Protein AF-0000000077540428 (afdb_homodimer)

Secondary structure (DSSP, 8-state):
-PPPSS-HHHHHHHHT-TTPPTT-HHHHHHHHHHHTT-GGGHHHHHHHHHS--TTTT-----HHHHHHHHHHHHHHHHHHHHHH-HHHHHHHHHHHHHHS-GGGS--STT--S-THHHHHHTS-HHHHHHHHHHHHHHHHGGGHHHHHHHHHTSSSTHHHHHHHHHIIIIIS--SSS-HHHHHHHHHHHHGGGT-HHHHHHHHHHHHHTT--HHHHHHHHHHHHHHHHHTT-EEPPTT-SS-SEESSPPP--/-PPPSS-HHHHHHHHT-TTPPTT-HHHHHHHHHHHTT-GGGHHHHHHHHHS--TTS------HHHHHHHHHHHHHHHHHHHHHH-HHHHHHHHHHHHHHS-GGGS--STT--S-THHHHHHTS-HHHHHHHHHHHHHHHHGGGHHHHHHHHHTSSSTHHHHHHHHHIIIIIS--SSS-HHHHHHHHHHHHGGGT-HHHHHHHHHHHHHTT--HHHHHHHHHHHHHHHHHTT-EEPPTT-SS-SEESSPPP--

Structure (mmCIF, N/CA/C/O backbone):
data_AF-0000000077540428-model_v1
#
loop_
_entity.id
_entity.type
_entity.pdbx_description
1 polymer 'AhpD-like protein'
#
loop_
_atom_site.group_PDB
_atom_site.id
_atom_site.type_symbol
_atom_site.label_atom_id
_atom_site.label_alt_id
_atom_site.label_comp_id
_atom_site.label_asym_id
_atom_site.label_entity_id
_atom_site.label_seq_id
_atom_site.pdbx_PDB_ins_code
_atom_site.Cartn_x
_atom_site.Cartn_y
_atom_site.Cartn_z
_atom_site.occupancy
_atom_site.B_iso_or_equiv
_atom_site.auth_seq_id
_atom_site.auth_comp_id
_atom_site.auth_asym_id
_atom_site.auth_atom_id
_atom_site.pdbx_PDB_model_num
ATOM 1 N N . MET A 1 1 ? 18.406 1.183 18.031 1 76.19 1 MET A N 1
ATOM 2 C CA . MET A 1 1 ? 17.281 1.912 17.438 1 76.19 1 MET A CA 1
ATOM 3 C C . MET A 1 1 ? 17.734 2.711 16.219 1 76.19 1 MET A C 1
ATOM 5 O O . MET A 1 1 ? 18.859 3.203 16.188 1 76.19 1 MET A O 1
ATOM 9 N N . ALA A 1 2 ? 16.875 2.852 15.242 1 86.38 2 ALA A N 1
ATOM 10 C CA . ALA A 1 2 ? 17.234 3.596 14.039 1 86.38 2 ALA A CA 1
ATOM 11 C C . ALA A 1 2 ? 17.5 5.062 14.359 1 86.38 2 ALA A C 1
ATOM 13 O O . ALA A 1 2 ? 16.859 5.645 15.227 1 86.38 2 ALA A O 1
ATOM 14 N N . ALA A 1 3 ? 18.484 5.609 13.703 1 91.88 3 ALA A N 1
ATOM 15 C CA . ALA A 1 3 ? 18.703 7.051 13.805 1 91.88 3 ALA A CA 1
ATOM 16 C C . ALA A 1 3 ? 17.484 7.828 13.312 1 91.88 3 ALA A C 1
ATOM 18 O O . ALA A 1 3 ? 16.766 7.367 12.422 1 91.88 3 ALA A O 1
ATOM 19 N N . PRO A 1 4 ? 17.281 8.969 13.867 1 95.81 4 PRO A N 1
ATOM 20 C CA . PRO A 1 4 ? 16.078 9.719 13.484 1 95.81 4 PRO A CA 1
ATOM 21 C C . PRO A 1 4 ? 16.172 10.32 12.086 1 95.81 4 PRO A C 1
ATOM 23 O O . PRO A 1 4 ? 17.25 10.758 11.672 1 95.81 4 PRO A O 1
ATOM 26 N N . ILE A 1 5 ? 15.094 10.305 11.391 1 97.88 5 ILE A N 1
ATOM 27 C CA . ILE A 1 5 ? 14.961 11.023 10.133 1 97.88 5 ILE A CA 1
ATOM 28 C C . ILE A 1 5 ? 14.711 12.508 10.406 1 97.88 5 ILE A C 1
ATOM 30 O O . ILE A 1 5 ? 15.398 13.375 9.867 1 97.88 5 ILE A O 1
ATOM 34 N N . LEU A 1 6 ? 13.766 12.742 11.281 1 97.56 6 LEU A N 1
ATOM 35 C CA . LEU A 1 6 ? 13.344 14.109 11.57 1 97.56 6 LEU A CA 1
ATOM 36 C C . LEU A 1 6 ? 14.219 14.727 12.656 1 97.56 6 LEU A C 1
ATOM 38 O O . LEU A 1 6 ? 13.805 14.828 13.812 1 97.56 6 LEU A O 1
ATOM 42 N N . THR A 1 7 ? 15.367 15.258 12.297 1 96.75 7 THR A N 1
ATOM 43 C CA . THR A 1 7 ? 16.172 16.047 13.219 1 96.75 7 THR A CA 1
ATOM 44 C C . THR A 1 7 ? 15.484 17.359 13.57 1 96.75 7 THR A C 1
ATOM 46 O O . THR A 1 7 ? 14.578 17.797 12.852 1 96.75 7 THR A O 1
ATOM 49 N N . PRO A 1 8 ? 15.859 17.984 14.672 1 95 8 PRO A N 1
ATOM 50 C CA . PRO A 1 8 ? 15.266 19.281 15 1 95 8 PRO A CA 1
ATOM 51 C C . PRO A 1 8 ? 15.406 20.297 13.875 1 95 8 PRO A C 1
ATOM 53 O O . PRO A 1 8 ? 14.477 21.062 13.609 1 95 8 PRO A O 1
ATOM 56 N N . ALA A 1 9 ? 16.531 20.234 13.211 1 96.25 9 ALA A N 1
ATOM 57 C CA . ALA A 1 9 ? 16.766 21.172 12.109 1 96.25 9 ALA A CA 1
ATOM 58 C C . ALA A 1 9 ? 15.812 20.891 10.945 1 96.25 9 ALA A C 1
ATOM 60 O O . ALA A 1 9 ? 15.266 21.828 10.344 1 96.25 9 ALA A O 1
ATOM 61 N N . LEU A 1 10 ? 15.617 19.656 10.617 1 97.88 10 LEU A N 1
ATOM 62 C CA . LEU A 1 10 ? 14.711 19.312 9.531 1 97.88 10 LEU A CA 1
ATOM 63 C C . LEU A 1 10 ? 13.266 19.656 9.891 1 97.88 10 LEU A C 1
ATOM 65 O O . LEU A 1 10 ? 12.523 20.172 9.055 1 97.88 10 LEU A O 1
ATOM 69 N N . LEU A 1 11 ? 12.914 19.328 11.086 1 96.25 11 LEU A N 1
ATOM 70 C CA . LEU A 1 11 ? 11.57 19.641 11.547 1 96.25 11 LEU A CA 1
ATOM 71 C C . LEU A 1 11 ? 11.305 21.141 11.453 1 96.25 11 LEU A C 1
ATOM 73 O O . LEU A 1 11 ? 10.234 21.562 11 1 96.25 11 LEU A O 1
ATOM 77 N N . ALA A 1 12 ? 12.266 21.953 11.867 1 94.62 12 ALA A N 1
ATOM 78 C CA . ALA A 1 12 ? 12.141 23.406 11.781 1 94.62 12 ALA A CA 1
ATOM 79 C C . ALA A 1 12 ? 12.008 23.844 10.328 1 94.62 12 ALA A C 1
ATOM 81 O O . ALA A 1 12 ? 11.211 24.734 10.016 1 94.62 12 ALA A O 1
ATOM 82 N N . ALA A 1 13 ? 12.781 23.234 9.469 1 96.56 13 ALA A N 1
ATOM 83 C CA . ALA A 1 13 ? 12.75 23.578 8.055 1 96.56 13 ALA A CA 1
ATOM 84 C C . ALA A 1 13 ? 11.391 23.25 7.438 1 96.56 13 ALA A C 1
ATOM 86 O O . ALA A 1 13 ? 10.875 24.016 6.613 1 96.56 13 ALA A O 1
ATOM 87 N N . ILE A 1 14 ? 10.844 22.109 7.816 1 97.12 14 ILE A N 1
ATOM 88 C CA . ILE A 1 14 ? 9.547 21.672 7.312 1 97.12 14 ILE A CA 1
ATOM 89 C C . ILE A 1 14 ? 8.461 22.641 7.77 1 97.12 14 ILE A C 1
ATOM 91 O O . ILE A 1 14 ? 7.617 23.062 6.973 1 97.12 14 ILE A O 1
ATOM 95 N N . ARG A 1 15 ? 8.484 23.047 8.969 1 94.12 15 ARG A N 1
ATOM 96 C CA . ARG A 1 15 ? 7.465 23.906 9.547 1 94.12 15 ARG A CA 1
ATOM 97 C C . ARG A 1 15 ? 7.531 25.312 8.953 1 94.12 15 ARG A C 1
ATOM 99 O O . ARG A 1 15 ? 6.523 26.016 8.898 1 94.12 15 ARG A O 1
ATOM 106 N N . LYS A 1 16 ? 8.727 25.688 8.461 1 93.81 16 LYS A N 1
ATOM 107 C CA . LYS A 1 16 ? 8.93 27.016 7.918 1 93.81 16 LYS A CA 1
ATOM 108 C C . LYS A 1 16 ? 8.93 27 6.395 1 93.81 16 LYS A C 1
ATOM 110 O O . LYS A 1 16 ? 9.266 28 5.754 1 93.81 16 LYS A O 1
ATOM 115 N N . GLN A 1 17 ? 8.57 25.859 5.852 1 97.31 17 GLN A N 1
ATOM 116 C CA . GLN A 1 17 ? 8.578 25.719 4.398 1 97.31 17 GLN A CA 1
ATOM 117 C C . GLN A 1 17 ? 7.688 26.766 3.744 1 97.31 17 GLN A C 1
ATOM 119 O O . GLN A 1 17 ? 6.48 26.828 4 1 97.31 17 GLN A O 1
ATOM 124 N N . PRO A 1 18 ? 8.297 27.609 2.869 1 97.62 18 PRO A N 1
ATOM 125 C CA . PRO A 1 18 ? 7.484 28.625 2.193 1 97.62 18 PRO A CA 1
ATOM 126 C C . PRO A 1 18 ? 6.34 28.031 1.384 1 97.62 18 PRO A C 1
ATOM 128 O O . PRO A 1 18 ? 6.52 27 0.727 1 97.62 18 PRO A O 1
ATOM 131 N N . ASN A 1 19 ? 5.195 28.578 1.464 1 98.12 19 ASN A N 1
ATOM 132 C CA . ASN A 1 19 ? 4.016 28.266 0.668 1 98.12 19 ASN A CA 1
ATOM 133 C C . ASN A 1 19 ? 3.354 26.969 1.131 1 98.12 19 ASN A C 1
ATOM 135 O O . ASN A 1 19 ? 2.371 26.516 0.537 1 98.12 19 ASN A O 1
ATOM 139 N N . LEU A 1 20 ? 3.91 26.344 2.188 1 98.31 20 LEU A N 1
ATOM 140 C CA . LEU A 1 20 ? 3.211 25.188 2.732 1 98.31 20 LEU A CA 1
ATOM 141 C C . LEU A 1 20 ? 1.893 25.609 3.377 1 98.31 20 LEU A C 1
ATOM 143 O O . LEU A 1 20 ? 1.862 26.516 4.207 1 98.31 20 LEU A O 1
ATOM 147 N N . PRO A 1 21 ? 0.799 25 2.912 1 97.31 21 PRO A N 1
ATOM 148 C CA . PRO A 1 21 ? -0.47 25.422 3.508 1 97.31 21 PRO A CA 1
ATOM 149 C C . PRO A 1 21 ? -0.478 25.297 5.031 1 97.31 21 PRO A C 1
ATOM 151 O O . PRO A 1 21 ? 0.098 24.344 5.574 1 97.31 21 PRO A O 1
ATOM 154 N N . GLN A 1 22 ? -1.182 26.188 5.664 1 93.69 22 GLN A N 1
ATOM 155 C CA . GLN A 1 22 ? -1.241 26.203 7.121 1 93.69 22 GLN A CA 1
ATOM 156 C C . GLN A 1 22 ? -1.828 24.906 7.668 1 93.69 22 GLN A C 1
ATOM 158 O O . GLN A 1 22 ? -2.758 24.344 7.086 1 93.69 22 GLN A O 1
ATOM 163 N N . ASN A 1 23 ? -1.267 24.422 8.711 1 94.31 23 ASN A N 1
ATOM 164 C CA . ASN A 1 23 ? -1.786 23.297 9.477 1 94.31 23 ASN A CA 1
ATOM 165 C C . ASN A 1 23 ? -1.753 22 8.664 1 94.31 23 ASN A C 1
ATOM 167 O O . ASN A 1 23 ? -2.678 21.188 8.734 1 94.31 23 ASN A O 1
ATOM 171 N N . THR A 1 24 ? -0.661 21.875 7.828 1 98.12 24 THR A N 1
ATOM 172 C CA . THR A 1 24 ? -0.626 20.656 7.023 1 98.12 24 THR A CA 1
ATOM 173 C C . THR A 1 24 ? 0.656 19.875 7.285 1 98.12 24 THR A C 1
ATOM 175 O O . THR A 1 24 ? 0.733 18.672 6.98 1 98.12 24 THR A O 1
ATOM 178 N N . TRP A 1 25 ? 1.646 20.5 7.824 1 98.12 25 TRP A N 1
ATOM 179 C CA . TRP A 1 25 ? 2.979 19.906 7.875 1 98.12 25 TRP A CA 1
ATOM 180 C C . TRP A 1 25 ? 2.955 18.578 8.625 1 98.12 25 TRP A C 1
ATOM 182 O O . TRP A 1 25 ? 3.629 17.625 8.234 1 98.12 25 TRP A O 1
ATOM 192 N N . TYR A 1 26 ? 2.143 18.469 9.688 1 98.19 26 TYR A N 1
ATOM 193 C CA . TYR A 1 26 ? 2.205 17.328 10.586 1 98.19 26 TYR A CA 1
ATOM 194 C C . TYR A 1 26 ? 1.625 16.078 9.914 1 98.19 26 TYR A C 1
ATOM 196 O O . TYR A 1 26 ? 2.186 14.992 10.031 1 98.19 26 TYR A O 1
ATOM 204 N N . PHE A 1 27 ? 0.456 16.219 9.18 1 98.75 27 PHE A N 1
ATOM 205 C CA . PHE A 1 27 ? -0.068 15 8.586 1 98.75 27 PHE A CA 1
ATOM 206 C C . PHE A 1 27 ? 0.679 14.664 7.301 1 98.75 27 PHE A C 1
ATOM 208 O O . PHE A 1 27 ? 0.722 13.5 6.887 1 98.75 27 PHE A O 1
ATOM 215 N N . ILE A 1 28 ? 1.355 15.656 6.633 1 98.94 28 ILE A N 1
ATOM 216 C CA . ILE A 1 28 ? 2.23 15.383 5.496 1 98.94 28 ILE A CA 1
ATOM 217 C C . ILE A 1 28 ? 3.455 14.602 5.965 1 98.94 28 ILE A C 1
ATOM 219 O O . ILE A 1 28 ? 3.812 13.578 5.371 1 98.94 28 ILE A O 1
ATOM 223 N N . ALA A 1 29 ? 4.031 15.062 7.055 1 98.94 29 ALA A N 1
ATOM 224 C CA . ALA A 1 29 ? 5.203 14.391 7.609 1 98.94 29 ALA A CA 1
ATOM 225 C C . ALA A 1 29 ? 4.848 12.992 8.102 1 98.94 29 ALA A C 1
ATOM 227 O O . ALA A 1 29 ? 5.566 12.023 7.82 1 98.94 29 ALA A O 1
ATOM 228 N N . ALA A 1 30 ? 3.74 12.867 8.828 1 98.94 30 ALA A N 1
ATOM 229 C CA . ALA A 1 30 ? 3.32 11.57 9.359 1 98.94 30 ALA A CA 1
ATOM 230 C C . ALA A 1 30 ? 3.09 10.562 8.242 1 98.94 30 ALA A C 1
ATOM 232 O O . ALA A 1 30 ? 3.523 9.414 8.328 1 98.94 30 ALA A O 1
ATOM 233 N N . THR A 1 31 ? 2.42 11.031 7.195 1 98.94 31 THR A N 1
ATOM 234 C CA . THR A 1 31 ? 2.129 10.164 6.055 1 98.94 31 THR A CA 1
ATOM 235 C C . THR A 1 31 ? 3.418 9.734 5.363 1 98.94 31 THR A C 1
ATOM 237 O O . THR A 1 31 ? 3.578 8.562 5.02 1 98.94 31 THR A O 1
ATOM 240 N N . THR A 1 32 ? 4.332 10.648 5.18 1 98.94 32 THR A N 1
ATOM 241 C CA . THR A 1 32 ? 5.605 10.344 4.535 1 98.94 32 THR A CA 1
ATOM 242 C C . THR A 1 32 ? 6.398 9.328 5.355 1 98.94 32 THR A C 1
ATOM 244 O O . THR A 1 32 ? 6.914 8.352 4.816 1 98.94 32 THR A O 1
ATOM 247 N N . LEU A 1 33 ? 6.461 9.547 6.668 1 98.88 33 LEU A N 1
ATOM 248 C CA . LEU A 1 33 ? 7.203 8.656 7.559 1 98.88 33 LEU A CA 1
ATOM 249 C C . LEU A 1 33 ? 6.582 7.266 7.574 1 98.88 33 LEU A C 1
ATOM 251 O O . LEU A 1 33 ? 7.297 6.266 7.641 1 98.88 33 LEU A O 1
ATOM 255 N N . SER A 1 34 ? 5.258 7.227 7.535 1 98.81 34 SER A N 1
ATOM 256 C CA . SER A 1 34 ? 4.578 5.938 7.43 1 98.81 34 SER A CA 1
ATOM 257 C C . SER A 1 34 ? 4.965 5.211 6.145 1 98.81 34 SER A C 1
ATOM 259 O O . SER A 1 34 ? 5.262 4.016 6.168 1 98.81 34 SER A O 1
ATOM 261 N N . ALA A 1 35 ? 4.961 5.926 5.012 1 98.75 35 ALA A N 1
ATOM 262 C CA . ALA A 1 35 ? 5.324 5.336 3.725 1 98.75 35 ALA A CA 1
ATOM 263 C C . ALA A 1 35 ? 6.773 4.855 3.729 1 98.75 35 ALA A C 1
ATOM 265 O O . ALA A 1 35 ? 7.109 3.877 3.057 1 98.75 35 ALA A O 1
ATOM 266 N N . LEU A 1 36 ? 7.617 5.496 4.559 1 98.69 36 LEU A N 1
ATOM 267 C CA . LEU A 1 36 ? 9.023 5.141 4.676 1 98.69 36 LEU A CA 1
ATOM 268 C C . LEU A 1 36 ? 9.227 4.039 5.711 1 98.69 36 LEU A C 1
ATOM 270 O O . LEU A 1 36 ? 10.359 3.654 6.004 1 98.69 36 LEU A O 1
ATOM 274 N N . ASN A 1 37 ? 8.117 3.555 6.27 1 98.12 37 ASN A N 1
ATOM 275 C CA . ASN A 1 37 ? 8.117 2.492 7.27 1 98.12 37 ASN A CA 1
ATOM 276 C C . ASN A 1 37 ? 8.867 2.912 8.531 1 98.12 37 ASN A C 1
ATOM 278 O O . ASN A 1 37 ? 9.664 2.145 9.07 1 98.12 37 ASN A O 1
ATOM 282 N N . ARG A 1 38 ? 8.625 4.141 8.977 1 98.19 38 ARG A N 1
ATOM 283 C CA . ARG A 1 38 ? 9.203 4.668 10.203 1 98.19 38 ARG A CA 1
ATOM 284 C C . ARG A 1 38 ? 8.125 5.199 11.141 1 98.19 38 ARG A C 1
ATOM 286 O O . ARG A 1 38 ? 8.141 6.371 11.516 1 98.19 38 ARG A O 1
ATOM 293 N N . PRO A 1 39 ? 7.215 4.289 11.484 1 98.06 39 PRO A N 1
ATOM 294 C CA . PRO A 1 39 ? 6.172 4.715 12.422 1 98.06 39 PRO A CA 1
ATOM 295 C C . PRO A 1 39 ? 6.738 5.152 13.766 1 98.06 39 PRO A C 1
ATOM 297 O O . PRO A 1 39 ? 6.094 5.914 14.5 1 98.06 39 PRO A O 1
ATOM 300 N N . ASP A 1 40 ? 7.93 4.754 14.086 1 97.69 40 ASP A N 1
ATOM 301 C CA . ASP A 1 40 ? 8.57 5.074 15.359 1 97.69 40 ASP A CA 1
ATOM 302 C C . ASP A 1 40 ? 8.852 6.57 15.469 1 97.69 40 ASP A C 1
ATOM 304 O O . ASP A 1 40 ? 9.133 7.074 16.562 1 97.69 40 ASP A O 1
ATOM 308 N N . GLU A 1 41 ? 8.766 7.348 14.375 1 98.25 41 GLU A N 1
ATOM 309 C CA . GLU A 1 41 ? 9.023 8.789 14.367 1 98.25 41 GLU A CA 1
ATOM 310 C C . GLU A 1 41 ? 7.742 9.578 14.609 1 98.25 41 GLU A C 1
ATOM 312 O O . GLU A 1 41 ? 7.793 10.781 14.883 1 98.25 41 GLU A O 1
ATOM 317 N N . LEU A 1 42 ? 6.578 8.961 14.609 1 98.44 42 LEU A N 1
ATOM 318 C CA . LEU A 1 42 ? 5.289 9.648 14.656 1 98.44 42 LEU A CA 1
ATOM 319 C C . LEU A 1 42 ? 5.078 10.32 16.016 1 98.44 42 LEU A C 1
ATOM 321 O O . LEU A 1 42 ? 4.488 11.398 16.094 1 98.44 42 LEU A O 1
ATOM 325 N N . PRO A 1 43 ? 5.586 9.719 17.125 1 98.19 43 PRO A N 1
ATOM 326 C CA . PRO A 1 43 ? 5.453 10.406 18.406 1 98.19 43 PRO A CA 1
ATOM 327 C C . PRO A 1 43 ? 6.102 11.789 18.406 1 98.19 43 PRO A C 1
ATOM 329 O O . PRO A 1 43 ? 5.543 12.742 18.953 1 98.19 43 PRO A O 1
ATOM 332 N N . ASN A 1 44 ? 7.266 11.883 17.734 1 97.06 44 ASN A N 1
ATOM 333 C CA . ASN A 1 44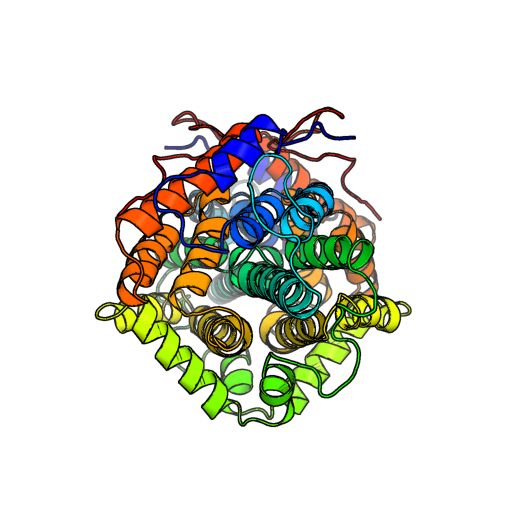 ? 7.941 13.172 17.641 1 97.06 44 ASN A CA 1
ATOM 334 C C . ASN A 1 44 ? 7.133 14.164 16.812 1 97.06 44 ASN A C 1
ATOM 336 O O . ASN A 1 44 ? 7.023 15.336 17.172 1 97.06 44 ASN A O 1
ATOM 340 N N . VAL A 1 45 ? 6.527 13.75 15.703 1 97.94 45 VAL A N 1
ATOM 341 C CA . VAL A 1 45 ? 5.668 14.586 14.875 1 97.94 45 VAL A CA 1
ATOM 342 C C . VAL A 1 45 ? 4.469 15.07 15.688 1 97.94 45 VAL A C 1
ATOM 344 O O . VAL A 1 45 ? 4.152 16.266 15.688 1 97.94 45 VAL A O 1
ATOM 347 N N . TYR A 1 46 ? 3.859 14.156 16.438 1 97.94 46 TYR A N 1
ATOM 348 C CA . TYR A 1 46 ? 2.652 14.461 17.188 1 97.94 46 TYR A CA 1
ATOM 349 C C . TYR A 1 46 ? 2.947 15.461 18.297 1 97.94 46 TYR A C 1
ATOM 351 O O . TYR A 1 46 ? 2.209 16.438 18.484 1 97.94 46 TYR A O 1
ATOM 359 N N . LYS A 1 47 ? 4.035 15.211 18.969 1 96.06 47 LYS A N 1
ATOM 360 C CA . LYS A 1 47 ? 4.445 16.094 20.047 1 96.06 47 LYS A CA 1
ATOM 361 C C . LYS A 1 47 ? 4.605 17.531 19.562 1 96.06 47 LYS A C 1
ATOM 363 O O . LYS A 1 47 ? 4.086 18.469 20.172 1 96.06 47 LYS A O 1
ATOM 368 N N . HIS A 1 48 ? 5.227 17.719 18.438 1 95.12 48 HIS A N 1
ATOM 369 C CA . HIS A 1 48 ? 5.504 19.047 17.922 1 95.12 48 HIS A CA 1
ATOM 370 C C . HIS A 1 48 ? 4.262 19.672 17.297 1 95.12 48 HIS A C 1
ATOM 372 O O . HIS A 1 48 ? 4.188 20.891 17.125 1 95.12 48 HIS A O 1
ATOM 378 N N . ALA A 1 49 ? 3.328 18.812 16.969 1 95.56 49 ALA A N 1
ATOM 379 C CA . ALA A 1 49 ? 2.086 19.312 16.391 1 95.56 49 ALA A CA 1
ATOM 380 C C . ALA A 1 49 ? 1.155 19.859 17.469 1 95.56 49 ALA A C 1
ATOM 382 O O . ALA A 1 49 ? 0.45 20.844 17.266 1 95.56 49 ALA A O 1
ATOM 383 N N . VAL A 1 50 ? 1.198 19.219 18.688 1 94.69 50 VAL A N 1
ATOM 384 C CA . VAL A 1 50 ? 0.183 19.547 19.672 1 94.69 50 VAL A CA 1
ATOM 385 C C . VAL A 1 50 ? 0.799 20.422 20.781 1 94.69 50 VAL A C 1
ATOM 387 O O . VAL A 1 50 ? 0.084 20.953 21.625 1 94.69 50 VAL A O 1
ATOM 390 N N . GLU A 1 51 ? 2.094 20.5 20.734 1 87.5 51 GLU A N 1
ATOM 391 C CA . GLU A 1 51 ? 2.756 21.312 21.75 1 87.5 51 GLU A CA 1
ATOM 392 C C . GLU A 1 51 ? 3.279 22.625 21.156 1 87.5 51 GLU A C 1
ATOM 394 O O . GLU A 1 51 ? 3.402 22.75 19.938 1 87.5 51 GLU A O 1
ATOM 399 N N . ALA A 1 52 ? 3.43 23.578 22.062 1 69.5 52 ALA A N 1
ATOM 400 C CA . ALA A 1 52 ? 3.957 24.875 21.656 1 69.5 52 ALA A CA 1
ATOM 401 C C . ALA A 1 52 ? 5.391 24.75 21.141 1 69.5 52 ALA A C 1
ATOM 403 O O . ALA A 1 52 ? 6.164 23.922 21.641 1 69.5 52 ALA A O 1
ATOM 404 N N . SER A 1 53 ? 5.613 25.219 19.891 1 63.25 53 SER A N 1
ATOM 405 C CA . SER A 1 53 ? 6.996 25.266 19.438 1 63.25 53 SER A CA 1
ATOM 406 C C . SER A 1 53 ? 7.703 26.516 19.953 1 63.25 53 SER A C 1
ATOM 408 O O . SER A 1 53 ? 7.168 27.625 19.859 1 63.25 53 SER A O 1
ATOM 410 N N . PRO A 1 54 ? 8.758 26.297 20.719 1 56.22 54 PRO A N 1
ATOM 411 C CA . PRO A 1 54 ? 9.453 27.484 21.219 1 56.22 54 PRO A CA 1
ATOM 412 C C . PRO A 1 54 ? 9.812 28.484 20.109 1 56.22 54 PRO A C 1
ATOM 414 O O . PRO A 1 54 ? 9.859 29.688 20.344 1 56.22 54 PRO A O 1
ATOM 417 N N . ASP A 1 55 ? 10.172 27.953 19.016 1 55.97 55 ASP A N 1
ATOM 418 C CA . ASP A 1 55 ? 10.727 28.797 17.953 1 55.97 55 ASP A CA 1
ATOM 419 C C . ASP A 1 55 ? 9.617 29.438 17.125 1 55.97 55 ASP A C 1
ATOM 421 O O . ASP A 1 55 ? 9.891 30.297 16.297 1 55.97 55 ASP A O 1
ATOM 425 N N . ILE A 1 56 ? 8.469 28.906 17.297 1 58.22 56 ILE A N 1
ATOM 426 C CA . ILE A 1 56 ? 7.363 29.484 16.547 1 58.22 56 ILE A CA 1
ATOM 427 C C . ILE A 1 56 ? 6.309 30.016 17.516 1 58.22 56 ILE A C 1
ATOM 429 O O . ILE A 1 56 ? 5.895 29.328 18.438 1 58.22 56 ILE A O 1
ATOM 433 N N . ALA A 1 57 ? 6.398 31.344 17.719 1 54.53 57 ALA A N 1
ATOM 434 C CA . ALA A 1 57 ? 5.484 32.094 18.562 1 54.53 57 ALA A CA 1
ATOM 435 C C . ALA A 1 57 ? 4.07 31.531 18.5 1 54.53 57 ALA A C 1
ATOM 437 O O . ALA A 1 57 ? 3.094 32.281 18.406 1 54.53 57 ALA A O 1
ATOM 438 N N . GLU A 1 58 ? 3.988 30.156 18.078 1 57.38 58 GLU A N 1
ATOM 439 C CA . GLU A 1 58 ? 2.594 29.734 17.984 1 57.38 58 GLU A CA 1
ATOM 440 C C . GLU A 1 58 ? 2.053 29.312 19.344 1 57.38 58 GLU A C 1
ATOM 442 O O . GLU A 1 58 ? 2.787 28.766 20.172 1 57.38 58 GLU A O 1
ATOM 447 N N . ALA A 1 59 ? 0.893 29.922 19.844 1 64 59 ALA A N 1
ATOM 448 C CA . ALA A 1 59 ? 0.14 29.562 21.031 1 64 59 ALA A CA 1
ATOM 449 C C . ALA A 1 59 ? -0.08 28.062 21.125 1 64 59 ALA A C 1
ATOM 451 O O . ALA A 1 59 ? -0.183 27.375 20.094 1 64 59 ALA A O 1
ATOM 452 N N . ILE A 1 60 ? 0.216 27.484 22.219 1 78.25 60 ILE A N 1
ATOM 453 C CA . ILE A 1 60 ? -0.158 26.094 22.484 1 78.25 60 ILE A CA 1
ATOM 454 C C . ILE A 1 60 ? -1.601 25.859 22.047 1 78.25 60 ILE A C 1
ATOM 456 O O . ILE A 1 60 ? -2.516 26.562 22.484 1 78.25 60 ILE A O 1
ATOM 460 N N . PRO A 1 61 ? -1.657 24.922 21.094 1 87.12 61 PRO A N 1
ATOM 461 C CA . PRO A 1 61 ? -3.031 24.625 20.672 1 87.12 61 PRO A CA 1
ATOM 462 C C . PRO A 1 61 ? -3.93 24.219 21.844 1 87.12 61 PRO A C 1
ATOM 464 O O . PRO A 1 61 ? -3.5 23.484 22.719 1 87.12 61 PRO A O 1
ATOM 467 N N . GLY A 1 62 ? -5.074 24.781 21.906 1 89.94 62 GLY A N 1
ATOM 468 C CA . GLY A 1 62 ? -6.066 24.344 22.875 1 89.94 62 GLY A CA 1
ATOM 469 C C . GLY A 1 62 ? -6.57 22.938 22.609 1 89.94 62 GLY A C 1
ATOM 470 O O . GLY A 1 62 ? -6.16 22.297 21.641 1 89.94 62 GLY A O 1
ATOM 471 N N . ARG A 1 63 ? -7.426 22.484 23.438 1 92 63 ARG A N 1
ATOM 472 C CA . ARG A 1 63 ? -7.914 21.109 23.375 1 92 63 ARG A CA 1
ATOM 473 C C . ARG A 1 63 ? -8.609 20.812 22.047 1 92 63 ARG A C 1
ATOM 475 O O . ARG A 1 63 ? -8.398 19.766 21.438 1 92 63 ARG A O 1
ATOM 482 N N . ASP A 1 64 ? -9.445 21.75 21.625 1 93.31 64 ASP A N 1
ATOM 483 C CA . ASP A 1 64 ? -10.172 21.562 20.359 1 93.31 64 ASP A CA 1
ATOM 484 C C . ASP A 1 64 ? -9.211 21.469 19.188 1 93.31 64 ASP A C 1
ATOM 486 O O . ASP A 1 64 ? -9.422 20.672 18.266 1 93.31 64 ASP A O 1
ATOM 490 N N . GLU A 1 65 ? -8.234 22.297 19.25 1 94.06 65 GLU A N 1
ATOM 491 C CA . GLU A 1 65 ? -7.234 22.266 18.188 1 94.06 65 GLU A CA 1
ATOM 492 C C . GLU A 1 65 ? -6.41 20.984 18.25 1 94.06 65 GLU A C 1
ATOM 494 O O . GLU A 1 65 ? -6.082 20.406 17.203 1 94.06 65 GLU A O 1
ATOM 499 N N . GLN A 1 66 ? -6.07 20.547 19.438 1 95.88 66 GLN A N 1
ATOM 500 C CA . GLN A 1 66 ? -5.352 19.281 19.609 1 95.88 66 GLN A CA 1
ATOM 501 C C . GLN A 1 66 ? -6.168 18.109 19.078 1 95.88 66 GLN A C 1
ATOM 503 O O . GLN A 1 66 ? -5.625 17.219 18.422 1 95.88 66 GLN A O 1
ATOM 508 N N . LEU A 1 67 ? -7.441 18.172 19.344 1 94.62 67 LEU A N 1
ATOM 509 C CA . LEU A 1 67 ? -8.328 17.141 18.828 1 94.62 67 LEU A CA 1
ATOM 510 C C . LEU A 1 67 ? -8.367 17.156 17.297 1 94.62 67 LEU A C 1
ATOM 512 O O . LEU A 1 67 ? -8.305 16.109 16.656 1 94.62 67 LEU A O 1
ATOM 516 N N . SER A 1 68 ? -8.461 18.359 16.781 1 95.19 68 SER A N 1
ATOM 517 C CA . SER A 1 68 ? -8.477 18.5 15.32 1 95.19 68 SER A CA 1
ATOM 518 C C . SER A 1 68 ? -7.195 17.953 14.703 1 95.19 68 SER A C 1
ATOM 520 O O . SER A 1 68 ? -7.238 17.234 13.703 1 95.19 68 SER A O 1
ATOM 522 N N . ILE A 1 69 ? -6.043 18.234 15.305 1 96.94 69 ILE A N 1
ATOM 523 C CA . ILE A 1 69 ? -4.75 17.781 14.812 1 96.94 69 ILE A CA 1
ATOM 524 C C . ILE A 1 69 ? -4.707 16.25 14.852 1 96.94 69 ILE A C 1
ATOM 526 O O . ILE A 1 69 ? -4.309 15.609 13.875 1 96.94 69 ILE A O 1
ATOM 530 N N . SER A 1 70 ? -5.188 15.688 15.953 1 96.75 70 SER A N 1
ATOM 531 C CA . SER A 1 70 ? -5.191 14.242 16.109 1 96.75 70 SER A CA 1
ATOM 532 C C . SER A 1 70 ? -6.047 13.57 15.047 1 96.75 70 SER A C 1
ATOM 534 O O . SER A 1 70 ? -5.625 12.586 14.438 1 96.75 70 SER A O 1
ATOM 536 N N . ARG A 1 71 ? -7.199 14.148 14.812 1 96.62 71 ARG A N 1
ATOM 537 C CA . ARG A 1 71 ? -8.125 13.602 13.828 1 96.62 71 ARG A CA 1
ATOM 538 C C . ARG A 1 71 ? -7.562 13.719 12.414 1 96.62 71 ARG A C 1
ATOM 540 O O . ARG A 1 71 ? -7.695 12.805 11.602 1 96.62 71 ARG A O 1
ATOM 547 N N . ARG A 1 72 ? -6.918 14.812 12.164 1 97.69 72 ARG A N 1
ATOM 548 C CA . ARG A 1 72 ? -6.367 15.055 10.828 1 97.69 72 ARG A CA 1
ATOM 549 C C . ARG A 1 72 ? -5.211 14.109 10.531 1 97.69 72 ARG A C 1
ATOM 551 O O . ARG A 1 72 ? -5.117 13.57 9.422 1 97.69 72 ARG A O 1
ATOM 558 N N . ILE A 1 73 ? -4.371 13.805 11.539 1 98.56 73 ILE A N 1
ATOM 559 C CA . ILE A 1 73 ? -3.273 12.859 11.328 1 98.56 73 ILE A CA 1
ATOM 560 C C . ILE A 1 73 ? -3.832 11.453 11.133 1 98.56 73 ILE A C 1
ATOM 562 O O . ILE A 1 73 ? -3.412 10.734 10.227 1 98.56 73 ILE A O 1
ATOM 566 N N . ARG A 1 74 ? -4.824 11.062 11.906 1 97.38 74 ARG A N 1
ATOM 567 C CA . ARG A 1 74 ? -5.414 9.734 11.789 1 97.38 74 ARG A CA 1
ATOM 568 C C . ARG A 1 74 ? -6.055 9.539 10.422 1 97.38 74 ARG A C 1
ATOM 570 O O . ARG A 1 74 ? -5.879 8.492 9.797 1 97.38 74 ARG A O 1
ATOM 577 N N . GLU A 1 75 ? -6.766 10.555 10.023 1 97.75 75 GLU A N 1
ATOM 578 C CA . GLU A 1 75 ? -7.438 10.461 8.727 1 97.75 75 GLU A CA 1
ATOM 579 C C . GLU A 1 75 ? -6.426 10.391 7.586 1 97.75 75 GLU A C 1
ATOM 581 O O . GLU A 1 75 ? -6.621 9.641 6.625 1 97.75 75 GLU A O 1
ATOM 586 N N . ALA A 1 76 ? -5.352 11.141 7.699 1 98.81 76 ALA A N 1
ATOM 587 C CA . ALA A 1 76 ? -4.312 11.117 6.676 1 98.81 76 ALA A CA 1
ATOM 588 C C . ALA A 1 76 ? -3.686 9.734 6.562 1 98.81 76 ALA A C 1
ATOM 590 O O . ALA A 1 76 ? -3.541 9.195 5.457 1 98.81 76 ALA A O 1
ATOM 591 N N . LEU A 1 77 ? -3.402 9.18 7.707 1 98.81 77 LEU A N 1
ATOM 592 C CA . LEU A 1 77 ? -2.793 7.852 7.723 1 98.81 77 LEU A CA 1
ATOM 593 C C . LEU A 1 77 ? -3.762 6.801 7.191 1 98.81 77 LEU A C 1
ATOM 595 O O . LEU A 1 77 ? -3.357 5.891 6.465 1 98.81 77 LEU A O 1
ATOM 599 N N . LEU A 1 78 ? -5.023 6.973 7.508 1 98.31 78 LEU A N 1
ATOM 600 C CA . LEU A 1 78 ? -6.023 6.035 7.008 1 98.31 78 LEU A CA 1
ATOM 601 C C . LEU A 1 78 ? -6.133 6.121 5.488 1 98.31 78 LEU A C 1
ATOM 603 O O . LEU A 1 78 ? -6.145 5.094 4.809 1 98.31 78 LEU A O 1
ATOM 607 N N . LYS A 1 79 ? -6.188 7.324 4.969 1 98.62 79 LYS A N 1
ATOM 608 C CA . LYS A 1 79 ? -6.297 7.516 3.525 1 98.62 79 LYS A CA 1
ATOM 609 C C . LYS A 1 79 ? -5.047 7.016 2.811 1 98.62 79 LYS A C 1
ATOM 611 O O . LYS A 1 79 ? -5.125 6.523 1.682 1 98.62 79 LYS A O 1
ATOM 616 N N . ALA A 1 80 ? -3.928 7.098 3.477 1 98.69 80 ALA A N 1
ATOM 617 C CA . ALA A 1 80 ? -2.664 6.645 2.9 1 98.69 80 ALA A CA 1
ATOM 618 C C . ALA A 1 80 ? -2.672 5.133 2.678 1 98.69 80 ALA A C 1
ATOM 620 O O . ALA A 1 80 ? -1.866 4.609 1.905 1 98.69 80 ALA A O 1
ATOM 621 N N . SER A 1 81 ? -3.58 4.402 3.348 1 98.69 81 SER A N 1
ATOM 622 C CA . SER A 1 81 ? -3.652 2.955 3.172 1 98.69 81 SER A CA 1
ATOM 623 C C . SER A 1 81 ? -3.992 2.588 1.731 1 98.69 81 SER A C 1
ATOM 625 O O . SER A 1 81 ? -3.609 1.52 1.251 1 98.69 81 SER A O 1
ATOM 627 N N . ALA A 1 82 ? -4.699 3.488 1.027 1 98.56 82 ALA A N 1
ATOM 628 C CA . ALA A 1 82 ? -5.074 3.248 -0.364 1 98.56 82 ALA A CA 1
ATOM 629 C C . ALA A 1 82 ? -3.84 3.096 -1.248 1 98.56 82 ALA A C 1
ATOM 631 O O . ALA A 1 82 ? -3.855 2.338 -2.221 1 98.56 82 ALA A O 1
ATOM 632 N N . VAL A 1 83 ? -2.775 3.789 -0.809 1 98.31 83 VAL A N 1
ATOM 633 C CA . VAL A 1 83 ? -1.611 3.885 -1.682 1 98.31 83 VAL A CA 1
ATOM 634 C C . VAL A 1 83 ? -0.453 3.084 -1.089 1 98.31 83 VAL A C 1
ATOM 636 O O . VAL A 1 83 ? 0.353 2.51 -1.824 1 98.31 83 VAL A O 1
ATOM 639 N N . GLY A 1 84 ? -0.427 3.035 0.225 1 97.94 84 GLY A N 1
ATOM 640 C CA . GLY A 1 84 ? 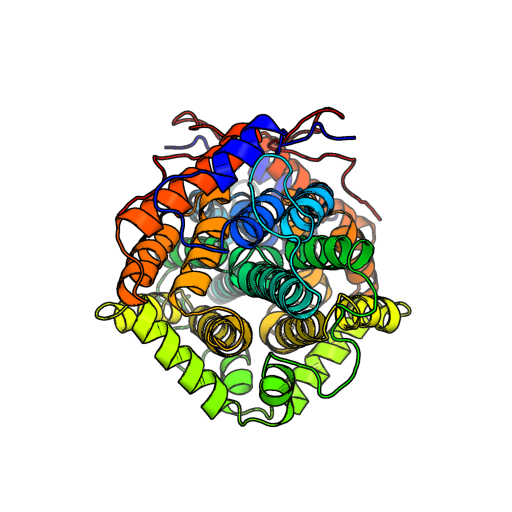0.711 2.402 0.875 1 97.94 84 GLY A CA 1
ATOM 641 C C . GLY A 1 84 ? 0.382 1.047 1.469 1 97.94 84 GLY A C 1
ATOM 642 O O . GLY A 1 84 ? 1.272 0.338 1.943 1 97.94 84 GLY A O 1
ATOM 643 N N . GLY A 1 85 ? -0.881 0.673 1.483 1 98.31 85 GLY A N 1
ATOM 644 C CA . GLY A 1 85 ? -1.29 -0.613 2.025 1 98.31 85 GLY A CA 1
ATOM 645 C C . GLY A 1 85 ? -1.623 -0.559 3.504 1 98.31 85 GLY A C 1
ATOM 646 O O . GLY A 1 85 ? -1.28 0.408 4.188 1 98.31 85 GLY A O 1
ATOM 647 N N . MET A 1 86 ? -2.168 -1.591 4.012 1 98.69 86 MET A N 1
ATOM 648 C CA . MET A 1 86 ? -2.725 -1.641 5.363 1 98.69 86 MET A CA 1
ATOM 649 C C . MET A 1 86 ? -1.62 -1.8 6.402 1 98.69 86 MET A C 1
ATOM 651 O O . MET A 1 86 ? -1.654 -1.159 7.453 1 98.69 86 MET A O 1
ATOM 655 N N . PRO A 1 87 ? -0.573 -2.568 6.156 1 98.75 87 PRO A N 1
ATOM 656 C CA . PRO A 1 87 ? 0.38 -2.873 7.227 1 98.75 87 PRO A CA 1
ATOM 657 C C . PRO A 1 87 ? 1.062 -1.625 7.781 1 98.75 87 PRO A C 1
ATOM 659 O O . PRO A 1 87 ? 1.08 -1.415 9 1 98.75 87 PRO A O 1
ATOM 662 N N . ARG A 1 88 ? 1.538 -0.771 6.895 1 98.56 88 ARG A N 1
ATOM 663 C CA . ARG A 1 88 ? 2.219 0.428 7.375 1 98.56 88 ARG A CA 1
ATOM 664 C C . ARG A 1 88 ? 1.236 1.387 8.039 1 98.56 88 ARG A C 1
ATOM 666 O O . ARG A 1 88 ? 1.59 2.084 8.992 1 98.56 88 ARG A O 1
ATOM 673 N N . THR A 1 89 ? 0.04 1.391 7.523 1 98.75 89 THR A N 1
ATOM 674 C CA . THR A 1 89 ? -1.012 2.199 8.125 1 98.75 89 THR A CA 1
ATOM 675 C C . THR A 1 89 ? -1.351 1.689 9.523 1 98.75 89 THR A C 1
ATOM 677 O O . THR A 1 89 ? -1.485 2.479 10.461 1 98.75 89 THR A O 1
ATOM 680 N N . ILE A 1 90 ? -1.461 0.391 9.656 1 98.81 90 ILE A N 1
ATOM 681 C CA . ILE A 1 90 ? -1.738 -0.213 10.961 1 98.81 90 ILE A CA 1
ATOM 682 C C . ILE A 1 90 ? -0.65 0.181 11.953 1 98.81 90 ILE A C 1
ATOM 684 O O . ILE A 1 90 ? -0.946 0.683 13.039 1 98.81 90 ILE A O 1
ATOM 688 N N . ASN A 1 91 ? 0.583 0.017 11.578 1 98.69 91 ASN A N 1
ATOM 689 C CA . ASN A 1 91 ? 1.701 0.338 12.461 1 98.69 91 ASN A CA 1
ATOM 690 C C . ASN A 1 91 ? 1.704 1.814 12.844 1 98.69 91 ASN A C 1
ATOM 692 O O . ASN A 1 91 ? 1.927 2.156 14.008 1 98.69 91 ASN A O 1
ATOM 696 N N . ALA A 1 92 ? 1.432 2.639 11.883 1 98.81 92 ALA A N 1
ATOM 697 C CA . ALA A 1 92 ? 1.444 4.082 12.109 1 98.81 92 ALA A CA 1
ATOM 698 C C . ALA A 1 92 ? 0.337 4.492 13.078 1 98.81 92 ALA A C 1
ATOM 700 O O . ALA A 1 92 ? 0.582 5.23 14.031 1 98.81 92 ALA A O 1
ATOM 701 N N . LEU A 1 93 ? -0.827 3.975 12.844 1 98.62 93 LEU A N 1
ATOM 702 C CA . LEU A 1 93 ? -1.969 4.375 13.664 1 98.62 93 LEU A CA 1
ATOM 703 C C . LEU A 1 93 ? -1.843 3.834 15.078 1 98.62 93 LEU A C 1
ATOM 705 O O . LEU A 1 93 ? -2.217 4.508 16.047 1 98.62 93 LEU A O 1
ATOM 709 N N . LEU A 1 94 ? -1.331 2.643 15.234 1 98.44 94 LEU A N 1
ATOM 710 C CA . LEU A 1 94 ? -1.145 2.09 16.578 1 98.44 94 LEU A CA 1
ATOM 711 C C . LEU A 1 94 ? -0.056 2.846 17.328 1 98.44 94 LEU A C 1
ATOM 713 O O . LEU A 1 94 ? -0.171 3.068 18.531 1 98.44 94 LEU A O 1
ATOM 717 N N . THR A 1 95 ? 1.003 3.238 16.625 1 98.56 95 THR A N 1
ATOM 718 C CA . THR A 1 95 ? 2.045 4.055 17.234 1 98.56 95 THR A CA 1
ATOM 719 C C . THR A 1 95 ? 1.489 5.41 17.656 1 98.56 95 THR A C 1
ATOM 721 O O . THR A 1 95 ? 1.748 5.871 18.766 1 98.56 95 THR A O 1
ATOM 724 N N . LEU A 1 96 ? 0.702 6.031 16.766 1 98.44 96 LEU A N 1
ATOM 725 C CA . LEU A 1 96 ? 0.087 7.309 17.094 1 98.44 96 LEU A CA 1
ATOM 726 C C . LEU A 1 96 ? -0.803 7.18 18.328 1 98.44 96 LEU A C 1
ATOM 728 O O . LEU A 1 96 ? -0.777 8.039 19.219 1 98.44 96 LEU A O 1
ATOM 732 N N . LYS A 1 97 ? -1.558 6.141 18.375 1 97.38 97 LYS A N 1
ATOM 733 C CA . LYS A 1 97 ? -2.465 5.895 19.5 1 97.38 97 LYS A CA 1
ATOM 734 C C . LYS A 1 97 ? -1.705 5.836 20.828 1 97.38 97 LYS A C 1
ATOM 736 O O . LYS A 1 97 ? -2.195 6.316 21.844 1 97.38 97 LYS A O 1
ATOM 741 N N . SER A 1 98 ? -0.561 5.277 20.797 1 97.38 98 SER A N 1
ATOM 742 C CA . SER A 1 98 ? 0.198 5.055 22.031 1 97.38 98 SER A CA 1
ATOM 743 C C . SER A 1 98 ? 0.633 6.375 22.656 1 97.38 98 SER A C 1
ATOM 745 O O . SER A 1 98 ? 0.933 6.43 23.844 1 97.38 98 SER A O 1
ATOM 747 N N . VAL A 1 99 ? 0.607 7.488 21.906 1 97.69 99 VAL A N 1
ATOM 748 C CA . VAL A 1 99 ? 1.078 8.758 22.453 1 97.69 99 VAL A CA 1
ATOM 749 C C . VAL A 1 99 ? -0.059 9.773 22.438 1 97.69 99 VAL A C 1
ATOM 751 O O . VAL A 1 99 ? 0.139 10.938 22.797 1 97.69 99 VAL A O 1
ATOM 754 N N . THR A 1 100 ? -1.235 9.375 21.969 1 97.19 100 THR A N 1
ATOM 755 C CA . THR A 1 100 ? -2.393 10.266 21.953 1 97.19 100 THR A CA 1
ATOM 756 C C . THR A 1 100 ? -3.141 10.195 23.297 1 97.19 100 THR A C 1
ATOM 758 O O . THR A 1 100 ? -3.557 9.117 23.719 1 97.19 100 THR A O 1
ATOM 761 N N . PRO A 1 101 ? -3.307 11.305 23.969 1 95.75 101 PRO A N 1
ATOM 762 C CA . PRO A 1 101 ? -4.094 11.297 25.203 1 95.75 101 PRO A CA 1
ATOM 763 C C . PRO A 1 101 ? -5.492 10.711 25 1 95.75 101 PRO A C 1
ATOM 765 O O . PRO A 1 101 ? -6.109 10.922 23.953 1 95.75 101 PRO A O 1
ATOM 768 N N . GLU A 1 102 ? -6.016 10.07 26.016 1 93.38 102 GLU A N 1
ATOM 769 C CA . GLU A 1 102 ? -7.281 9.344 25.938 1 93.38 102 GLU A CA 1
ATOM 770 C C . GLU A 1 102 ? -8.422 10.266 25.531 1 93.38 102 GLU A C 1
ATOM 772 O O . GLU A 1 102 ? -9.328 9.859 24.797 1 93.38 102 GLU A O 1
ATOM 777 N N . ASP A 1 103 ? -8.359 11.453 26.016 1 92.12 103 ASP A N 1
ATOM 778 C CA . ASP A 1 103 ? -9.453 12.383 25.766 1 92.12 103 ASP A CA 1
ATOM 779 C C . ASP A 1 103 ? -9.398 12.938 24.344 1 92.12 103 ASP A C 1
ATOM 781 O O . ASP A 1 103 ? -10.328 13.617 23.891 1 92.12 103 ASP A O 1
ATOM 785 N N . LEU A 1 104 ? -8.32 12.594 23.578 1 93.81 104 LEU A N 1
ATOM 786 C CA . LEU A 1 104 ? -8.195 13.039 22.188 1 93.81 104 LEU A CA 1
ATOM 787 C C . LEU A 1 104 ? -8.414 11.875 21.219 1 93.81 104 LEU A C 1
ATOM 789 O O . LEU A 1 104 ? -8.164 12.008 20.016 1 93.81 104 LEU A O 1
ATOM 793 N N . LEU A 1 105 ? -8.859 10.711 21.766 1 93.19 105 LEU A N 1
ATOM 794 C CA . LEU A 1 105 ? -9.25 9.57 20.953 1 93.19 105 LEU A CA 1
ATOM 795 C C . LEU A 1 105 ? -10.75 9.602 20.656 1 93.19 105 LEU A C 1
ATOM 797 O O . LEU A 1 105 ? -11.523 10.188 21.406 1 93.19 105 LEU A O 1
ATOM 801 N N . ASP A 1 106 ? -11.125 9.062 19.547 1 89.25 106 ASP A N 1
ATOM 802 C CA . ASP A 1 106 ? -12.539 8.922 19.203 1 89.25 106 ASP A CA 1
ATOM 803 C C . ASP A 1 106 ? -13.039 7.516 19.531 1 89.25 106 ASP A C 1
ATOM 805 O O . ASP A 1 106 ? -13.367 6.742 18.625 1 89.25 106 ASP A O 1
ATOM 809 N N . ALA A 1 107 ? -13.094 7.184 20.766 1 73.56 107 ALA A N 1
ATOM 810 C CA . ALA A 1 107 ? -13.383 5.82 21.203 1 73.56 107 ALA A CA 1
ATOM 811 C C . ALA A 1 107 ? -14.891 5.594 21.328 1 73.56 107 ALA A C 1
ATOM 813 O O . ALA A 1 107 ? -15.367 4.465 21.188 1 73.56 107 ALA A O 1
ATOM 814 N N . THR A 1 108 ? -15.641 6.633 21.594 1 66.5 108 THR A N 1
ATOM 815 C CA . THR A 1 108 ? -17.062 6.457 21.859 1 66.5 108 THR A CA 1
ATOM 816 C C . THR A 1 108 ? -17.875 6.703 20.578 1 66.5 108 THR A C 1
ATOM 818 O O . THR A 1 108 ? -17.609 7.648 19.844 1 66.5 108 THR A O 1
ATOM 821 N N . PRO A 1 109 ? -18.859 5.758 20.484 1 60.12 109 PRO A N 1
ATOM 822 C CA . PRO A 1 109 ? -19.797 5.934 19.375 1 60.12 109 PRO A CA 1
ATOM 823 C C . PRO A 1 109 ? -20.5 7.285 19.406 1 60.12 109 PRO A C 1
ATOM 825 O O . PRO A 1 109 ? -20.828 7.781 20.484 1 60.12 109 PRO A O 1
ATOM 828 N N . GLY A 1 110 ? -20.469 8.094 18.281 1 57.91 110 GLY A N 1
ATOM 829 C CA . GLY A 1 110 ? -21.094 9.406 18.188 1 57.91 110 GLY A CA 1
ATOM 830 C C . GLY A 1 110 ? -20.109 10.531 17.938 1 57.91 110 GLY A C 1
ATOM 831 O O . GLY A 1 110 ? -20.484 11.578 17.406 1 57.91 110 GLY A O 1
ATOM 832 N N . ASP A 1 111 ? -19.031 10.352 18.453 1 59.28 111 ASP A N 1
ATOM 833 C CA . ASP A 1 111 ? -18.031 11.406 18.344 1 59.28 111 ASP A CA 1
ATOM 834 C C . ASP A 1 111 ? -17.25 11.297 17.031 1 59.28 111 ASP A C 1
ATOM 836 O O . ASP A 1 111 ? -16.297 12.031 16.812 1 59.28 111 ASP A O 1
ATOM 840 N N . LYS A 1 112 ? -17.906 10.617 15.977 1 65.56 112 LYS A N 1
ATOM 841 C CA . LYS A 1 112 ? -16.953 10.273 14.914 1 65.56 112 LYS A CA 1
ATOM 842 C C . LYS A 1 112 ? -17.062 11.258 13.75 1 65.56 112 LYS A C 1
ATOM 844 O O . LYS A 1 112 ? -18.125 11.414 13.148 1 65.56 112 LYS A O 1
ATOM 849 N N . PRO A 1 113 ? -16.047 11.906 13.547 1 70.19 113 PRO A N 1
ATOM 850 C CA . PRO A 1 113 ? -16.078 12.852 12.43 1 70.19 113 PRO A CA 1
ATOM 851 C C . PRO A 1 113 ? -16.188 12.148 11.07 1 70.19 113 PRO A C 1
ATOM 853 O O . PRO A 1 113 ? -16.812 12.688 10.148 1 70.19 113 PRO A O 1
ATOM 856 N N . SER A 1 114 ? -15.789 10.922 11 1 82.06 114 SER A N 1
ATOM 857 C CA . SER A 1 114 ? -15.828 10.258 9.703 1 82.06 114 SER A CA 1
ATOM 858 C C . SER A 1 114 ? -17.141 9.492 9.516 1 82.06 114 SER A C 1
ATOM 860 O O . SER A 1 114 ? -17.609 8.82 10.43 1 82.06 114 SER A O 1
ATOM 862 N N . PRO A 1 115 ? -17.75 9.617 8.391 1 89.88 115 PRO A N 1
ATOM 863 C CA . PRO A 1 115 ? -18.984 8.906 8.086 1 89.88 115 PRO A CA 1
ATOM 864 C C . PRO A 1 115 ? -18.766 7.43 7.785 1 89.88 115 PRO A C 1
ATOM 866 O O . PRO A 1 115 ? -19.703 6.719 7.41 1 89.88 115 PRO A O 1
ATOM 869 N N . ARG A 1 116 ? -17.641 6.887 7.957 1 93.12 116 ARG A N 1
ATOM 870 C CA . ARG A 1 116 ? -17.266 5.586 7.41 1 93.12 116 ARG A CA 1
ATOM 871 C C . ARG A 1 116 ? -18.078 4.465 8.047 1 93.12 116 ARG A C 1
ATOM 873 O O . ARG A 1 116 ? -18.469 3.512 7.367 1 93.12 116 ARG A O 1
ATOM 880 N N . PHE A 1 117 ? -18.312 4.605 9.32 1 92.62 117 PHE A N 1
ATOM 881 C CA . PHE A 1 117 ? -19.156 3.598 9.961 1 92.62 117 PHE A CA 1
ATOM 882 C C . PHE A 1 117 ? -20.516 3.523 9.281 1 92.62 117 PHE A C 1
ATOM 884 O O . PHE A 1 117 ? -20.984 2.436 8.945 1 92.62 117 PHE A O 1
ATOM 891 N N . LYS A 1 118 ? -21.156 4.68 9.086 1 93.5 118 LYS A N 1
ATOM 892 C CA . LYS A 1 118 ? -22.438 4.734 8.391 1 93.5 118 LYS A CA 1
ATOM 893 C C . LYS A 1 118 ? -22.312 4.219 6.957 1 93.5 118 LYS A C 1
ATOM 895 O O . LYS A 1 118 ? -23.188 3.518 6.465 1 93.5 118 LYS A O 1
ATOM 900 N N . ASP A 1 119 ? -21.219 4.578 6.301 1 94.88 119 ASP A N 1
ATOM 901 C CA . ASP A 1 119 ? -20.984 4.137 4.93 1 94.88 119 ASP A CA 1
ATOM 902 C C . ASP A 1 119 ? -20.953 2.611 4.844 1 94.88 119 ASP A C 1
ATOM 904 O O . ASP A 1 119 ? -21.453 2.031 3.877 1 94.88 119 ASP A O 1
ATOM 908 N N . VAL A 1 120 ? -20.359 1.983 5.855 1 94.94 120 VAL A N 1
ATOM 909 C CA . VAL A 1 120 ? -20.141 0.542 5.809 1 94.94 120 VAL A CA 1
ATOM 910 C C . VAL A 1 120 ? -21.422 -0.196 6.184 1 94.94 120 VAL A C 1
ATOM 912 O O . VAL A 1 120 ? -21.734 -1.231 5.598 1 94.94 120 VAL A O 1
ATOM 915 N N . TYR A 1 121 ? -22.297 0.405 7.078 1 93.75 121 TYR A N 1
ATOM 916 C CA . TYR A 1 121 ? -23.328 -0.428 7.668 1 93.75 121 TYR A CA 1
ATOM 917 C C . TYR A 1 121 ? -24.719 0.12 7.348 1 93.75 121 TYR A C 1
ATOM 919 O O . TYR A 1 121 ? -25.719 -0.586 7.488 1 93.75 121 TYR A O 1
ATOM 927 N N . GLN A 1 122 ? -24.797 1.377 6.969 1 93.88 122 GLN A N 1
ATOM 928 C CA . GLN A 1 122 ? -26.125 1.977 6.879 1 93.88 122 GLN A CA 1
ATOM 929 C C . GLN A 1 122 ? -26.375 2.543 5.484 1 93.88 122 GLN A C 1
ATOM 931 O O . GLN A 1 122 ? -27.453 2.348 4.918 1 93.88 122 GLN A O 1
ATOM 936 N N . THR A 1 123 ? -25.391 3.18 4.91 1 95.06 123 THR A N 1
ATOM 937 C CA . THR A 1 123 ? -25.547 3.836 3.617 1 95.06 123 THR A CA 1
ATOM 938 C C . THR A 1 123 ? -25.547 2.811 2.486 1 95.06 123 THR A C 1
ATOM 940 O O . THR A 1 123 ? -24.672 1.938 2.432 1 95.06 123 THR A O 1
ATOM 943 N N . PRO A 1 124 ? -26.547 2.877 1.589 1 94.62 124 PRO A N 1
ATOM 944 C CA . PRO A 1 124 ? -26.5 1.984 0.429 1 94.62 124 PRO A CA 1
ATOM 945 C C . PRO A 1 124 ? -25.172 2.072 -0.326 1 94.62 124 PRO A C 1
ATOM 947 O O . PRO A 1 124 ? -24.672 3.172 -0.576 1 94.62 124 PRO A O 1
ATOM 950 N N . PRO A 1 125 ? -24.641 0.955 -0.696 1 95.25 125 PRO A N 1
ATOM 951 C CA . PRO A 1 125 ? -23.344 0.947 -1.377 1 95.25 125 PRO A CA 1
ATOM 952 C C . PRO A 1 125 ? -23.328 1.829 -2.623 1 95.25 125 PRO A C 1
ATOM 954 O O . PRO A 1 125 ? -22.312 2.465 -2.92 1 95.25 125 PRO A O 1
ATOM 957 N N . SER A 1 126 ? -24.453 1.872 -3.332 1 95.94 126 SER A N 1
ATOM 958 C CA . SER A 1 126 ? -24.516 2.674 -4.551 1 95.94 126 SER A CA 1
ATOM 959 C C . SER A 1 126 ? -24.266 4.148 -4.258 1 95.94 126 SER A C 1
ATOM 961 O O . SER A 1 126 ? -23.641 4.848 -5.059 1 95.94 126 SER A O 1
ATOM 963 N N . GLU A 1 127 ? -24.734 4.605 -3.127 1 97.25 127 GLU A N 1
ATOM 964 C CA . GLU A 1 127 ? -24.516 5.996 -2.744 1 97.25 127 GLU A CA 1
ATOM 965 C C . GLU A 1 127 ? -23.062 6.25 -2.398 1 97.25 127 GLU A C 1
ATOM 967 O O . GLU A 1 127 ? -22.5 7.297 -2.746 1 97.25 127 GLU A O 1
ATOM 972 N N . VAL A 1 128 ? -22.438 5.332 -1.687 1 97.56 128 VAL A N 1
ATOM 973 C CA . VAL A 1 128 ? -21.031 5.445 -1.329 1 97.56 128 VAL A CA 1
ATOM 974 C C . VAL A 1 128 ? -20.172 5.438 -2.594 1 97.56 128 VAL A C 1
ATOM 976 O O . VAL A 1 128 ? -19.25 6.25 -2.736 1 97.56 128 VAL A O 1
ATOM 979 N N . LEU A 1 129 ? -20.484 4.574 -3.527 1 98.12 129 LEU A N 1
ATOM 980 C CA . LEU A 1 129 ? -19.719 4.461 -4.77 1 98.12 129 LEU A CA 1
ATOM 981 C C . LEU A 1 129 ? -19.922 5.695 -5.641 1 98.12 129 LEU A C 1
ATOM 983 O O . LEU A 1 129 ? -19 6.129 -6.328 1 98.12 129 LEU A O 1
ATOM 987 N N . GLU A 1 130 ? -21.094 6.246 -5.645 1 98.31 130 GLU A N 1
ATOM 988 C CA . GLU A 1 130 ? -21.344 7.473 -6.391 1 98.31 130 GLU A CA 1
ATOM 989 C C . GLU A 1 130 ? -20.516 8.633 -5.848 1 98.31 130 GLU A C 1
ATOM 991 O O . GLU A 1 130 ? -19.984 9.43 -6.613 1 98.31 130 GLU A O 1
ATOM 996 N N . ARG A 1 131 ? -20.438 8.719 -4.551 1 98.06 131 ARG A N 1
ATOM 997 C CA . ARG A 1 131 ? -19.578 9.734 -3.947 1 98.06 131 ARG A CA 1
ATOM 998 C C . ARG A 1 131 ? -18.125 9.516 -4.34 1 98.06 131 ARG A C 1
ATOM 1000 O O . ARG A 1 131 ? -17.406 10.477 -4.645 1 98.06 131 ARG A O 1
ATOM 1007 N N . GLY A 1 132 ? -17.703 8.266 -4.316 1 98.62 132 GLY A N 1
ATOM 1008 C CA . GLY A 1 132 ? -16.359 7.93 -4.766 1 98.62 132 GLY A CA 1
ATOM 1009 C C . GLY A 1 132 ? -16.094 8.344 -6.199 1 98.62 132 GLY A C 1
ATOM 1010 O O . GLY A 1 132 ? -15.039 8.898 -6.504 1 98.62 132 GLY A O 1
ATOM 1011 N N . GLN A 1 133 ? -17.078 8.102 -7.027 1 98.38 133 GLN A N 1
ATOM 1012 C CA . GLN A 1 133 ? -16.953 8.461 -8.438 1 98.38 133 GLN A CA 1
ATOM 1013 C C . GLN A 1 133 ? -16.875 9.977 -8.617 1 98.38 133 GLN A C 1
ATOM 1015 O O . GLN A 1 133 ? -16.109 10.477 -9.438 1 98.38 133 GLN A O 1
ATOM 1020 N N . THR A 1 134 ? -17.703 10.664 -7.898 1 98.44 134 THR A N 1
ATOM 1021 C CA . THR A 1 134 ? -17.688 12.125 -7.949 1 98.44 134 THR A CA 1
ATOM 1022 C C . THR A 1 134 ? -16.312 12.664 -7.547 1 98.44 134 THR A C 1
ATOM 1024 O O . THR A 1 134 ? -15.781 13.555 -8.211 1 98.44 134 THR A O 1
ATOM 1027 N N . PHE A 1 135 ? -15.797 12.133 -6.469 1 98.56 135 PHE A N 1
ATOM 1028 C CA . PHE A 1 135 ? -14.477 12.562 -6.02 1 98.56 135 PHE A CA 1
ATOM 1029 C C . PHE A 1 135 ? -13.414 12.203 -7.047 1 98.56 135 PHE A C 1
ATOM 1031 O O . PHE A 1 135 ? -12.516 13.008 -7.32 1 98.56 135 PHE A O 1
ATOM 1038 N N . PHE A 1 136 ? -13.461 11.008 -7.621 1 98.75 136 PHE A N 1
ATOM 1039 C CA . PHE A 1 136 ? -12.547 10.57 -8.672 1 98.75 136 PHE A CA 1
ATOM 1040 C C . PHE A 1 136 ? -12.578 11.539 -9.852 1 98.75 136 PHE A C 1
ATOM 1042 O O . PHE A 1 136 ? -11.523 11.93 -10.359 1 98.75 136 PHE A O 1
ATOM 1049 N N . ASN A 1 137 ? -13.742 11.93 -10.258 1 98.38 137 ASN A N 1
ATOM 1050 C CA . ASN A 1 137 ? -13.906 12.891 -11.344 1 98.38 137 ASN A CA 1
ATOM 1051 C C . ASN A 1 137 ? -13.297 14.242 -10.992 1 98.38 137 ASN A C 1
ATOM 1053 O O . ASN A 1 137 ? -12.758 14.93 -11.867 1 98.38 137 ASN A O 1
ATOM 1057 N N . GLN A 1 138 ? -13.414 14.594 -9.805 1 97.62 138 GLN A N 1
ATOM 1058 C CA . GLN A 1 138 ? -12.805 15.844 -9.359 1 97.62 138 GLN A CA 1
ATOM 1059 C C . GLN A 1 138 ? -11.289 15.781 -9.469 1 97.62 138 GLN A C 1
ATOM 1061 O O . GLN A 1 138 ? -10.648 16.75 -9.867 1 97.62 138 GLN A O 1
ATOM 1066 N N . ILE A 1 139 ? -10.727 14.68 -9.086 1 97.31 139 ILE A N 1
ATOM 1067 C CA . ILE A 1 139 ? -9.273 14.5 -9.062 1 97.31 139 ILE A CA 1
ATOM 1068 C C . ILE A 1 139 ? -8.742 14.5 -10.492 1 97.31 139 ILE A C 1
ATOM 1070 O O . ILE A 1 139 ? -7.758 15.188 -10.797 1 97.31 139 ILE A O 1
ATOM 1074 N N . TYR A 1 140 ? -9.406 13.836 -11.375 1 97.25 140 TYR A N 1
ATOM 1075 C CA . TYR A 1 140 ? -8.789 13.562 -12.664 1 97.25 140 TYR A CA 1
ATOM 1076 C C . TYR A 1 140 ? -9.406 14.422 -13.766 1 97.25 140 TYR A C 1
ATOM 1078 O O . TYR A 1 140 ? -8.844 14.539 -14.852 1 97.25 140 TYR A O 1
ATOM 1086 N N . GLY A 1 141 ? -10.594 15.039 -13.492 1 96.06 141 GLY A N 1
ATOM 1087 C CA . GLY A 1 141 ? -11.211 15.945 -14.453 1 96.06 141 GLY A CA 1
ATOM 1088 C C . GLY A 1 141 ? -11.531 15.273 -15.773 1 96.06 141 GLY A C 1
ATOM 1089 O O . GLY A 1 141 ? -12.18 14.227 -15.812 1 96.06 141 GLY A O 1
ATOM 1090 N N . LYS A 1 142 ? -10.945 15.758 -16.859 1 94.5 142 LYS A N 1
ATOM 1091 C CA . LYS A 1 142 ? -11.297 15.383 -18.234 1 94.5 142 LYS A CA 1
ATOM 1092 C C . LYS A 1 142 ? -10.789 13.984 -18.562 1 94.5 142 LYS A C 1
ATOM 1094 O O . LYS A 1 142 ? -11.336 13.32 -19.453 1 94.5 142 LYS A O 1
ATOM 1099 N N . ILE A 1 143 ? -9.828 13.508 -17.797 1 95.44 143 ILE A N 1
ATOM 1100 C CA . ILE A 1 143 ? -9.242 12.227 -18.203 1 95.44 143 ILE A CA 1
ATOM 1101 C C . ILE A 1 143 ? -9.781 11.117 -17.297 1 95.44 143 ILE A C 1
ATOM 1103 O O . ILE A 1 143 ? -9.297 9.984 -17.328 1 95.44 143 ILE A O 1
ATOM 1107 N N . SER A 1 144 ? -10.75 11.445 -16.422 1 97.5 144 SER A N 1
ATOM 1108 C CA . SER A 1 144 ? -11.305 10.5 -15.453 1 97.5 144 SER A CA 1
ATOM 1109 C C . SER A 1 144 ? -11.742 9.211 -16.141 1 97.5 144 SER A C 1
ATOM 1111 O O . SER A 1 144 ? -11.406 8.117 -15.68 1 97.5 144 SER A O 1
ATOM 1113 N N . ARG A 1 145 ? -12.461 9.297 -17.234 1 97.19 145 ARG A N 1
ATOM 1114 C CA . ARG A 1 145 ? -12.969 8.125 -17.938 1 97.19 145 ARG A CA 1
ATOM 1115 C C . ARG A 1 145 ? -11.828 7.273 -18.484 1 97.19 145 ARG A C 1
ATOM 1117 O O . ARG A 1 145 ? -11.875 6.043 -18.422 1 97.19 145 ARG A O 1
ATOM 1124 N N . ARG A 1 146 ? -10.844 7.953 -19 1 97.38 146 ARG A N 1
ATOM 1125 C CA . ARG A 1 146 ? -9.688 7.238 -19.547 1 97.38 146 ARG A CA 1
ATOM 1126 C C . ARG A 1 146 ? -8.945 6.484 -18.453 1 97.38 146 ARG A C 1
ATOM 1128 O O . ARG A 1 146 ? -8.594 5.316 -18.625 1 97.38 146 ARG A O 1
ATOM 1135 N N . VAL A 1 147 ? -8.695 7.125 -17.312 1 97.5 147 VAL A N 1
ATOM 1136 C CA . VAL A 1 147 ? -7.934 6.535 -16.219 1 97.5 147 VAL A CA 1
ATOM 1137 C C . VAL A 1 147 ? -8.695 5.34 -15.648 1 97.5 147 VAL A C 1
ATOM 1139 O O . VAL A 1 147 ? -8.125 4.254 -15.492 1 97.5 147 VAL A O 1
ATOM 1142 N N . MET A 1 148 ? -9.992 5.492 -15.383 1 97.62 148 MET A N 1
ATOM 1143 C CA . MET A 1 148 ? -10.789 4.391 -14.859 1 97.62 148 MET A CA 1
ATOM 1144 C C . MET A 1 148 ? -10.93 3.281 -15.891 1 97.62 148 MET A C 1
ATOM 1146 O O . MET A 1 148 ? -10.883 2.098 -15.555 1 97.62 148 MET A O 1
ATOM 1150 N N . GLY A 1 149 ? -11.109 3.686 -17.156 1 96.25 149 GLY A N 1
ATOM 1151 C CA . GLY A 1 149 ? -11.211 2.711 -18.234 1 96.25 149 GLY A CA 1
ATOM 1152 C C . GLY A 1 149 ? -9.984 1.827 -18.359 1 96.25 149 GLY A C 1
ATOM 1153 O O . GLY A 1 149 ? -10.094 0.632 -18.641 1 96.25 149 GLY A O 1
ATOM 1154 N N . GLN A 1 150 ? -8.82 2.41 -18.172 1 95.94 150 GLN A N 1
ATOM 1155 C CA . GLN A 1 150 ? -7.582 1.636 -18.188 1 95.94 150 GLN A CA 1
ATOM 1156 C C . GLN A 1 150 ? -7.582 0.569 -17.094 1 95.94 150 GLN A C 1
ATOM 1158 O O . GLN A 1 150 ? -7.148 -0.561 -17.328 1 95.94 150 GLN A O 1
ATOM 1163 N N . MET A 1 151 ? -8.086 0.895 -15.898 1 96.31 151 MET A N 1
ATOM 1164 C CA . MET A 1 151 ? -8.133 -0.063 -14.797 1 96.31 151 MET A CA 1
ATOM 1165 C C . MET A 1 151 ? -9.203 -1.123 -15.047 1 96.31 151 MET A C 1
ATOM 1167 O O . MET A 1 151 ? -8.984 -2.305 -14.766 1 96.31 151 MET A O 1
ATOM 1171 N N . ASP A 1 152 ? -10.297 -0.71 -15.656 1 94.56 152 ASP A N 1
ATOM 1172 C CA . ASP A 1 152 ? -11.367 -1.647 -15.992 1 94.56 152 ASP A CA 1
ATOM 1173 C C . ASP A 1 152 ? -10.898 -2.676 -17.016 1 94.56 152 ASP A C 1
ATOM 1175 O O . ASP A 1 152 ? -11.367 -3.816 -17.016 1 94.56 152 ASP A O 1
ATOM 1179 N N . ARG A 1 153 ? -9.914 -2.268 -17.812 1 93.38 153 ARG A N 1
ATOM 1180 C CA . ARG A 1 153 ? -9.484 -3.107 -18.938 1 93.38 153 ARG A CA 1
ATOM 1181 C C . ARG A 1 153 ? -8.07 -3.637 -18.719 1 93.38 153 ARG A C 1
ATOM 1183 O O . ARG A 1 153 ? -7.305 -3.795 -19.672 1 93.38 153 ARG A O 1
ATOM 1190 N N . SER A 1 154 ? -7.691 -3.793 -17.469 1 94.19 154 SER A N 1
ATOM 1191 C CA . SER A 1 154 ? -6.344 -4.223 -17.125 1 94.19 154 SER A CA 1
ATOM 1192 C C . SER A 1 154 ? -6.203 -5.738 -17.219 1 94.19 154 SER A C 1
ATOM 1194 O O . SER A 1 154 ? -5.199 -6.305 -16.781 1 94.19 154 SER A O 1
ATOM 1196 N N . GLY A 1 155 ? -7.191 -6.465 -17.844 1 91.19 155 GLY A N 1
ATOM 1197 C CA . GLY A 1 155 ? -7.254 -7.914 -17.938 1 91.19 155 GLY A CA 1
ATOM 1198 C C . GLY A 1 155 ? -8.547 -8.492 -17.391 1 91.19 155 GLY A C 1
ATOM 1199 O O . GLY A 1 155 ? -9.023 -9.523 -17.875 1 91.19 155 GLY A O 1
ATOM 1200 N N . ALA A 1 156 ? -9.094 -7.91 -16.375 1 88.25 156 ALA A N 1
ATOM 1201 C CA . ALA A 1 156 ? -10.398 -8.117 -15.766 1 88.25 156 ALA A CA 1
ATOM 1202 C C . ALA A 1 156 ? -10.945 -6.82 -15.172 1 88.25 156 ALA A C 1
ATOM 1204 O O . ALA A 1 156 ? -10.211 -5.84 -15.031 1 88.25 156 ALA A O 1
ATOM 1205 N N . GLU A 1 157 ? -12.141 -6.805 -14.781 1 91.19 157 GLU A N 1
ATOM 1206 C CA . GLU A 1 157 ? -12.75 -5.578 -14.281 1 91.19 157 GLU A CA 1
ATOM 1207 C C . GLU A 1 157 ? -12.406 -5.344 -12.812 1 91.19 157 GLU A C 1
ATOM 1209 O O . GLU A 1 157 ? -12.711 -4.285 -12.258 1 91.19 157 GLU A O 1
ATOM 1214 N N . ASP A 1 158 ? -11.695 -6.242 -12.172 1 94.12 158 ASP A N 1
ATOM 1215 C CA . ASP A 1 158 ? -11.531 -6.273 -10.719 1 94.12 158 ASP A CA 1
ATOM 1216 C C . ASP A 1 158 ? -10.727 -5.07 -10.234 1 94.12 158 ASP A C 1
ATOM 1218 O O . ASP A 1 158 ? -11.008 -4.512 -9.172 1 94.12 158 ASP A O 1
ATOM 1222 N N . LEU A 1 159 ? -9.688 -4.711 -11.039 1 96.56 159 LEU A N 1
ATOM 1223 C CA . LEU A 1 159 ? -8.867 -3.582 -10.609 1 96.56 159 LEU A CA 1
ATOM 1224 C C . LEU A 1 159 ? -9.695 -2.307 -10.516 1 96.56 159 LEU A C 1
ATOM 1226 O O . LEU A 1 159 ? -9.594 -1.566 -9.539 1 96.56 159 LEU A O 1
ATOM 1230 N N . GLY A 1 160 ? -10.57 -2.047 -11.539 1 96.75 160 GLY A N 1
ATOM 1231 C CA . GLY A 1 160 ? -11.469 -0.904 -11.492 1 96.75 160 GLY A CA 1
ATOM 1232 C C . GLY A 1 160 ? -12.438 -0.963 -10.328 1 96.75 160 GLY A C 1
ATOM 1233 O O . GLY A 1 160 ? -12.758 0.064 -9.727 1 96.75 160 GLY A O 1
ATOM 1234 N N . LEU A 1 161 ? -12.914 -2.145 -10.023 1 96.62 161 LEU A N 1
ATOM 1235 C CA . LEU A 1 161 ? -13.836 -2.318 -8.906 1 96.62 161 LEU A CA 1
ATOM 1236 C C . LEU A 1 161 ? -13.172 -1.971 -7.582 1 96.62 161 LEU A C 1
ATOM 1238 O O . LEU A 1 161 ? -13.758 -1.28 -6.746 1 96.62 161 LEU A O 1
ATOM 1242 N N . VAL A 1 162 ? -11.945 -2.422 -7.367 1 98.06 162 VAL A N 1
ATOM 1243 C CA . VAL A 1 162 ? -11.234 -2.131 -6.129 1 98.06 162 VAL A CA 1
ATOM 1244 C C . VAL A 1 162 ? -10.922 -0.638 -6.047 1 98.06 162 VAL A C 1
ATOM 1246 O O . VAL A 1 162 ? -11 -0.039 -4.973 1 98.06 162 VAL A O 1
ATOM 1249 N N . ALA A 1 163 ? -10.586 -0.028 -7.195 1 98.44 163 ALA A N 1
ATOM 1250 C CA . ALA A 1 163 ? -10.383 1.418 -7.215 1 98.44 163 ALA A CA 1
ATOM 1251 C C . ALA A 1 163 ? -11.648 2.16 -6.793 1 98.44 163 ALA A C 1
ATOM 1253 O O . ALA A 1 163 ? -11.586 3.1 -5.996 1 98.44 163 ALA A O 1
ATOM 1254 N N . ARG A 1 164 ? -12.781 1.741 -7.301 1 98.38 164 ARG A N 1
ATOM 1255 C CA . ARG A 1 164 ? -14.055 2.371 -6.957 1 98.38 164 ARG A CA 1
ATOM 1256 C C . ARG A 1 164 ? -14.352 2.223 -5.469 1 98.38 164 ARG A C 1
ATOM 1258 O O . ARG A 1 164 ? -14.797 3.174 -4.824 1 98.38 164 ARG A O 1
ATOM 1265 N N . LEU A 1 165 ? -14.102 1.055 -4.949 1 98.44 165 LEU A N 1
ATOM 1266 C CA . LEU A 1 165 ? -14.297 0.839 -3.52 1 98.44 165 LEU A CA 1
ATOM 1267 C C . LEU A 1 165 ? -13.383 1.75 -2.705 1 98.44 165 LEU A C 1
ATOM 1269 O O . LEU A 1 165 ? -13.82 2.355 -1.724 1 98.44 165 LEU A O 1
ATOM 1273 N N . THR A 1 166 ? -12.133 1.854 -3.105 1 98.69 166 THR A N 1
ATOM 1274 C CA . THR A 1 166 ? -11.141 2.666 -2.41 1 98.69 166 THR A CA 1
ATOM 1275 C C . THR A 1 166 ? -11.547 4.137 -2.414 1 98.69 166 THR A C 1
ATOM 1277 O O . THR A 1 166 ? -11.484 4.805 -1.381 1 98.69 166 THR A O 1
ATOM 1280 N N . TYR A 1 167 ? -11.977 4.613 -3.566 1 98.75 167 TYR A N 1
ATOM 1281 C CA . TYR A 1 167 ? -12.422 6 -3.641 1 98.75 167 TYR A CA 1
ATOM 1282 C C . TYR A 1 167 ? -13.695 6.207 -2.838 1 98.75 167 TYR A C 1
ATOM 1284 O O . TYR A 1 167 ? -13.867 7.238 -2.178 1 98.75 167 TYR A O 1
ATOM 1292 N N . GLY A 1 168 ? -14.578 5.328 -2.846 1 98.44 168 GLY A N 1
ATOM 1293 C CA . GLY A 1 168 ? -15.844 5.457 -2.145 1 98.44 168 GLY A CA 1
ATOM 1294 C C . GLY A 1 168 ? -15.695 5.43 -0.635 1 98.44 168 GLY A C 1
ATOM 1295 O O . GLY A 1 168 ? -16.141 6.352 0.054 1 98.44 168 GLY A O 1
ATOM 1296 N N . TYR A 1 169 ? -14.945 4.473 -0.096 1 97.88 169 TYR A N 1
ATOM 1297 C CA . TYR A 1 169 ? -14.969 4.215 1.34 1 97.88 169 TYR A CA 1
ATOM 1298 C C . TYR A 1 169 ? -13.789 4.887 2.029 1 97.88 169 TYR A C 1
ATOM 1300 O O . TYR A 1 169 ? -13.812 5.109 3.242 1 97.88 169 TYR A O 1
ATOM 1308 N N . VAL A 1 170 ? -12.797 5.277 1.274 1 98.25 170 VAL A N 1
ATOM 1309 C CA . VAL A 1 170 ? -11.578 5.715 1.944 1 98.25 170 VAL A CA 1
ATOM 1310 C C . VAL A 1 170 ? -11.266 7.156 1.558 1 98.25 170 VAL A C 1
ATOM 1312 O O . VAL A 1 170 ? -11.016 8 2.426 1 98.25 170 VAL A O 1
ATOM 1315 N N . LEU A 1 171 ? -11.406 7.52 0.292 1 98.5 171 LEU A N 1
ATOM 1316 C CA . LEU A 1 171 ? -10.789 8.758 -0.158 1 98.5 171 LEU A CA 1
ATOM 1317 C C . LEU A 1 171 ? -11.828 9.867 -0.288 1 98.5 171 LEU A C 1
ATOM 1319 O O . LEU A 1 171 ? -11.508 11.047 -0.125 1 98.5 171 LEU A O 1
ATOM 1323 N N . SER A 1 172 ? -13.047 9.516 -0.494 1 97.75 172 SER A N 1
ATOM 1324 C CA . SER A 1 172 ? -14.031 10.508 -0.903 1 97.75 172 SER A CA 1
ATOM 1325 C C . SER A 1 172 ? -14.586 11.266 0.299 1 97.75 172 SER A C 1
ATOM 1327 O O . SER A 1 172 ? -15.273 12.273 0.14 1 97.75 172 SER A O 1
ATOM 1329 N N . ASN A 1 173 ? -14.352 10.711 1.502 1 93.62 173 ASN A N 1
ATOM 1330 C CA . ASN A 1 173 ? -14.773 11.438 2.695 1 93.62 173 ASN A CA 1
ATOM 1331 C C . ASN A 1 173 ? -13.883 12.648 2.963 1 93.62 173 ASN A C 1
ATOM 1333 O O . ASN A 1 173 ? -12.711 12.492 3.328 1 93.62 173 ASN A O 1
ATOM 1337 N N . THR A 1 174 ? -14.477 13.883 2.861 1 94.38 174 THR A N 1
ATOM 1338 C CA . THR A 1 174 ? -13.648 15.078 2.99 1 94.38 174 THR A CA 1
ATOM 1339 C C . THR A 1 174 ? -14.086 15.914 4.195 1 94.38 174 THR A C 1
ATOM 1341 O O . THR A 1 174 ? -13.914 17.125 4.203 1 94.38 174 THR A O 1
ATOM 1344 N N . ASP A 1 175 ? -14.68 15.203 5.184 1 92.56 175 ASP A N 1
ATOM 1345 C CA . ASP A 1 175 ? -15.164 15.875 6.387 1 92.56 175 ASP A CA 1
ATOM 1346 C C . ASP A 1 175 ? -13.992 16.328 7.266 1 92.56 175 ASP A C 1
ATOM 1348 O O . ASP A 1 175 ? -14.078 17.359 7.93 1 92.56 175 ASP A O 1
ATOM 1352 N N . VAL A 1 176 ? -12.922 15.57 7.277 1 95.75 176 VAL A N 1
ATOM 1353 C CA . VAL A 1 176 ? -11.781 15.844 8.141 1 95.75 176 VAL A CA 1
ATOM 1354 C C . VAL A 1 176 ? -10.672 16.531 7.34 1 95.75 176 VAL A C 1
ATOM 1356 O O . VAL A 1 176 ? -10.047 17.484 7.816 1 95.75 176 VAL A O 1
ATOM 1359 N N . LEU A 1 177 ? -10.43 16.094 6.168 1 97.44 177 LEU A N 1
ATOM 1360 C CA . LEU A 1 177 ? -9.461 16.656 5.234 1 97.44 177 LEU A CA 1
ATOM 1361 C C . LEU A 1 177 ? -10.141 17.125 3.953 1 97.44 177 LEU A C 1
ATOM 1363 O O . LEU A 1 177 ? -10.93 16.391 3.359 1 97.44 177 LEU A O 1
ATOM 1367 N N . THR A 1 178 ? -9.859 18.328 3.555 1 97.38 178 THR A N 1
ATOM 1368 C CA . THR A 1 178 ? -10.398 18.859 2.311 1 97.38 178 THR A CA 1
ATOM 1369 C C . THR A 1 178 ? -9.906 18.062 1.113 1 97.38 178 THR A C 1
ATOM 1371 O O . THR A 1 178 ? -8.992 17.234 1.243 1 97.38 178 THR A O 1
ATOM 1374 N N . PRO A 1 179 ? -10.531 18.281 -0.072 1 97.44 179 PRO A N 1
ATOM 1375 C CA . PRO A 1 179 ? -10.031 17.609 -1.272 1 97.44 179 PRO A CA 1
ATOM 1376 C C . PRO A 1 179 ? -8.555 17.891 -1.54 1 97.44 179 PRO A C 1
ATOM 1378 O O . PRO A 1 179 ? -7.793 16.969 -1.852 1 97.44 179 PRO A O 1
ATOM 1381 N N . ALA A 1 180 ? -8.156 19.125 -1.379 1 97.88 180 ALA A N 1
ATOM 1382 C CA . ALA A 1 180 ? -6.758 19.5 -1.578 1 97.88 180 ALA A CA 1
ATOM 1383 C C . ALA A 1 180 ? -5.859 18.781 -0.577 1 97.88 180 ALA A C 1
ATOM 1385 O O . ALA A 1 180 ? -4.816 18.234 -0.948 1 97.88 180 ALA A O 1
ATOM 1386 N N . GLU A 1 181 ? -6.273 18.734 0.674 1 98.44 181 GLU A N 1
ATOM 1387 C CA . GLU A 1 181 ? -5.48 18.078 1.711 1 98.44 181 GLU A CA 1
ATOM 1388 C C . GLU A 1 181 ? -5.398 16.578 1.478 1 98.44 181 GLU A C 1
ATOM 1390 O O . GLU A 1 181 ? -4.363 15.961 1.728 1 98.44 181 GLU A O 1
ATOM 1395 N N . THR A 1 182 ? -6.523 16.031 1.021 1 98.62 182 THR A N 1
ATOM 1396 C CA . THR A 1 182 ? -6.492 14.617 0.646 1 98.62 182 THR A CA 1
ATOM 1397 C C . THR A 1 182 ? -5.457 14.375 -0.448 1 98.62 182 THR A C 1
ATOM 1399 O O . THR A 1 182 ? -4.707 13.398 -0.393 1 98.62 182 THR A O 1
ATOM 1402 N N . SER A 1 183 ? -5.383 15.25 -1.395 1 98.62 183 SER A N 1
ATOM 1403 C CA . SER A 1 183 ? -4.375 15.141 -2.441 1 98.62 183 SER A CA 1
ATOM 1404 C C . SER A 1 183 ? -2.967 15.266 -1.866 1 98.62 183 SER A C 1
ATOM 1406 O O . SER A 1 183 ? -2.047 14.578 -2.309 1 98.62 183 SER A O 1
ATOM 1408 N N . PHE A 1 184 ? -2.758 16.141 -0.853 1 98.88 184 PHE A N 1
ATOM 1409 C CA . PHE A 1 184 ? -1.452 16.266 -0.216 1 98.88 184 PHE A CA 1
ATOM 1410 C C . PHE A 1 184 ? -1.04 14.953 0.44 1 98.88 184 PHE A C 1
ATOM 1412 O O . PHE A 1 184 ? 0.126 14.562 0.37 1 98.88 184 PHE A O 1
ATOM 1419 N N . VAL A 1 185 ? -2.008 14.297 1.035 1 98.88 185 VAL A N 1
ATOM 1420 C CA . VAL A 1 185 ? -1.756 13.008 1.665 1 98.88 185 VAL A CA 1
ATOM 1421 C C . VAL A 1 185 ? -1.311 11.992 0.611 1 98.88 185 VAL A C 1
ATOM 1423 O O . VAL A 1 185 ? -0.35 11.25 0.823 1 98.88 185 VAL A O 1
ATOM 1426 N N . LEU A 1 186 ? -2.006 11.984 -0.511 1 98.88 186 LEU A N 1
ATOM 1427 C CA . LEU A 1 186 ? -1.666 11.047 -1.571 1 98.88 186 LEU A CA 1
ATOM 1428 C C . LEU A 1 186 ? -0.289 11.352 -2.15 1 98.88 186 LEU A C 1
ATOM 1430 O O . LEU A 1 186 ? 0.523 10.445 -2.344 1 98.88 186 LEU A O 1
ATOM 1434 N N . ILE A 1 187 ? 0.02 12.609 -2.33 1 98.94 187 ILE A N 1
ATOM 1435 C CA . ILE A 1 187 ? 1.332 13.023 -2.816 1 98.94 187 ILE A CA 1
ATOM 1436 C C . ILE A 1 187 ? 2.412 12.57 -1.836 1 98.94 187 ILE A C 1
ATOM 1438 O O . ILE A 1 187 ? 3.422 11.984 -2.238 1 98.94 187 ILE A O 1
ATOM 1442 N N . ALA A 1 188 ? 2.18 12.758 -0.53 1 98.94 188 ALA A N 1
ATOM 1443 C CA . ALA A 1 188 ? 3.129 12.414 0.527 1 98.94 188 ALA A CA 1
ATOM 1444 C C . ALA A 1 188 ? 3.371 10.906 0.581 1 98.94 188 ALA A C 1
ATOM 1446 O O . ALA A 1 188 ? 4.453 10.461 0.965 1 98.94 188 ALA A O 1
ATOM 1447 N N . SER A 1 189 ? 2.383 10.156 0.177 1 98.88 189 SER A N 1
ATOM 1448 C CA . SER A 1 189 ? 2.482 8.703 0.241 1 98.88 189 SER A CA 1
ATOM 1449 C C . SER A 1 189 ? 3.08 8.133 -1.042 1 98.88 189 SER A C 1
ATOM 1451 O O . SER A 1 189 ? 3.719 7.078 -1.021 1 98.88 189 SER A O 1
ATOM 1453 N N . LEU A 1 190 ? 2.924 8.805 -2.195 1 98.94 190 LEU A N 1
ATOM 1454 C CA . LEU A 1 190 ? 3.316 8.289 -3.504 1 98.94 190 LEU A CA 1
ATOM 1455 C C . LEU A 1 190 ? 4.797 8.547 -3.766 1 98.94 190 LEU A C 1
ATOM 1457 O O . LEU A 1 190 ? 5.484 7.699 -4.344 1 98.94 190 LEU A O 1
ATOM 1461 N N . ILE A 1 191 ? 5.328 9.633 -3.314 1 98.94 191 ILE A N 1
ATOM 1462 C CA . ILE A 1 191 ? 6.688 10.055 -3.641 1 98.94 191 ILE A CA 1
ATOM 1463 C C . ILE A 1 191 ? 7.691 9.047 -3.094 1 98.94 191 ILE A C 1
ATOM 1465 O O . ILE A 1 191 ? 8.57 8.578 -3.82 1 98.94 191 ILE A O 1
ATOM 1469 N N . PRO A 1 192 ? 7.508 8.586 -1.806 1 98.81 192 PRO A N 1
ATOM 1470 C CA . PRO A 1 192 ? 8.5 7.637 -1.3 1 98.81 192 PRO A CA 1
ATOM 1471 C C . PRO A 1 192 ? 8.453 6.297 -2.027 1 98.81 192 PRO A C 1
ATOM 1473 O O . PRO A 1 192 ? 9.383 5.488 -1.899 1 98.81 192 PRO A O 1
ATOM 1476 N N . GLN A 1 193 ? 7.406 6.039 -2.816 1 98.62 193 GLN A N 1
ATOM 1477 C CA . GLN A 1 193 ? 7.219 4.734 -3.441 1 98.62 193 GLN A CA 1
ATOM 1478 C C . GLN A 1 193 ? 7.773 4.719 -4.863 1 98.62 193 GLN A C 1
ATOM 1480 O O . GLN A 1 193 ? 7.852 3.664 -5.492 1 98.62 193 GLN A O 1
ATOM 1485 N N . ASP A 1 194 ? 8.125 5.887 -5.367 1 98.5 194 ASP A N 1
ATOM 1486 C CA . ASP A 1 194 ? 8.656 6 -6.723 1 98.5 194 ASP A CA 1
ATOM 1487 C C . ASP A 1 194 ? 7.66 5.473 -7.754 1 98.5 194 ASP A C 1
ATOM 1489 O O . ASP A 1 194 ? 7.988 4.594 -8.547 1 98.5 194 ASP A O 1
ATOM 1493 N N . VAL A 1 195 ? 6.504 6.027 -7.715 1 98.62 195 VAL A N 1
ATOM 1494 C CA . VAL A 1 195 ? 5.426 5.664 -8.625 1 98.62 195 VAL A CA 1
ATOM 1495 C C . VAL A 1 195 ? 4.922 6.91 -9.352 1 98.62 195 VAL A C 1
ATOM 1497 O O . VAL A 1 195 ? 3.754 7.285 -9.211 1 98.62 195 VAL A O 1
ATOM 1500 N N . ASN A 1 196 ? 5.707 7.449 -10.219 1 98.38 196 ASN A N 1
ATOM 1501 C CA . ASN A 1 196 ? 5.477 8.703 -10.93 1 98.38 196 ASN A CA 1
ATOM 1502 C C . ASN A 1 196 ? 4.184 8.656 -11.742 1 98.38 196 ASN A C 1
ATOM 1504 O O . ASN A 1 196 ? 3.465 9.656 -11.828 1 98.38 196 ASN A O 1
ATOM 1508 N N . PRO A 1 197 ? 3.859 7.508 -12.344 1 97.5 197 PRO A N 1
ATOM 1509 C CA . PRO A 1 197 ? 2.623 7.516 -13.125 1 97.5 197 PRO A CA 1
ATOM 1510 C C . PRO A 1 197 ? 1.4 7.902 -12.297 1 97.5 197 PRO A C 1
ATOM 1512 O O . PRO A 1 197 ? 0.556 8.672 -12.758 1 97.5 197 PRO A O 1
ATOM 1515 N N . GLN A 1 198 ? 1.229 7.422 -11.133 1 98.44 198 GLN A N 1
ATOM 1516 C CA . GLN A 1 198 ? 0.123 7.781 -10.25 1 98.44 198 GLN A CA 1
ATOM 1517 C C . GLN A 1 198 ? 0.33 9.164 -9.648 1 98.44 198 GLN A C 1
ATOM 1519 O O . GLN A 1 198 ? -0.628 9.922 -9.477 1 98.44 198 GLN A O 1
ATOM 1524 N N . LEU A 1 199 ? 1.666 9.492 -9.312 1 98.75 199 LEU A N 1
ATOM 1525 C CA . LEU A 1 199 ? 1.962 10.797 -8.734 1 98.75 199 LEU A CA 1
ATOM 1526 C C . LEU A 1 199 ? 1.52 11.914 -9.672 1 98.75 199 LEU A C 1
ATOM 1528 O O . LEU A 1 199 ? 0.934 12.906 -9.234 1 98.75 199 LEU A O 1
ATOM 1532 N N . LYS A 1 200 ? 1.75 11.766 -10.945 1 98 200 LYS A N 1
ATOM 1533 C CA . LYS A 1 200 ? 1.374 12.781 -11.922 1 98 200 LYS A CA 1
ATOM 1534 C C . LYS A 1 200 ? -0.124 13.07 -11.867 1 98 200 LYS A C 1
ATOM 1536 O O . LYS A 1 200 ? -0.541 14.227 -11.883 1 98 200 LYS A O 1
ATOM 1541 N N . GLY A 1 201 ? -0.916 12 -11.797 1 97.25 201 GLY A N 1
ATOM 1542 C CA . GLY A 1 201 ? -2.355 12.164 -11.688 1 97.25 201 GLY A CA 1
ATOM 1543 C C . GLY A 1 201 ? -2.775 12.906 -10.43 1 97.25 201 GLY A C 1
ATOM 1544 O O . GLY A 1 201 ? -3.66 13.758 -10.477 1 97.25 201 GLY A O 1
ATOM 1545 N N . HIS A 1 202 ? -2.104 12.664 -9.32 1 98.38 202 HIS A N 1
ATOM 1546 C CA . HIS A 1 202 ? -2.527 13.242 -8.047 1 98.38 202 HIS A CA 1
ATOM 1547 C C . HIS A 1 202 ? -1.98 14.656 -7.875 1 98.38 202 HIS A C 1
ATOM 1549 O O . HIS A 1 202 ? -2.562 15.469 -7.152 1 98.38 202 HIS A O 1
ATOM 1555 N N . LEU A 1 203 ? -0.794 14.961 -8.562 1 98.44 203 LEU A N 1
ATOM 1556 C CA . LEU A 1 203 ? -0.356 16.344 -8.625 1 98.44 203 LEU A CA 1
ATOM 1557 C C . LEU A 1 203 ? -1.39 17.219 -9.344 1 98.44 203 LEU A C 1
ATOM 1559 O O . LEU A 1 203 ? -1.776 18.266 -8.836 1 98.44 203 LEU A O 1
ATOM 1563 N N . ARG A 1 204 ? -1.872 16.766 -10.43 1 97.06 204 ARG A N 1
ATOM 1564 C CA . ARG A 1 204 ? -2.932 17.469 -11.148 1 97.06 204 ARG A CA 1
ATOM 1565 C C . ARG A 1 204 ? -4.227 17.469 -10.344 1 97.06 204 ARG A C 1
ATOM 1567 O O . ARG A 1 204 ? -4.98 18.438 -10.375 1 97.06 204 ARG A O 1
ATOM 1574 N N . GLY A 1 205 ? -4.492 16.375 -9.695 1 97.44 205 GLY A N 1
ATOM 1575 C CA . GLY A 1 205 ? -5.668 16.281 -8.844 1 97.44 205 GLY A CA 1
ATOM 1576 C C . GLY A 1 205 ? -5.688 17.328 -7.746 1 97.44 205 GLY A C 1
ATOM 1577 O O . GLY A 1 205 ? -6.75 17.875 -7.422 1 97.44 205 GLY A O 1
ATOM 1578 N N . ALA A 1 206 ? -4.5 17.594 -7.184 1 98.19 206 ALA A N 1
ATOM 1579 C CA . ALA A 1 206 ? -4.406 18.641 -6.168 1 98.19 206 ALA A CA 1
ATOM 1580 C C . ALA A 1 206 ? -4.805 20 -6.742 1 98.19 206 ALA A C 1
ATOM 1582 O O . ALA A 1 206 ? -5.488 20.781 -6.078 1 98.19 206 ALA A O 1
ATOM 1583 N N . LEU A 1 207 ? -4.379 20.281 -7.965 1 97.38 207 LEU A N 1
ATOM 1584 C CA . LEU A 1 207 ? -4.773 21.5 -8.641 1 97.38 207 LEU A CA 1
ATOM 1585 C C . LEU A 1 207 ? -6.285 21.578 -8.82 1 97.38 207 LEU A C 1
ATOM 1587 O O . LEU A 1 207 ? -6.906 22.594 -8.5 1 97.38 207 LEU A O 1
ATOM 1591 N N . ASN A 1 208 ? -6.824 20.484 -9.312 1 96.19 208 ASN A N 1
ATOM 1592 C CA . ASN A 1 208 ? -8.266 20.391 -9.523 1 96.19 208 ASN A CA 1
ATOM 1593 C C . ASN A 1 208 ? -9.031 20.531 -8.211 1 96.19 208 ASN A C 1
ATOM 1595 O O . ASN A 1 208 ? -10.188 20.953 -8.203 1 96.19 208 ASN A O 1
ATOM 1599 N N . GLY A 1 209 ? -8.336 20.156 -7.125 1 95.12 209 GLY A N 1
ATOM 1600 C CA . GLY A 1 209 ? -8.953 20.203 -5.809 1 95.12 209 GLY A CA 1
ATOM 1601 C C . GLY A 1 209 ? -8.836 21.562 -5.152 1 95.12 209 GLY A C 1
ATOM 1602 O O . GLY A 1 209 ? -9.336 21.781 -4.043 1 95.12 209 GLY A O 1
ATOM 1603 N N . GLY A 1 210 ? -8.062 22.531 -5.766 1 96.25 210 GLY A N 1
ATOM 1604 C CA . GLY A 1 210 ? -8.07 23.891 -5.273 1 96.25 210 GLY A CA 1
ATOM 1605 C C . GLY A 1 210 ? -6.711 24.344 -4.77 1 96.25 210 GLY A C 1
ATOM 1606 O O . GLY A 1 210 ? -6.547 25.5 -4.371 1 96.25 210 GLY A O 1
ATOM 1607 N N . ALA A 1 211 ? -5.762 23.469 -4.719 1 98.19 211 ALA A N 1
ATOM 1608 C CA . ALA A 1 211 ? -4.426 23.875 -4.281 1 98.19 211 ALA A CA 1
ATOM 1609 C C . ALA A 1 211 ? -3.717 24.688 -5.363 1 98.19 211 ALA A C 1
ATOM 1611 O O . ALA A 1 211 ? -3.928 24.453 -6.555 1 98.19 211 ALA A O 1
ATOM 1612 N N . SER A 1 212 ? -2.891 25.625 -4.977 1 98.5 212 SER A N 1
ATOM 1613 C CA . SER A 1 212 ? -2.066 26.359 -5.93 1 98.5 212 SER A CA 1
ATOM 1614 C C . SER A 1 212 ? -0.813 25.562 -6.301 1 98.5 212 SER A C 1
ATOM 1616 O O . SER A 1 212 ? -0.424 24.641 -5.586 1 98.5 212 SER A O 1
ATOM 1618 N N . VAL A 1 213 ? -0.206 25.938 -7.387 1 98.56 213 VAL A N 1
ATOM 1619 C CA . VAL A 1 213 ? 1.035 25.312 -7.836 1 98.56 213 VAL A CA 1
ATOM 1620 C C . VAL A 1 213 ? 2.105 25.453 -6.758 1 98.56 213 VAL A C 1
ATOM 1622 O O . VAL A 1 213 ? 2.85 24.516 -6.484 1 98.56 213 VAL A O 1
ATOM 1625 N N . GLU A 1 214 ? 2.148 26.625 -6.09 1 98.69 214 GLU A N 1
ATOM 1626 C CA . GLU A 1 214 ? 3.143 26.891 -5.055 1 98.69 214 GLU A CA 1
ATOM 1627 C C . GLU A 1 214 ? 2.939 25.969 -3.848 1 98.69 214 GLU A C 1
ATOM 1629 O O . GLU A 1 214 ? 3.906 25.469 -3.275 1 98.69 214 GLU A O 1
ATOM 1634 N N . GLU A 1 215 ? 1.707 25.766 -3.48 1 98.81 215 GLU A N 1
ATOM 1635 C CA . GLU A 1 215 ? 1.394 24.875 -2.359 1 98.81 215 GLU A CA 1
ATOM 1636 C C . GLU A 1 215 ? 1.792 23.438 -2.666 1 98.81 215 GLU A C 1
ATOM 1638 O O . GLU A 1 215 ? 2.381 22.766 -1.821 1 98.81 215 GLU A O 1
ATOM 1643 N N . ILE A 1 216 ? 1.469 23 -3.891 1 98.81 216 ILE A N 1
ATOM 1644 C CA . ILE A 1 216 ? 1.76 21.641 -4.297 1 98.81 216 ILE A CA 1
ATOM 1645 C C . ILE A 1 216 ? 3.271 21.422 -4.328 1 98.81 216 ILE A C 1
ATOM 1647 O O . ILE A 1 216 ? 3.766 20.391 -3.844 1 98.81 216 ILE A O 1
ATOM 1651 N N . ARG A 1 217 ? 3.986 22.359 -4.852 1 98.75 217 ARG A N 1
ATOM 1652 C CA . ARG A 1 217 ? 5.441 22.266 -4.898 1 98.75 217 ARG A CA 1
ATOM 1653 C C . ARG A 1 217 ? 6.035 22.25 -3.492 1 98.75 217 ARG A C 1
ATOM 1655 O O . ARG A 1 217 ? 7.004 21.531 -3.227 1 98.75 217 ARG A O 1
ATOM 1662 N N . ALA A 1 218 ? 5.438 23.062 -2.619 1 98.88 218 ALA A N 1
ATOM 1663 C CA . ALA A 1 218 ? 5.902 23.078 -1.235 1 98.88 218 ALA A CA 1
ATOM 1664 C C . ALA A 1 218 ? 5.699 21.734 -0.567 1 98.88 218 ALA A C 1
ATOM 1666 O O . ALA A 1 218 ? 6.582 21.234 0.14 1 98.88 218 ALA A O 1
ATOM 1667 N N . VAL A 1 219 ? 4.555 21.125 -0.785 1 98.94 219 VAL A N 1
ATOM 1668 C CA . VAL A 1 219 ? 4.27 19.797 -0.245 1 98.94 219 VAL A CA 1
ATOM 1669 C C . VAL A 1 219 ? 5.266 18.781 -0.804 1 98.94 219 VAL A C 1
ATOM 1671 O O . VAL A 1 219 ? 5.863 18.016 -0.052 1 98.94 219 VAL A O 1
ATOM 1674 N N . ARG A 1 220 ? 5.434 18.797 -2.119 1 98.88 220 ARG A N 1
ATOM 1675 C CA . ARG A 1 220 ? 6.387 17.922 -2.793 1 98.88 220 ARG A CA 1
ATOM 1676 C C . ARG A 1 220 ? 7.785 18.078 -2.203 1 98.88 220 ARG A C 1
ATOM 1678 O O . ARG A 1 220 ? 8.469 17.094 -1.937 1 98.88 220 ARG A O 1
ATOM 1685 N N . ASP A 1 221 ? 8.195 19.297 -2 1 98.81 221 ASP A N 1
ATOM 1686 C CA . ASP A 1 221 ? 9.531 19.594 -1.498 1 98.81 221 ASP A CA 1
ATOM 1687 C C . ASP A 1 221 ? 9.719 19.047 -0.081 1 98.81 221 ASP A C 1
ATOM 1689 O O . ASP A 1 221 ? 10.766 18.484 0.246 1 98.81 221 ASP A O 1
ATOM 1693 N N . VAL A 1 222 ? 8.734 19.266 0.735 1 98.88 222 VAL A N 1
ATOM 1694 C CA . VAL A 1 222 ? 8.789 18.766 2.109 1 98.88 222 VAL A CA 1
ATOM 1695 C C . VAL A 1 222 ? 8.93 17.25 2.117 1 98.88 222 VAL A C 1
ATOM 1697 O O . VAL A 1 222 ? 9.75 16.703 2.85 1 98.88 222 VAL A O 1
ATOM 1700 N N . VAL A 1 223 ? 8.164 16.609 1.309 1 98.94 223 VAL A N 1
ATOM 1701 C CA . VAL A 1 223 ? 8.18 15.156 1.254 1 98.94 223 VAL A CA 1
ATOM 1702 C C . VAL A 1 223 ? 9.547 14.672 0.776 1 98.94 223 VAL A C 1
ATOM 1704 O O . VAL A 1 223 ? 10.117 13.734 1.35 1 98.94 223 VAL A O 1
ATOM 1707 N N . ILE A 1 224 ? 10.07 15.32 -0.234 1 98.88 224 ILE A N 1
ATOM 1708 C CA . ILE A 1 224 ? 11.359 14.938 -0.784 1 98.88 224 ILE A CA 1
ATOM 1709 C C . ILE A 1 224 ? 12.453 15.148 0.264 1 98.88 224 ILE A C 1
ATOM 1711 O O . ILE A 1 224 ? 13.344 14.305 0.423 1 98.88 224 ILE A O 1
ATOM 1715 N N . LYS A 1 225 ? 12.391 16.25 1.045 1 98.88 225 LYS A N 1
ATOM 1716 C CA . LYS A 1 225 ? 13.352 16.5 2.113 1 98.88 225 LYS A CA 1
ATOM 1717 C C . LYS A 1 225 ? 13.352 15.367 3.133 1 98.88 225 LYS A C 1
ATOM 1719 O O . LYS A 1 225 ? 14.422 14.93 3.578 1 98.88 225 LYS A O 1
ATOM 1724 N N . ILE A 1 226 ? 12.195 14.914 3.498 1 98.94 226 ILE A N 1
ATOM 1725 C CA . ILE A 1 226 ? 12.086 13.828 4.469 1 98.94 226 ILE A CA 1
ATOM 1726 C C . ILE A 1 226 ? 12.656 12.539 3.871 1 98.94 226 ILE A C 1
ATOM 1728 O O . ILE A 1 226 ? 13.398 11.82 4.539 1 98.94 226 ILE A O 1
ATOM 1732 N N . CYS A 1 227 ? 12.328 12.266 2.621 1 98.94 227 CYS A N 1
ATOM 1733 C CA . CYS A 1 227 ? 12.836 11.078 1.944 1 98.94 227 CYS A CA 1
ATOM 1734 C C . CYS A 1 227 ? 14.359 11.109 1.871 1 98.94 227 CYS A C 1
ATOM 1736 O O . CYS A 1 227 ? 15.016 10.109 2.162 1 98.94 227 CYS A O 1
ATOM 1738 N N . GLU A 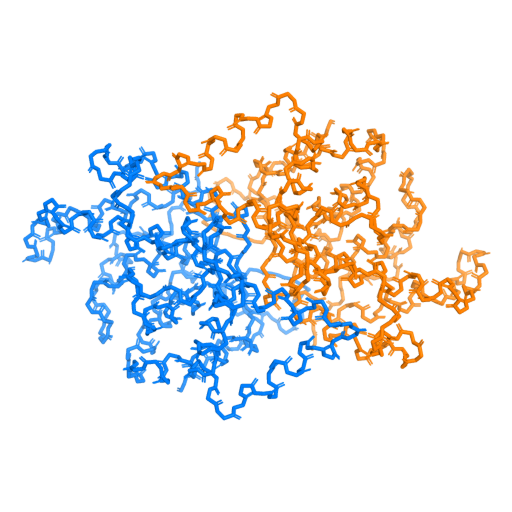1 228 ? 14.859 12.242 1.512 1 98.81 228 GLU A N 1
ATOM 1739 C CA . GLU A 1 228 ? 16.312 12.375 1.411 1 98.81 228 GLU A CA 1
ATOM 1740 C C . GLU A 1 228 ? 16.969 12.211 2.775 1 98.81 228 GLU A C 1
ATOM 1742 O O . GLU A 1 228 ? 18.047 11.609 2.885 1 98.81 228 GLU A O 1
ATOM 1747 N N . ALA A 1 229 ? 16.359 12.75 3.777 1 98.75 229 ALA A N 1
ATOM 1748 C CA . ALA A 1 229 ? 16.875 12.609 5.133 1 98.75 229 ALA A CA 1
ATOM 1749 C C . ALA A 1 229 ? 16.875 11.141 5.566 1 98.75 229 ALA A C 1
ATOM 1751 O O . ALA A 1 229 ? 17.656 10.75 6.438 1 98.75 229 ALA A O 1
ATOM 1752 N N . SER A 1 230 ? 16.047 10.359 4.961 1 98.44 230 SER A N 1
ATOM 1753 C CA . SER A 1 230 ? 16 8.93 5.266 1 98.44 230 SER A CA 1
ATOM 1754 C C . SER A 1 230 ? 17.047 8.164 4.453 1 98.44 230 SER A C 1
ATOM 1756 O O . SER A 1 230 ? 17.203 6.953 4.613 1 98.44 230 SER A O 1
ATOM 1758 N N . GLY A 1 231 ? 17.656 8.852 3.473 1 97.81 231 GLY A N 1
ATOM 1759 C CA . GLY A 1 231 ? 18.719 8.242 2.68 1 97.81 231 GLY A CA 1
ATOM 1760 C C . GLY A 1 231 ? 18.312 7.992 1.238 1 97.81 231 GLY A C 1
ATOM 1761 O O . GLY A 1 231 ? 19.109 7.488 0.443 1 97.81 231 GLY A O 1
ATOM 1762 N N . MET A 1 232 ? 17.094 8.336 0.878 1 98.56 232 MET A N 1
ATOM 1763 C CA . MET A 1 232 ? 16.688 8.148 -0.508 1 98.56 232 MET A CA 1
ATOM 1764 C C . MET A 1 232 ? 17.453 9.078 -1.44 1 98.56 232 MET A C 1
ATOM 1766 O O . MET A 1 232 ? 17.75 10.211 -1.08 1 98.56 232 MET A O 1
ATOM 1770 N N . LYS A 1 233 ? 17.703 8.57 -2.566 1 97.56 233 LYS A N 1
ATOM 1771 C CA . LYS A 1 233 ? 18.406 9.312 -3.602 1 97.56 233 LYS A CA 1
ATOM 1772 C C . LYS A 1 233 ? 18.031 8.812 -4.992 1 97.56 233 LYS A C 1
ATOM 1774 O O . LYS A 1 233 ? 17.312 7.824 -5.129 1 97.56 233 LYS A O 1
ATOM 1779 N N . ARG A 1 234 ? 18.5 9.516 -5.953 1 97.31 234 ARG A N 1
ATOM 1780 C CA . ARG A 1 234 ? 18.359 9.031 -7.32 1 97.31 234 ARG A CA 1
ATOM 1781 C C . ARG A 1 234 ? 19.172 7.754 -7.535 1 97.31 234 ARG A C 1
ATOM 1783 O O . ARG A 1 234 ? 20.359 7.707 -7.211 1 97.31 234 ARG A O 1
ATOM 1790 N N . LEU A 1 235 ? 18.5 6.797 -8.039 1 97.25 235 LEU A N 1
ATOM 1791 C CA . LEU A 1 235 ? 19.172 5.531 -8.312 1 97.25 235 LEU A CA 1
ATOM 1792 C C . LEU A 1 235 ? 19.891 5.574 -9.648 1 97.25 235 LEU A C 1
ATOM 1794 O O . LEU A 1 235 ? 19.5 6.305 -10.555 1 97.25 235 LEU A O 1
ATOM 1798 N N . SER A 1 236 ? 20.969 4.777 -9.727 1 95.06 236 SER A N 1
ATOM 1799 C CA . SER A 1 236 ? 21.641 4.637 -11.023 1 95.06 236 SER A CA 1
ATOM 1800 C C . SER A 1 236 ? 20.719 3.975 -12.039 1 95.06 236 SER A C 1
ATOM 1802 O O . SER A 1 236 ? 19.812 3.23 -11.672 1 95.06 236 SER A O 1
ATOM 1804 N N . GLU A 1 237 ? 20.953 4.254 -13.234 1 91.31 237 GLU A N 1
ATOM 1805 C CA . GLU A 1 237 ? 20.125 3.734 -14.312 1 91.31 237 GLU A CA 1
ATOM 1806 C C . GLU A 1 237 ? 20.094 2.207 -14.312 1 91.31 237 GLU A C 1
ATOM 1808 O O . GLU A 1 237 ? 19.094 1.595 -14.656 1 91.31 237 GLU A O 1
ATOM 1813 N N . ASP A 1 238 ? 21.188 1.639 -13.859 1 92.69 238 ASP A N 1
ATOM 1814 C CA . ASP A 1 238 ? 21.297 0.186 -13.938 1 92.69 238 ASP A CA 1
ATOM 1815 C C . ASP A 1 238 ? 21.031 -0.46 -12.586 1 92.69 238 ASP A C 1
ATOM 1817 O O . ASP A 1 238 ? 21.219 -1.666 -12.414 1 92.69 238 ASP A O 1
ATOM 1821 N N . ALA A 1 239 ? 20.562 0.322 -11.672 1 94.88 239 ALA A N 1
ATOM 1822 C CA . ALA A 1 239 ? 20.281 -0.24 -10.344 1 94.88 239 ALA A CA 1
ATOM 1823 C C . ALA A 1 239 ? 19.203 -1.317 -10.422 1 94.88 239 ALA A C 1
ATOM 1825 O O . ALA A 1 239 ? 18.125 -1.093 -10.984 1 94.88 239 ALA A O 1
ATOM 1826 N N . VAL A 1 240 ? 19.469 -2.486 -9.867 1 95.62 240 VAL A N 1
ATOM 1827 C CA . VAL A 1 240 ? 18.5 -3.584 -9.859 1 95.62 240 VAL A CA 1
ATOM 1828 C C . VAL A 1 240 ? 17.328 -3.24 -8.945 1 95.62 240 VAL A C 1
ATOM 1830 O O . VAL A 1 240 ? 16.188 -3.557 -9.25 1 95.62 240 VAL A O 1
ATOM 1833 N N . GLY A 1 241 ? 17.609 -2.637 -7.824 1 94.56 241 GLY A N 1
ATOM 1834 C CA . GLY A 1 241 ? 16.75 -2.127 -6.766 1 94.56 241 GLY A CA 1
ATOM 1835 C C . GLY A 1 241 ? 17.438 -1.103 -5.883 1 94.56 241 GLY A C 1
ATOM 1836 O O . GLY A 1 241 ? 18.609 -0.798 -6.078 1 94.56 241 GLY A O 1
ATOM 1837 N N . GLY A 1 242 ? 16.656 -0.546 -5.027 1 96.19 242 GLY A N 1
ATOM 1838 C CA . GLY A 1 242 ? 17.312 0.406 -4.148 1 96.19 242 GLY A CA 1
ATOM 1839 C C . GLY A 1 242 ? 16.344 1.334 -3.439 1 96.19 242 GLY A C 1
ATOM 1840 O O . GLY A 1 242 ? 15.141 1.325 -3.727 1 96.19 242 GLY A O 1
ATOM 1841 N N . TRP A 1 243 ? 16.906 2.057 -2.541 1 97.69 243 TRP A N 1
ATOM 1842 C CA . TRP A 1 243 ? 16.203 3.031 -1.707 1 97.69 243 TRP A CA 1
ATOM 1843 C C . TRP A 1 243 ? 16.281 4.426 -2.322 1 97.69 243 TRP A C 1
ATOM 1845 O O . TRP A 1 243 ? 17.203 5.191 -2.031 1 97.69 243 TRP A O 1
ATOM 1855 N N . GLY A 1 244 ? 15.375 4.715 -3.207 1 98.25 244 GLY A N 1
ATOM 1856 C CA . GLY A 1 244 ? 15.406 5.984 -3.912 1 98.25 244 GLY A CA 1
ATOM 1857 C C . GLY A 1 244 ? 14.5 6.012 -5.129 1 98.25 244 GLY A C 1
ATOM 1858 O O . GLY A 1 244 ? 13.492 5.293 -5.18 1 98.25 244 GLY A O 1
ATOM 1859 N N . TRP A 1 245 ? 14.766 6.93 -6.02 1 98.44 245 TRP A N 1
ATOM 1860 C CA . TRP A 1 245 ? 13.922 7.152 -7.191 1 98.44 245 TRP A CA 1
ATOM 1861 C C . TRP A 1 245 ? 14.672 6.809 -8.469 1 98.44 245 TRP A C 1
ATOM 1863 O O . TRP A 1 245 ? 15.844 7.164 -8.625 1 98.44 245 TRP A O 1
ATOM 1873 N N . ARG A 1 246 ? 14.016 6.141 -9.359 1 97.12 246 ARG A N 1
ATOM 1874 C CA . ARG A 1 246 ? 14.633 5.762 -10.625 1 97.12 246 ARG A CA 1
ATOM 1875 C C . ARG A 1 246 ? 14.688 6.945 -11.586 1 97.12 246 ARG A C 1
ATOM 1877 O O . ARG A 1 246 ? 15.508 6.969 -12.5 1 97.12 246 ARG A O 1
ATOM 1884 N N . SER A 1 247 ? 13.797 7.848 -11.453 1 96.5 247 SER A N 1
ATOM 1885 C CA . SER A 1 247 ? 13.727 9.062 -12.266 1 96.5 247 SER A CA 1
ATOM 1886 C C . SER A 1 247 ? 13.406 10.281 -11.406 1 96.5 247 SER A C 1
ATOM 1888 O O . SER A 1 247 ? 13.141 10.148 -10.211 1 96.5 247 SER A O 1
ATOM 1890 N N . GLU A 1 248 ? 13.484 11.367 -11.984 1 97.38 248 GLU A N 1
ATOM 1891 C CA . GLU A 1 248 ? 13.109 12.586 -11.273 1 97.38 248 GLU A CA 1
ATOM 1892 C C . GLU A 1 248 ? 11.68 12.508 -10.758 1 97.38 248 GLU A C 1
ATOM 1894 O O . GLU A 1 248 ? 10.781 12.047 -11.461 1 97.38 248 GLU A O 1
ATOM 1899 N N . VAL A 1 249 ? 11.484 12.906 -9.539 1 98.62 249 VAL A N 1
ATOM 1900 C CA . VAL A 1 249 ? 10.141 12.93 -8.961 1 98.62 249 VAL A CA 1
ATOM 1901 C C . VAL A 1 249 ? 9.258 13.906 -9.75 1 98.62 249 VAL A C 1
ATOM 1903 O O . VAL A 1 249 ? 9.617 15.07 -9.93 1 98.62 249 VAL A O 1
ATOM 1906 N N . ALA A 1 250 ? 8.133 13.43 -10.211 1 98.5 250 ALA A N 1
ATOM 1907 C CA . ALA A 1 250 ? 7.23 14.227 -11.039 1 98.5 250 ALA A CA 1
ATOM 1908 C C . ALA A 1 250 ? 6.871 15.539 -10.359 1 98.5 250 ALA A C 1
ATOM 1910 O O . ALA A 1 250 ? 6.836 15.617 -9.125 1 98.5 250 ALA A O 1
ATOM 1911 N N . THR A 1 251 ? 6.637 16.547 -11.109 1 97.12 251 THR A N 1
ATOM 1912 C CA . THR A 1 251 ? 6.281 17.859 -10.609 1 97.12 251 THR A CA 1
ATOM 1913 C C . THR A 1 251 ? 5.16 18.484 -11.453 1 97.12 251 THR A C 1
ATOM 1915 O O . THR A 1 251 ? 4.715 17.875 -12.43 1 97.12 251 THR A O 1
ATOM 1918 N N . VAL A 1 252 ? 4.598 19.641 -10.945 1 95.19 252 VAL A N 1
ATOM 1919 C CA . VAL A 1 252 ? 3.545 20.344 -11.672 1 95.19 252 VAL A CA 1
ATOM 1920 C C . VAL A 1 252 ? 4.148 21.516 -12.453 1 95.19 252 VAL A C 1
ATOM 1922 O O . VAL A 1 252 ? 5.18 22.062 -12.062 1 95.19 252 VAL A O 1
ATOM 1925 N N . MET B 1 1 ? 17.844 1.072 -18.75 1 76.12 1 MET B N 1
ATOM 1926 C CA . MET B 1 1 ? 16.875 0.164 -18.125 1 76.12 1 MET B CA 1
ATOM 1927 C C . MET B 1 1 ? 17.5 -0.544 -16.922 1 76.12 1 MET B C 1
ATOM 1929 O O . MET B 1 1 ? 18.703 -0.834 -16.922 1 76.12 1 MET B O 1
ATOM 1933 N N . ALA B 1 2 ? 16.703 -0.839 -15.93 1 85.88 2 ALA B N 1
ATOM 1934 C CA . ALA B 1 2 ? 17.219 -1.512 -14.734 1 85.88 2 ALA B CA 1
ATOM 1935 C C . ALA B 1 2 ? 17.719 -2.916 -15.07 1 85.88 2 ALA B C 1
ATOM 1937 O O . ALA B 1 2 ? 17.141 -3.598 -15.922 1 85.88 2 ALA B O 1
ATOM 1938 N N . ALA B 1 3 ? 18.797 -3.293 -14.438 1 91.75 3 ALA B N 1
ATOM 1939 C CA . ALA B 1 3 ? 19.25 -4.68 -14.547 1 91.75 3 ALA B CA 1
ATOM 1940 C C . ALA B 1 3 ? 18.188 -5.641 -14.016 1 91.75 3 ALA B C 1
ATOM 1942 O O . ALA B 1 3 ? 17.422 -5.297 -13.102 1 91.75 3 ALA B O 1
ATOM 1943 N N . PRO B 1 4 ? 18.156 -6.816 -14.562 1 95.81 4 PRO B N 1
ATOM 1944 C CA . PRO B 1 4 ? 17.109 -7.75 -14.141 1 95.81 4 PRO B CA 1
ATOM 1945 C C . PRO B 1 4 ? 17.359 -8.32 -12.75 1 95.81 4 PRO B C 1
ATOM 1947 O O . PRO B 1 4 ? 18.5 -8.578 -12.375 1 95.81 4 PRO B O 1
ATOM 1950 N N . ILE B 1 5 ? 16.297 -8.477 -12.016 1 97.88 5 ILE B N 1
ATOM 1951 C CA . ILE B 1 5 ? 16.312 -9.211 -10.758 1 97.88 5 ILE B CA 1
ATOM 1952 C C . ILE B 1 5 ? 16.312 -10.711 -11.031 1 97.88 5 ILE B C 1
ATOM 1954 O O . ILE B 1 5 ? 17.156 -11.445 -10.516 1 97.88 5 ILE B O 1
ATOM 1958 N N . LEU B 1 6 ? 15.383 -11.109 -11.867 1 97.56 6 LEU B N 1
ATOM 1959 C CA . LEU B 1 6 ? 15.195 -12.523 -12.148 1 97.56 6 LEU B CA 1
ATOM 1960 C C . LEU B 1 6 ? 16.125 -12.984 -13.266 1 97.56 6 LEU B C 1
ATOM 1962 O O . LEU B 1 6 ? 15.688 -13.156 -14.406 1 97.56 6 LEU B O 1
ATOM 1966 N N . THR B 1 7 ? 17.344 -13.312 -12.945 1 96.75 7 THR B N 1
ATOM 1967 C CA . THR B 1 7 ? 18.25 -13.953 -13.898 1 96.75 7 THR B CA 1
ATOM 1968 C C . THR B 1 7 ? 17.766 -15.367 -14.227 1 96.75 7 THR B C 1
ATOM 1970 O O . THR B 1 7 ? 16.969 -15.945 -13.477 1 96.75 7 THR B O 1
ATOM 1973 N N . PRO B 1 8 ? 18.203 -15.938 -15.336 1 94.94 8 PRO B N 1
ATOM 1974 C CA . PRO B 1 8 ? 17.828 -17.328 -15.656 1 94.94 8 PRO B CA 1
ATOM 1975 C C . PRO B 1 8 ? 18.172 -18.297 -14.539 1 94.94 8 PRO B C 1
ATOM 1977 O O . PRO B 1 8 ? 17.391 -19.203 -14.242 1 94.94 8 PRO B O 1
ATOM 1980 N N . ALA B 1 9 ? 19.281 -18.047 -13.906 1 96.19 9 ALA B N 1
ATOM 1981 C CA . ALA B 1 9 ? 19.703 -18.922 -12.812 1 96.19 9 ALA B CA 1
ATOM 1982 C C . ALA B 1 9 ? 18.75 -18.812 -11.625 1 96.19 9 ALA B C 1
ATOM 1984 O O . ALA B 1 9 ? 18.391 -19.812 -11.016 1 96.19 9 ALA B O 1
ATOM 1985 N N . LEU B 1 10 ? 18.375 -17.625 -11.281 1 97.88 10 LEU B N 1
ATOM 1986 C CA . LEU B 1 10 ? 17.469 -17.438 -10.164 1 97.88 10 LEU B CA 1
ATOM 1987 C C . LEU B 1 10 ? 16.094 -18.016 -10.477 1 97.88 10 LEU B C 1
ATOM 1989 O O . LEU B 1 10 ? 15.461 -18.641 -9.617 1 97.88 10 LEU B O 1
ATOM 1993 N N . LEU B 1 11 ? 15.648 -17.734 -11.664 1 96.19 11 LEU B N 1
ATOM 1994 C CA . LEU B 1 11 ? 14.359 -18.281 -12.086 1 96.19 11 LEU B CA 1
ATOM 1995 C C . LEU B 1 11 ? 14.344 -19.797 -11.984 1 96.19 11 LEU B C 1
ATOM 1997 O O . LEU B 1 11 ? 13.375 -20.391 -11.5 1 96.19 11 LEU B O 1
ATOM 2001 N N . ALA B 1 12 ? 15.414 -20.438 -12.43 1 94.56 12 ALA B N 1
ATOM 2002 C CA . ALA B 1 12 ? 15.539 -21.891 -12.336 1 94.56 12 ALA B CA 1
ATOM 2003 C C . ALA B 1 12 ? 15.531 -22.344 -10.883 1 94.56 12 ALA B C 1
ATOM 2005 O O . ALA B 1 12 ? 14.891 -23.359 -10.547 1 94.56 12 ALA B O 1
ATOM 2006 N N . ALA B 1 13 ? 16.219 -21.625 -10.055 1 96.56 13 ALA B N 1
ATOM 2007 C CA . ALA B 1 13 ? 16.281 -21.953 -8.633 1 96.56 13 ALA B CA 1
ATOM 2008 C C . ALA B 1 13 ? 14.914 -21.859 -7.977 1 96.56 13 ALA B C 1
ATOM 2010 O O . ALA B 1 13 ? 14.555 -22.688 -7.141 1 96.56 13 ALA B O 1
ATOM 2011 N N . ILE B 1 14 ? 14.172 -20.828 -8.328 1 97.06 14 ILE B N 1
ATOM 2012 C CA . ILE B 1 14 ? 12.836 -20.609 -7.781 1 97.06 14 ILE B CA 1
ATOM 2013 C C . ILE B 1 14 ? 11.914 -21.75 -8.211 1 97.06 14 ILE B C 1
ATOM 2015 O O . ILE B 1 14 ? 11.172 -22.297 -7.387 1 97.06 14 ILE B O 1
ATOM 2019 N N . ARG B 1 15 ? 11.969 -22.141 -9.414 1 94 15 ARG B N 1
ATOM 2020 C CA . ARG B 1 15 ? 11.086 -23.156 -9.969 1 94 15 ARG B CA 1
ATOM 2021 C C . ARG B 1 15 ? 11.406 -24.531 -9.375 1 94 15 ARG B C 1
ATOM 2023 O O . ARG B 1 15 ? 10.523 -25.391 -9.289 1 94 15 ARG B O 1
ATOM 2030 N N . LYS B 1 16 ? 12.648 -24.703 -8.922 1 93.75 16 LYS B N 1
ATOM 2031 C CA . LYS B 1 16 ? 13.086 -25.984 -8.391 1 93.75 16 LYS B CA 1
ATOM 2032 C C . LYS B 1 16 ? 13.125 -25.953 -6.863 1 93.75 16 LYS B C 1
ATOM 2034 O O . LYS B 1 16 ? 13.648 -26.891 -6.238 1 93.75 16 LYS B O 1
ATOM 2039 N N . GLN B 1 17 ? 12.602 -24.891 -6.312 1 97.38 17 GLN B N 1
ATOM 2040 C CA . GLN B 1 17 ? 12.633 -24.75 -4.863 1 97.38 17 GLN B CA 1
ATOM 2041 C C . GLN B 1 17 ? 11.945 -25.938 -4.184 1 97.38 17 GLN B C 1
ATOM 2043 O O . GLN B 1 17 ? 10.766 -26.188 -4.406 1 97.38 17 GLN B O 1
ATOM 2048 N N . PRO B 1 18 ? 12.703 -26.656 -3.324 1 97.62 18 PRO B N 1
ATOM 2049 C CA . PRO B 1 18 ? 12.094 -27.781 -2.627 1 97.62 18 PRO B CA 1
ATOM 2050 C C . PRO B 1 18 ? 10.883 -27.375 -1.782 1 97.62 18 PRO B C 1
ATOM 2052 O O . PRO B 1 18 ? 10.914 -26.328 -1.129 1 97.62 18 PRO B O 1
ATOM 2055 N N . ASN B 1 19 ? 9.852 -28.125 -1.83 1 98.12 19 ASN B N 1
ATOM 2056 C CA . ASN B 1 19 ? 8.656 -28 -0.998 1 98.12 19 ASN B CA 1
ATOM 2057 C C . ASN B 1 19 ? 7.777 -26.844 -1.435 1 98.12 19 ASN B C 1
ATOM 2059 O O . ASN B 1 19 ? 6.754 -26.562 -0.809 1 98.12 19 ASN B O 1
ATOM 2063 N N . LEU B 1 20 ? 8.195 -26.125 -2.504 1 98.31 20 LEU B N 1
ATOM 2064 C CA . LEU B 1 20 ? 7.293 -25.109 -3.023 1 98.31 20 LEU B CA 1
ATOM 2065 C C . LEU B 1 20 ? 6.043 -25.734 -3.625 1 98.31 20 LEU B C 1
ATOM 2067 O O . LEU B 1 20 ? 6.137 -26.641 -4.461 1 98.31 20 LEU B O 1
ATOM 2071 N N . PRO B 1 21 ? 4.875 -25.312 -3.131 1 97.25 21 PRO B N 1
ATOM 2072 C CA . PRO B 1 21 ? 3.676 -25.938 -3.688 1 97.25 21 PRO B CA 1
ATOM 2073 C C . PRO B 1 21 ? 3.596 -25.828 -5.207 1 97.25 21 PRO B C 1
ATOM 2075 O O . PRO B 1 21 ? 3.99 -24.797 -5.77 1 97.25 21 PRO B O 1
ATOM 2078 N N . GLN B 1 22 ? 3.029 -26.812 -5.82 1 93.62 22 GLN B N 1
ATOM 2079 C CA . GLN B 1 22 ? 2.93 -26.844 -7.277 1 93.62 22 GLN B CA 1
ATOM 2080 C C . GLN B 1 22 ? 2.117 -25.656 -7.801 1 93.62 22 GLN B C 1
ATOM 2082 O O . GLN B 1 22 ? 1.125 -25.266 -7.188 1 93.62 22 GLN B O 1
ATOM 2087 N N . ASN B 1 23 ? 2.564 -25.094 -8.867 1 94.19 23 ASN B N 1
ATOM 2088 C CA . ASN B 1 23 ? 1.841 -24.078 -9.609 1 94.19 23 ASN B CA 1
ATOM 2089 C C . ASN B 1 23 ? 1.687 -22.797 -8.797 1 94.19 23 ASN B C 1
ATOM 2091 O O . ASN B 1 23 ? 0.639 -22.141 -8.844 1 94.19 23 ASN B O 1
ATOM 2095 N N . THR B 1 24 ? 2.771 -22.484 -7.988 1 98.06 24 THR B N 1
ATOM 2096 C CA . THR B 1 24 ? 2.631 -21.266 -7.184 1 98.06 24 THR B CA 1
ATOM 2097 C C . THR B 1 24 ? 3.76 -20.297 -7.477 1 98.06 24 THR B C 1
ATOM 2099 O O . THR B 1 24 ? 3.652 -19.094 -7.172 1 98.06 24 THR B O 1
ATOM 2102 N N . TRP B 1 25 ? 4.816 -20.734 -8.055 1 98.06 25 TRP B N 1
ATOM 2103 C CA . TRP B 1 25 ? 6.031 -19.938 -8.148 1 98.06 25 TRP B CA 1
ATOM 2104 C C . TRP B 1 25 ? 5.766 -18.625 -8.898 1 98.06 25 TRP B C 1
ATOM 2106 O O . TRP B 1 25 ? 6.289 -17.578 -8.523 1 98.06 25 TRP B O 1
ATOM 2116 N N . TYR B 1 26 ? 4.922 -18.688 -9.93 1 98.19 26 TYR B N 1
ATOM 2117 C CA . TYR B 1 26 ? 4.77 -17.531 -10.828 1 98.19 26 TYR B CA 1
ATOM 2118 C C . TYR B 1 26 ? 4.012 -16.406 -10.141 1 98.19 26 TYR B C 1
ATOM 2120 O O . TYR B 1 26 ? 4.379 -15.242 -10.266 1 98.19 26 TYR B O 1
ATOM 2128 N N . PHE B 1 27 ? 2.906 -16.734 -9.375 1 98.75 27 PHE B N 1
ATOM 2129 C CA . PHE B 1 27 ? 2.207 -15.617 -8.758 1 98.75 27 PHE B CA 1
ATOM 2130 C C . PHE B 1 27 ? 2.926 -15.156 -7.496 1 98.75 27 PHE B C 1
ATOM 2132 O O . PHE B 1 27 ? 2.791 -14.008 -7.082 1 98.75 27 PHE B O 1
ATOM 2139 N N . ILE B 1 28 ? 3.775 -16.016 -6.848 1 98.94 28 ILE B N 1
ATOM 2140 C CA . ILE B 1 28 ? 4.629 -15.609 -5.738 1 98.94 28 ILE B CA 1
ATOM 2141 C C . ILE B 1 28 ? 5.691 -14.633 -6.242 1 98.94 28 ILE B C 1
ATOM 2143 O O . ILE B 1 28 ? 5.891 -13.562 -5.66 1 98.94 28 ILE B O 1
ATOM 2147 N N . ALA B 1 29 ? 6.305 -14.992 -7.348 1 98.94 29 ALA B N 1
ATOM 2148 C CA . ALA B 1 29 ? 7.328 -14.133 -7.938 1 98.94 29 ALA B CA 1
ATOM 2149 C C . ALA B 1 29 ? 6.734 -12.812 -8.414 1 98.94 29 ALA B C 1
ATOM 2151 O O . ALA B 1 29 ? 7.289 -11.742 -8.148 1 98.94 29 ALA B O 1
ATOM 2152 N N . ALA B 1 30 ? 5.59 -12.875 -9.109 1 98.94 30 ALA B N 1
ATOM 2153 C CA . ALA B 1 30 ? 4.945 -11.672 -9.625 1 98.94 30 ALA B CA 1
ATOM 2154 C C . ALA B 1 30 ? 4.586 -10.711 -8.492 1 98.94 30 ALA B C 1
ATOM 2156 O O . ALA B 1 30 ? 4.82 -9.508 -8.594 1 98.94 30 ALA B O 1
ATOM 2157 N N . THR B 1 31 ? 4.047 -11.281 -7.426 1 98.94 31 THR B N 1
ATOM 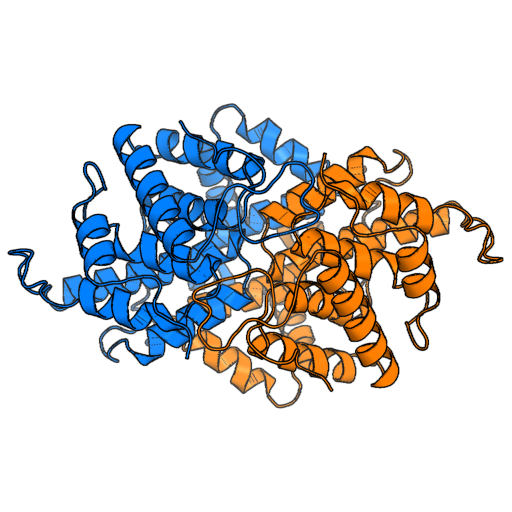2158 C CA . THR B 1 31 ? 3.652 -10.477 -6.273 1 98.94 31 THR B CA 1
ATOM 2159 C C . THR B 1 31 ? 4.871 -9.836 -5.621 1 98.94 31 THR B C 1
ATOM 2161 O O . THR B 1 31 ? 4.848 -8.656 -5.273 1 98.94 31 THR B O 1
ATOM 2164 N N . THR B 1 32 ? 5.926 -10.57 -5.469 1 98.94 32 THR B N 1
ATOM 2165 C CA . THR B 1 32 ? 7.152 -10.062 -4.867 1 98.94 32 THR B CA 1
ATOM 2166 C C . THR B 1 32 ? 7.742 -8.938 -5.711 1 98.94 32 THR B C 1
ATOM 2168 O O . THR B 1 32 ? 8.109 -7.883 -5.18 1 98.94 32 THR B O 1
ATOM 2171 N N . LEU B 1 33 ? 7.797 -9.148 -7.012 1 98.88 33 LEU B N 1
ATOM 2172 C CA . LEU B 1 33 ? 8.352 -8.148 -7.922 1 98.88 33 LEU B CA 1
ATOM 2173 C C . LEU B 1 33 ? 7.512 -6.879 -7.918 1 98.88 33 LEU B C 1
ATOM 2175 O O . LEU B 1 33 ? 8.047 -5.773 -8 1 98.88 33 LEU B O 1
ATOM 2179 N N . SER B 1 34 ? 6.199 -7.062 -7.844 1 98.81 34 SER B N 1
ATOM 2180 C CA . SER B 1 34 ? 5.316 -5.906 -7.719 1 98.81 34 SER B CA 1
ATOM 2181 C C . SER B 1 34 ? 5.617 -5.121 -6.445 1 98.81 34 SER B C 1
ATOM 2183 O O . SER B 1 34 ? 5.707 -3.891 -6.477 1 98.81 34 SER B O 1
ATOM 2185 N N . ALA B 1 35 ? 5.77 -5.824 -5.309 1 98.75 35 ALA B N 1
ATOM 2186 C CA . ALA B 1 35 ? 6.07 -5.18 -4.031 1 98.75 35 ALA B CA 1
ATOM 2187 C C . ALA B 1 35 ? 7.414 -4.461 -4.078 1 98.75 35 ALA B C 1
ATOM 2189 O O . ALA B 1 35 ? 7.605 -3.439 -3.418 1 98.75 35 ALA B O 1
ATOM 2190 N N . LEU B 1 36 ? 8.32 -4.945 -4.941 1 98.69 36 LEU B N 1
ATOM 2191 C CA . LEU B 1 36 ? 9.648 -4.359 -5.102 1 98.69 36 LEU B CA 1
ATOM 2192 C C . LEU B 1 36 ? 9.633 -3.244 -6.141 1 98.69 36 LEU B C 1
ATOM 2194 O O . LEU B 1 36 ? 10.672 -2.676 -6.469 1 98.69 36 LEU B O 1
ATOM 2198 N N . ASN B 1 37 ? 8.438 -2.957 -6.66 1 98.12 37 ASN B N 1
ATOM 2199 C CA . ASN B 1 37 ? 8.234 -1.912 -7.66 1 98.12 37 ASN B CA 1
ATOM 2200 C C . ASN B 1 37 ? 9 -2.207 -8.945 1 98.12 37 ASN B C 1
ATOM 2202 O O . ASN B 1 37 ? 9.641 -1.318 -9.508 1 98.12 37 ASN B O 1
ATOM 2206 N N . ARG B 1 38 ? 8.961 -3.457 -9.383 1 98.19 38 ARG B N 1
ATOM 2207 C CA . ARG B 1 38 ? 9.586 -3.887 -10.625 1 98.19 38 ARG B CA 1
ATOM 2208 C C . ARG B 1 38 ? 8.578 -4.594 -11.531 1 98.19 38 ARG B C 1
ATOM 2210 O O . ARG B 1 38 ? 8.781 -5.746 -11.906 1 98.19 38 ARG B O 1
ATOM 2217 N N . PRO B 1 39 ? 7.52 -3.852 -11.844 1 98.06 39 PRO B N 1
ATOM 2218 C CA . PRO B 1 39 ? 6.535 -4.445 -12.75 1 98.06 39 PRO B CA 1
ATOM 2219 C C . PRO B 1 39 ? 7.129 -4.793 -14.117 1 98.06 39 PRO B C 1
ATOM 2221 O O . PRO B 1 39 ? 6.594 -5.648 -14.828 1 98.06 39 PRO B O 1
ATOM 2224 N N . ASP B 1 40 ? 8.227 -4.191 -14.469 1 97.69 40 ASP B N 1
ATOM 2225 C CA . ASP B 1 40 ? 8.875 -4.406 -15.758 1 97.69 40 ASP B CA 1
ATOM 2226 C C . ASP B 1 40 ? 9.398 -5.836 -15.875 1 97.69 40 ASP B C 1
ATOM 2228 O O . ASP B 1 40 ? 9.719 -6.297 -16.969 1 97.69 40 ASP B O 1
ATOM 2232 N N . GLU B 1 41 ? 9.492 -6.609 -14.781 1 98.25 41 GLU B N 1
ATOM 2233 C CA . GLU B 1 41 ? 9.977 -7.984 -14.773 1 98.25 41 GLU B CA 1
ATOM 2234 C C . GLU B 1 41 ? 8.836 -8.977 -14.984 1 98.25 41 GLU B C 1
ATOM 2236 O O . GLU B 1 41 ? 9.078 -10.156 -15.258 1 98.25 41 GLU B O 1
ATOM 2241 N N . LEU B 1 42 ? 7.582 -8.57 -14.945 1 98.44 42 LEU B N 1
ATOM 2242 C CA . LEU B 1 42 ? 6.422 -9.461 -14.961 1 98.44 42 LEU B CA 1
ATOM 2243 C C . LEU B 1 42 ? 6.285 -10.156 -16.312 1 98.44 42 LEU B C 1
ATOM 2245 O O . LEU B 1 42 ? 5.883 -11.32 -16.375 1 98.44 42 LEU B O 1
ATOM 2249 N N . PRO B 1 43 ? 6.652 -9.477 -17.438 1 98.19 43 PRO B N 1
ATOM 2250 C CA . PRO B 1 43 ? 6.594 -10.18 -18.719 1 98.19 43 PRO B CA 1
ATOM 2251 C C . PRO B 1 43 ? 7.465 -11.438 -18.734 1 98.19 43 PRO B C 1
ATOM 2253 O O . PRO B 1 43 ? 7.059 -12.469 -19.281 1 98.19 43 PRO B O 1
ATOM 2256 N N . ASN B 1 44 ? 8.656 -11.328 -18.125 1 97.06 44 ASN B N 1
ATOM 2257 C CA . ASN B 1 44 ? 9.539 -12.492 -18.047 1 97.06 44 ASN B CA 1
ATOM 2258 C C . ASN B 1 44 ? 8.93 -13.602 -17.203 1 97.06 44 ASN B C 1
ATOM 2260 O O . ASN B 1 44 ? 9.008 -14.781 -17.562 1 97.06 44 ASN B O 1
ATOM 2264 N N . VAL B 1 45 ? 8.305 -13.305 -16.062 1 97.94 45 VAL B N 1
ATOM 2265 C CA . VAL B 1 45 ? 7.621 -14.273 -15.211 1 97.94 45 VAL B CA 1
ATOM 2266 C C . VAL B 1 45 ? 6.496 -14.953 -15.992 1 97.94 45 VAL B C 1
ATOM 2268 O O . VAL B 1 45 ? 6.379 -16.172 -15.992 1 97.94 45 VAL B O 1
ATOM 2271 N N . TYR B 1 46 ? 5.715 -14.148 -16.703 1 97.94 46 TYR B N 1
ATOM 2272 C CA . TYR B 1 46 ? 4.555 -14.648 -17.438 1 97.94 46 TYR B CA 1
ATOM 2273 C C . TYR B 1 46 ? 4.977 -15.594 -18.547 1 97.94 46 TYR B C 1
ATOM 2275 O O . TYR B 1 46 ? 4.402 -16.672 -18.719 1 97.94 46 TYR B O 1
ATOM 2283 N N . LYS B 1 47 ? 5.973 -15.164 -19.25 1 96.06 47 LYS B N 1
ATOM 2284 C CA . LYS B 1 47 ? 6.488 -15.969 -20.359 1 96.06 47 LYS B CA 1
ATOM 2285 C C . LYS B 1 47 ? 6.902 -17.359 -19.875 1 96.06 47 LYS B C 1
ATOM 2287 O O . LYS B 1 47 ? 6.523 -18.359 -20.469 1 96.06 47 LYS B O 1
ATOM 2292 N N . HIS B 1 48 ? 7.586 -17.438 -18.766 1 95.12 48 HIS B N 1
ATOM 2293 C CA . HIS B 1 48 ? 8.094 -18.703 -18.266 1 95.12 48 HIS B CA 1
ATOM 2294 C C . HIS B 1 48 ? 6.992 -19.516 -17.609 1 95.12 48 HIS B C 1
ATOM 2296 O O . HIS B 1 48 ? 7.121 -20.734 -17.438 1 95.12 48 HIS B O 1
ATOM 2302 N N . ALA B 1 49 ? 5.938 -18.828 -17.25 1 95.56 49 ALA B N 1
ATOM 2303 C CA . ALA B 1 49 ? 4.816 -19.531 -16.625 1 95.56 49 ALA B CA 1
ATOM 2304 C C . ALA B 1 49 ? 3.955 -20.219 -17.688 1 95.56 49 ALA B C 1
ATOM 2306 O O . ALA B 1 49 ? 3.43 -21.312 -17.453 1 95.56 49 ALA B O 1
ATOM 2307 N N . VAL B 1 50 ? 3.857 -19.594 -18.891 1 94.69 50 VAL B N 1
ATOM 2308 C CA . VAL B 1 50 ? 2.879 -20.078 -19.859 1 94.69 50 VAL B CA 1
ATOM 2309 C C . VAL B 1 50 ? 3.594 -20.844 -20.969 1 94.69 50 VAL B C 1
ATOM 2311 O O . VAL B 1 50 ? 2.951 -21.484 -21.812 1 94.69 50 VAL B O 1
ATOM 2314 N N . GLU B 1 51 ? 4.887 -20.703 -20.969 1 87.56 51 GLU B N 1
ATOM 2315 C CA . GLU B 1 51 ? 5.645 -21.406 -22.016 1 87.56 51 GLU B CA 1
ATOM 2316 C C . GLU B 1 51 ? 6.395 -22.594 -21.438 1 87.56 51 GLU B C 1
ATOM 2318 O O . GLU B 1 51 ? 6.578 -22.688 -20.219 1 87.56 51 GLU B O 1
ATOM 2323 N N . ALA B 1 52 ? 6.664 -23.516 -22.344 1 69.69 52 ALA B N 1
ATOM 2324 C CA . ALA B 1 52 ? 7.422 -24.703 -21.953 1 69.69 52 ALA B CA 1
ATOM 2325 C C . ALA B 1 52 ? 8.828 -24.328 -21.5 1 69.69 52 ALA B C 1
ATOM 2327 O O . ALA B 1 52 ? 9.43 -23.391 -22.016 1 69.69 52 ALA B O 1
ATOM 2328 N N . SER B 1 53 ? 9.172 -24.734 -20.266 1 63.25 53 SER B N 1
ATOM 2329 C CA . SER B 1 53 ? 10.555 -24.547 -19.859 1 63.25 53 SER B CA 1
ATOM 2330 C C . SER B 1 53 ? 11.445 -25.672 -20.391 1 63.25 53 SER B C 1
ATOM 2332 O O . SER B 1 53 ? 11.109 -26.859 -20.25 1 63.25 53 SER B O 1
ATOM 2334 N N . PRO B 1 54 ? 12.414 -25.297 -21.172 1 56 54 PRO B N 1
ATOM 2335 C CA . PRO B 1 54 ? 13.281 -26.359 -21.688 1 56 54 PRO B CA 1
ATOM 2336 C C . PRO B 1 54 ? 13.836 -27.266 -20.594 1 56 54 PRO B C 1
ATOM 2338 O O . PRO B 1 54 ? 14.07 -28.453 -20.828 1 56 54 PRO B O 1
ATOM 2341 N N . ASP B 1 55 ? 14.133 -26.656 -19.5 1 55.62 55 ASP B N 1
ATOM 2342 C CA . ASP B 1 55 ? 14.859 -27.375 -18.469 1 55.62 55 ASP B CA 1
ATOM 2343 C C . ASP B 1 55 ? 13.898 -28.188 -17.594 1 55.62 55 ASP B C 1
ATOM 2345 O O . ASP B 1 55 ? 14.336 -28.984 -16.766 1 55.62 55 ASP B O 1
ATOM 2349 N N . ILE B 1 56 ? 12.648 -27.844 -17.734 1 58.16 56 ILE B N 1
ATOM 2350 C CA . ILE B 1 56 ? 11.68 -28.594 -16.953 1 58.16 56 ILE B CA 1
ATOM 2351 C C . ILE B 1 56 ? 10.703 -29.312 -17.875 1 58.16 56 ILE B C 1
ATOM 2353 O O . ILE B 1 56 ? 10.148 -28.719 -18.797 1 58.16 56 ILE B O 1
ATOM 2357 N N . ALA B 1 57 ? 10.977 -30.594 -18.062 1 53.84 57 ALA B N 1
ATOM 2358 C CA . ALA B 1 57 ? 10.188 -31.516 -18.859 1 53.84 57 ALA B CA 1
ATOM 2359 C C . ALA B 1 57 ? 8.703 -31.188 -18.781 1 53.84 57 ALA B C 1
ATOM 2361 O O . ALA B 1 57 ? 7.852 -32.031 -19.094 1 53.84 57 ALA B O 1
ATOM 2362 N N . GLU B 1 58 ? 8.461 -29.859 -18.391 1 57.19 58 GLU B N 1
ATOM 2363 C CA . GLU B 1 58 ? 7.016 -29.672 -18.266 1 57.19 58 GLU B CA 1
ATOM 2364 C C . GLU B 1 58 ? 6.375 -29.359 -19.609 1 57.19 58 GLU B C 1
ATOM 2366 O O . GLU B 1 58 ? 6.988 -28.703 -20.469 1 57.19 58 GLU B O 1
ATOM 2371 N N . ALA B 1 59 ? 5.332 -30.188 -20.031 1 63.94 59 ALA B N 1
ATOM 2372 C CA . ALA B 1 59 ? 4.496 -29.969 -21.203 1 63.94 59 ALA B CA 1
ATOM 2373 C C . ALA B 1 59 ? 4.023 -28.516 -21.281 1 63.94 59 ALA B C 1
ATOM 2375 O O . ALA B 1 59 ? 3.842 -27.859 -20.25 1 63.94 59 ALA B O 1
ATOM 2376 N N . ILE B 1 60 ? 4.172 -27.938 -22.406 1 78.31 60 ILE B N 1
ATOM 2377 C CA . ILE B 1 60 ? 3.568 -26.625 -22.672 1 78.31 60 ILE B CA 1
ATOM 2378 C C . ILE B 1 60 ? 2.119 -26.625 -22.188 1 78.31 60 ILE B C 1
ATOM 2380 O O . ILE B 1 60 ? 1.319 -27.469 -22.594 1 78.31 60 ILE B O 1
ATOM 2384 N N . PRO B 1 61 ? 1.926 -25.719 -21.234 1 87.31 61 PRO B N 1
ATOM 2385 C CA . PRO B 1 61 ? 0.537 -25.656 -20.781 1 87.31 61 PRO B CA 1
ATOM 2386 C C . PRO B 1 61 ? -0.452 -25.391 -21.922 1 87.31 61 PRO B C 1
ATOM 2388 O O . PRO B 1 61 ? -0.172 -24.594 -22.812 1 87.31 61 PRO B O 1
ATOM 2391 N N . GLY B 1 62 ? -1.496 -26.141 -21.938 1 90 62 GLY B N 1
ATOM 2392 C CA . GLY B 1 62 ? -2.576 -25.875 -22.875 1 90 62 GLY B CA 1
ATOM 2393 C C . GLY B 1 62 ? -3.299 -24.562 -22.594 1 90 62 GLY B C 1
ATOM 2394 O O . GLY B 1 62 ? -2.971 -23.859 -21.641 1 90 62 GLY B O 1
ATOM 2395 N N . ARG B 1 63 ? -4.246 -24.25 -23.391 1 92.12 63 ARG B N 1
ATOM 2396 C CA . ARG B 1 63 ? -4.953 -22.969 -23.312 1 92.12 63 ARG B CA 1
ATOM 2397 C C . ARG B 1 63 ? -5.645 -22.812 -21.969 1 92.12 63 ARG B C 1
ATOM 2399 O O . ARG B 1 63 ? -5.594 -21.734 -21.375 1 92.12 63 ARG B O 1
ATOM 2406 N N . ASP B 1 64 ? -6.312 -23.859 -21.516 1 93.44 64 ASP B N 1
ATOM 2407 C CA . ASP B 1 64 ? -7.023 -23.797 -20.25 1 93.44 64 ASP B CA 1
ATOM 2408 C C . ASP B 1 64 ? -6.055 -23.547 -19.094 1 93.44 64 ASP B C 1
ATOM 2410 O O . ASP B 1 64 ? -6.371 -22.781 -18.172 1 93.44 64 ASP B O 1
ATOM 2414 N N . GLU B 1 65 ? -4.957 -24.203 -19.188 1 94.12 65 GLU B N 1
ATOM 2415 C CA . GLU B 1 65 ? -3.945 -24 -18.156 1 94.12 65 GLU B CA 1
ATOM 2416 C C . GLU B 1 65 ? -3.35 -22.594 -18.234 1 94.12 65 GLU B C 1
ATOM 2418 O O . GLU B 1 65 ? -3.094 -21.953 -17.203 1 94.12 65 GLU B O 1
ATOM 2423 N N . GLN B 1 66 ? -3.117 -22.109 -19.438 1 95.94 66 GLN B N 1
ATOM 2424 C CA . GLN B 1 66 ? -2.627 -20.75 -19.625 1 95.94 66 GLN B CA 1
ATOM 2425 C C . GLN B 1 66 ? -3.609 -19.719 -19.062 1 95.94 66 GLN B C 1
ATOM 2427 O O . GLN B 1 66 ? -3.201 -18.75 -18.422 1 95.94 66 GLN B O 1
ATOM 2432 N N . LEU B 1 67 ? -4.859 -19.984 -19.281 1 94.75 67 LEU B N 1
ATOM 2433 C CA . LEU B 1 67 ? -5.895 -19.109 -18.75 1 94.75 67 LEU B CA 1
ATOM 2434 C C . LEU B 1 67 ? -5.883 -19.141 -17.219 1 94.75 67 LEU B C 1
ATOM 2436 O O . LEU B 1 67 ? -5.977 -18.094 -16.578 1 94.75 67 LEU B O 1
ATOM 2440 N N . SER B 1 68 ? -5.766 -20.344 -16.688 1 95.31 68 SER B N 1
ATOM 2441 C CA . SER B 1 68 ? -5.711 -20.484 -15.242 1 95.31 68 SER B CA 1
ATOM 2442 C C . SER B 1 68 ? -4.52 -19.734 -14.656 1 95.31 68 SER B C 1
ATOM 2444 O O . SER B 1 68 ? -4.652 -19.016 -13.656 1 95.31 68 SER B O 1
ATOM 2446 N N . ILE B 1 69 ? -3.354 -19.828 -15.289 1 97 69 ILE B N 1
ATOM 2447 C CA . ILE B 1 69 ? -2.141 -19.156 -14.844 1 97 69 ILE B CA 1
ATOM 2448 C C . ILE B 1 69 ? -2.35 -17.641 -14.875 1 97 69 ILE B C 1
ATOM 2450 O O . ILE B 1 69 ? -2.033 -16.938 -13.906 1 97 69 ILE B O 1
ATOM 2454 N N . SER B 1 70 ? -2.951 -17.172 -15.961 1 96.81 70 SER B N 1
ATOM 2455 C CA . SER B 1 70 ? -3.199 -15.734 -16.125 1 96.81 70 SER B CA 1
ATOM 2456 C C . SER B 1 70 ? -4.121 -15.211 -15.023 1 96.81 70 SER B C 1
ATOM 2458 O O . SER B 1 70 ? -3.852 -14.172 -14.422 1 96.81 70 SER B O 1
ATOM 2460 N N . ARG B 1 71 ? -5.156 -15.977 -14.75 1 96.69 71 ARG B N 1
ATOM 2461 C CA . ARG B 1 71 ? -6.129 -15.586 -13.734 1 96.69 71 ARG B CA 1
ATOM 2462 C C . ARG B 1 71 ? -5.508 -15.609 -12.344 1 96.69 71 ARG B C 1
ATOM 2464 O O . ARG B 1 71 ? -5.77 -14.719 -11.531 1 96.69 71 ARG B O 1
ATOM 2471 N N . ARG B 1 72 ? -4.688 -16.578 -12.117 1 97.69 72 ARG B N 1
ATOM 2472 C CA . ARG B 1 72 ? -4.066 -16.719 -10.805 1 97.69 72 ARG B CA 1
ATOM 2473 C C . ARG B 1 72 ? -3.074 -15.602 -10.531 1 97.69 72 ARG B C 1
ATOM 2475 O O . ARG B 1 72 ? -3.033 -15.047 -9.43 1 97.69 72 ARG B O 1
ATOM 2482 N N . ILE B 1 73 ? -2.314 -15.156 -11.562 1 98.56 73 ILE B N 1
ATOM 2483 C CA . ILE B 1 73 ? -1.383 -14.047 -11.391 1 98.56 73 ILE B CA 1
ATOM 2484 C C . ILE B 1 73 ? -2.158 -12.75 -11.172 1 98.56 73 ILE B C 1
ATOM 2486 O O . ILE B 1 73 ? -1.834 -11.961 -10.273 1 98.56 73 ILE B O 1
ATOM 2490 N N . ARG B 1 74 ? -3.229 -12.531 -11.922 1 97.44 74 ARG B N 1
ATOM 2491 C CA . ARG B 1 74 ? -4.023 -11.312 -11.781 1 97.44 74 ARG B CA 1
ATOM 2492 C C . ARG B 1 74 ? -4.652 -11.219 -10.398 1 97.44 74 ARG B C 1
ATOM 2494 O O . ARG B 1 74 ? -4.633 -10.164 -9.766 1 97.44 74 ARG B O 1
ATOM 2501 N N . GLU B 1 75 ? -5.172 -12.344 -9.969 1 97.75 75 GLU B N 1
ATOM 2502 C CA . GLU B 1 75 ? -5.809 -12.359 -8.656 1 97.75 75 GLU B CA 1
ATOM 2503 C C . GLU B 1 75 ? -4.789 -12.117 -7.547 1 97.75 75 GLU B C 1
ATOM 2505 O O . GLU B 1 75 ? -5.078 -11.406 -6.582 1 97.75 75 GLU B O 1
ATOM 2510 N N . ALA B 1 76 ? -3.617 -12.68 -7.695 1 98.81 76 ALA B N 1
ATOM 2511 C CA . ALA B 1 76 ? -2.562 -12.477 -6.707 1 98.81 76 ALA B CA 1
ATOM 2512 C C . ALA B 1 76 ? -2.174 -11.008 -6.609 1 98.81 76 ALA B C 1
ATOM 2514 O O . ALA B 1 76 ? -2.088 -10.453 -5.512 1 98.81 76 ALA B O 1
ATOM 2515 N N . LEU B 1 77 ? -2.018 -10.414 -7.758 1 98.81 77 LEU B N 1
ATOM 2516 C CA . LEU B 1 77 ? -1.636 -9.008 -7.793 1 98.81 77 LEU B CA 1
ATOM 2517 C C . LEU B 1 77 ? -2.746 -8.133 -7.227 1 98.81 77 LEU B C 1
ATOM 2519 O O . LEU B 1 77 ? -2.477 -7.164 -6.512 1 98.81 77 LEU B O 1
ATOM 2523 N N . LEU B 1 78 ? -3.971 -8.508 -7.512 1 98.25 78 LEU B N 1
ATOM 2524 C CA . LEU B 1 78 ? -5.098 -7.75 -6.977 1 98.25 78 LEU B CA 1
ATOM 2525 C C . LEU B 1 78 ? -5.145 -7.844 -5.457 1 98.25 78 LEU B C 1
ATOM 2527 O O . LEU B 1 78 ? -5.305 -6.832 -4.77 1 98.25 78 LEU B O 1
ATOM 2531 N N . LYS B 1 79 ? -4.98 -9.039 -4.934 1 98.62 79 LYS B N 1
ATOM 2532 C CA . LYS B 1 79 ? -5.008 -9.242 -3.486 1 98.62 79 LYS B CA 1
ATOM 2533 C C . LYS B 1 79 ? -3.838 -8.531 -2.809 1 98.62 79 LYS B C 1
ATOM 2535 O O . LYS B 1 79 ? -3.963 -8.055 -1.679 1 98.62 79 LYS B O 1
ATOM 2540 N N . ALA B 1 80 ? -2.744 -8.43 -3.51 1 98.69 80 ALA B N 1
ATOM 2541 C CA . ALA B 1 80 ? -1.557 -7.773 -2.973 1 98.69 80 ALA B CA 1
ATOM 2542 C C . ALA B 1 80 ? -1.809 -6.285 -2.746 1 98.69 80 ALA B C 1
ATOM 2544 O O . ALA B 1 80 ? -1.073 -5.629 -2.004 1 98.69 80 ALA B O 1
ATOM 2545 N N . SER B 1 81 ? -2.852 -5.715 -3.385 1 98.69 81 SER B N 1
ATOM 2546 C CA . SER B 1 81 ? -3.16 -4.301 -3.205 1 98.69 81 SER B CA 1
ATOM 2547 C C . SER B 1 81 ? -3.506 -3.99 -1.752 1 98.69 81 SER B C 1
ATOM 2549 O O . SER B 1 81 ? -3.291 -2.869 -1.283 1 98.69 81 SER B O 1
ATOM 2551 N N . ALA B 1 82 ? -4.023 -4.992 -1.032 1 98.56 82 ALA B N 1
ATOM 2552 C CA . ALA B 1 82 ? -4.387 -4.816 0.371 1 98.56 82 ALA B CA 1
ATOM 2553 C C . ALA B 1 82 ? -3.166 -4.461 1.214 1 98.56 82 ALA B C 1
ATOM 2555 O O . ALA B 1 82 ? -3.273 -3.713 2.189 1 98.56 82 ALA B O 1
ATOM 2556 N N . VAL B 1 83 ? -2.021 -4.965 0.736 1 98.31 83 VAL B N 1
ATOM 2557 C CA . VAL B 1 83 ? -0.822 -4.871 1.562 1 98.31 83 VAL B CA 1
ATOM 2558 C C . VAL B 1 83 ? 0.161 -3.883 0.938 1 98.31 83 VAL B C 1
ATOM 2560 O O . VAL B 1 83 ? 0.873 -3.17 1.651 1 98.31 83 VAL B O 1
ATOM 2563 N N . GLY B 1 84 ? 0.147 -3.844 -0.36 1 97.94 84 GLY B N 1
ATOM 2564 C CA . GLY B 1 84 ? 1.142 -3.031 -1.043 1 97.94 84 GLY B CA 1
ATOM 2565 C C . GLY B 1 84 ? 0.571 -1.749 -1.62 1 97.94 84 GLY B C 1
ATOM 2566 O O . GLY B 1 84 ? 1.315 -0.9 -2.115 1 97.94 84 GLY B O 1
ATOM 2567 N N . GLY B 1 85 ? -0.752 -1.594 -1.602 1 98.38 85 GLY B N 1
ATOM 2568 C CA . GLY B 1 85 ? -1.389 -0.396 -2.125 1 98.38 85 GLY B CA 1
ATOM 2569 C C . GLY B 1 85 ? -1.75 -0.506 -3.596 1 98.38 85 GLY B C 1
ATOM 2570 O O . GLY B 1 85 ? -1.274 -1.406 -4.289 1 98.38 85 GLY B O 1
ATOM 2571 N N . MET B 1 86 ? -2.471 0.42 -4.078 1 98.69 86 MET B N 1
ATOM 2572 C CA . MET B 1 86 ? -3.068 0.374 -5.41 1 98.69 86 MET B CA 1
ATOM 2573 C C . MET B 1 86 ? -2.037 0.71 -6.484 1 98.69 86 MET B C 1
ATOM 2575 O O . MET B 1 86 ? -1.998 0.07 -7.535 1 98.69 86 MET B O 1
ATOM 2579 N N . PRO B 1 87 ? -1.12 1.646 -6.266 1 98.75 87 PRO B N 1
ATOM 2580 C CA . PRO B 1 87 ? -0.262 2.1 -7.359 1 98.75 87 PRO B CA 1
ATOM 2581 C C . PRO B 1 87 ? 0.599 0.979 -7.938 1 98.75 87 PRO B C 1
ATOM 2583 O O . PRO B 1 87 ? 0.614 0.771 -9.156 1 98.75 87 PRO B O 1
ATOM 2586 N N . ARG B 1 88 ? 1.231 0.212 -7.066 1 98.62 88 ARG B N 1
ATOM 2587 C CA . ARG B 1 88 ? 2.086 -0.859 -7.57 1 98.62 88 ARG B CA 1
ATOM 2588 C C . ARG B 1 88 ? 1.254 -1.969 -8.203 1 98.62 88 ARG B C 1
ATOM 2590 O O . ARG B 1 88 ? 1.688 -2.602 -9.172 1 98.62 88 ARG B O 1
ATOM 2597 N N . THR B 1 89 ? 0.098 -2.172 -7.656 1 98.75 89 THR B N 1
ATOM 2598 C CA . THR B 1 89 ? -0.823 -3.146 -8.234 1 98.75 89 THR B CA 1
ATOM 2599 C C . THR B 1 89 ? -1.283 -2.701 -9.617 1 98.75 89 THR B C 1
ATOM 2601 O O . THR B 1 89 ? -1.315 -3.504 -10.555 1 98.75 89 THR B O 1
ATOM 2604 N N . ILE B 1 90 ? -1.618 -1.435 -9.742 1 98.81 90 ILE B N 1
ATOM 2605 C CA . ILE B 1 90 ? -2.029 -0.888 -11.031 1 98.81 90 ILE B CA 1
ATOM 2606 C C . ILE B 1 90 ? -0.921 -1.099 -12.062 1 98.81 90 ILE B C 1
ATOM 2608 O O . ILE B 1 90 ? -1.163 -1.645 -13.141 1 98.81 90 ILE B O 1
ATOM 2612 N N . ASN B 1 91 ? 0.278 -0.73 -11.719 1 98.69 91 ASN B N 1
ATOM 2613 C CA . ASN B 1 91 ? 1.406 -0.866 -12.633 1 98.69 91 ASN B CA 1
ATOM 2614 C C . ASN B 1 91 ? 1.641 -2.322 -13.023 1 98.69 91 ASN B C 1
ATOM 2616 O O . ASN B 1 91 ? 1.88 -2.627 -14.195 1 98.69 91 ASN B O 1
ATOM 2620 N N . ALA B 1 92 ? 1.536 -3.178 -12.055 1 98.81 92 ALA B N 1
ATOM 2621 C CA . ALA B 1 92 ? 1.781 -4.598 -12.289 1 98.81 92 ALA B CA 1
ATOM 2622 C C . ALA B 1 92 ? 0.729 -5.191 -13.227 1 98.81 92 ALA B C 1
ATOM 2624 O O . ALA B 1 92 ? 1.065 -5.879 -14.188 1 98.81 92 ALA B O 1
ATOM 2625 N N . LEU B 1 93 ? -0.494 -4.875 -12.961 1 98.56 93 LEU B N 1
ATOM 2626 C CA . LEU B 1 93 ? -1.578 -5.461 -13.734 1 98.56 93 LEU B CA 1
ATOM 2627 C C . LEU B 1 93 ? -1.585 -4.91 -15.156 1 98.56 93 LEU B C 1
ATOM 2629 O O . LEU B 1 93 ? -1.871 -5.641 -16.109 1 98.56 93 LEU B O 1
ATOM 2633 N N . LEU B 1 94 ? -1.286 -3.65 -15.328 1 98.38 94 LEU B N 1
ATOM 2634 C CA . LEU B 1 94 ? -1.235 -3.078 -16.672 1 98.38 94 LEU B CA 1
ATOM 2635 C C . LEU B 1 94 ? -0.059 -3.645 -17.453 1 98.38 94 LEU B C 1
ATOM 2637 O O . LEU B 1 94 ? -0.172 -3.889 -18.656 1 98.38 94 LEU B O 1
ATOM 2641 N N . THR B 1 95 ? 1.073 -3.846 -16.781 1 98.56 95 THR B N 1
ATOM 2642 C CA . THR B 1 95 ? 2.219 -4.477 -17.438 1 98.56 95 THR B CA 1
ATOM 2643 C C . THR B 1 95 ? 1.884 -5.91 -17.844 1 98.56 95 THR B C 1
ATOM 2645 O O . THR B 1 95 ? 2.182 -6.324 -18.969 1 98.56 95 THR B O 1
ATOM 2648 N N . LEU B 1 96 ? 1.243 -6.652 -16.922 1 98.44 96 LEU B N 1
ATOM 2649 C CA . LEU B 1 96 ? 0.84 -8.016 -17.25 1 98.44 96 LEU B CA 1
ATOM 2650 C C . LEU B 1 96 ? -0.095 -8.039 -18.453 1 98.44 96 LEU B C 1
ATOM 2652 O O . LEU B 1 96 ? 0.048 -8.883 -19.344 1 98.44 96 LEU B O 1
ATOM 2656 N N . LYS B 1 97 ? -1.016 -7.148 -18.484 1 97.38 97 LYS B N 1
ATOM 2657 C CA . LYS B 1 97 ? -1.985 -7.059 -19.562 1 97.38 97 LYS B CA 1
ATOM 2658 C C . LYS B 1 97 ? -1.288 -6.879 -20.906 1 97.38 97 LYS B C 1
ATOM 2660 O O . LYS B 1 97 ? -1.721 -7.438 -21.922 1 97.38 97 LYS B O 1
ATOM 2665 N N . SER B 1 98 ? -0.257 -6.129 -20.922 1 97.31 98 SER B N 1
ATOM 2666 C CA . SER B 1 98 ? 0.415 -5.785 -22.172 1 97.31 98 SER B CA 1
ATOM 2667 C C . SER B 1 98 ? 1.042 -7.016 -22.828 1 97.31 98 SER B C 1
ATOM 2669 O O . SER B 1 98 ? 1.312 -7.023 -24.031 1 97.31 98 SER B O 1
ATOM 2671 N N . VAL B 1 99 ? 1.229 -8.125 -22.078 1 97.69 99 VAL B N 1
ATOM 2672 C CA . VAL B 1 99 ? 1.888 -9.305 -22.641 1 97.69 99 VAL B CA 1
ATOM 2673 C C . VAL B 1 99 ? 0.938 -10.5 -22.594 1 97.69 99 VAL B C 1
ATOM 2675 O O . VAL B 1 99 ? 1.32 -11.617 -22.938 1 97.69 99 VAL B O 1
ATOM 2678 N N . THR B 1 100 ? -0.276 -10.289 -22.094 1 97.19 100 THR B N 1
ATOM 2679 C CA . THR B 1 100 ? -1.269 -11.359 -22.047 1 97.19 100 THR B CA 1
ATOM 2680 C C . THR B 1 100 ? -2.061 -11.414 -23.344 1 97.19 100 THR B C 1
ATOM 2682 O O . THR B 1 100 ? -2.66 -10.422 -23.766 1 97.19 100 THR B O 1
ATOM 2685 N N . PRO B 1 101 ? -2.072 -12.539 -24.031 1 95.75 101 PRO B N 1
ATOM 2686 C CA . PRO B 1 101 ? -2.893 -12.664 -25.234 1 95.75 101 PRO B CA 1
ATOM 2687 C C . PRO B 1 101 ? -4.359 -12.312 -24.984 1 95.75 101 PRO B C 1
ATOM 2689 O O . PRO B 1 101 ? -4.898 -12.617 -23.922 1 95.75 101 PRO B O 1
ATOM 2692 N N . GLU B 1 102 ? -5.012 -11.781 -25.969 1 93.31 102 GLU B N 1
ATOM 2693 C CA . GLU B 1 102 ? -6.375 -11.273 -25.844 1 93.31 102 GLU B CA 1
ATOM 2694 C C . GLU B 1 102 ? -7.34 -12.367 -25.406 1 93.31 102 GLU B C 1
ATOM 2696 O O . GLU B 1 102 ? -8.273 -12.117 -24.656 1 93.31 102 GLU B O 1
ATOM 2701 N N . ASP B 1 103 ? -7.098 -13.523 -25.906 1 92.12 103 ASP B N 1
ATOM 2702 C CA . ASP B 1 103 ? -8.023 -14.617 -25.625 1 92.12 103 ASP B CA 1
ATOM 2703 C C . ASP B 1 103 ? -7.832 -15.148 -24.203 1 92.12 103 ASP B C 1
ATOM 2705 O O . ASP B 1 103 ? -8.625 -15.969 -23.734 1 92.12 103 ASP B O 1
ATOM 2709 N N . LEU B 1 104 ? -6.801 -14.641 -23.469 1 93.88 104 LEU B N 1
ATOM 2710 C CA . LEU B 1 104 ? -6.562 -15.055 -22.094 1 93.88 104 LEU B CA 1
ATOM 2711 C C . LEU B 1 104 ? -6.938 -13.938 -21.109 1 93.88 104 LEU B C 1
ATOM 2713 O O . LEU B 1 104 ? -6.637 -14.023 -19.922 1 93.88 104 LEU B O 1
ATOM 2717 N N . LEU B 1 105 ? -7.574 -12.867 -21.641 1 93.19 105 LEU B N 1
ATOM 2718 C CA . LEU B 1 105 ? -8.125 -11.797 -20.812 1 93.19 105 LEU B CA 1
ATOM 2719 C C . LEU B 1 105 ? -9.586 -12.07 -20.469 1 93.19 105 LEU B C 1
ATOM 2721 O O . LEU B 1 105 ? -10.273 -12.789 -21.203 1 93.19 105 LEU B O 1
ATOM 2725 N N . ASP B 1 106 ? -10.008 -11.602 -19.359 1 89.19 106 ASP B N 1
ATOM 2726 C CA . ASP B 1 106 ? -11.414 -11.68 -18.969 1 89.19 106 ASP B CA 1
ATOM 2727 C C . ASP B 1 106 ? -12.148 -10.375 -19.281 1 89.19 106 ASP B C 1
ATOM 2729 O O . ASP B 1 106 ? -12.555 -9.656 -18.359 1 89.19 106 ASP B O 1
ATOM 2733 N N . ALA B 1 107 ? -12.281 -10.055 -20.5 1 73.62 107 ALA B N 1
ATOM 2734 C CA . ALA B 1 107 ? -12.797 -8.758 -20.938 1 73.62 107 ALA B CA 1
ATOM 2735 C C . ALA B 1 107 ? -14.32 -8.781 -21.016 1 73.62 107 ALA B C 1
ATOM 2737 O O . ALA B 1 107 ? -14.969 -7.738 -20.875 1 73.62 107 ALA B O 1
ATOM 2738 N N . THR B 1 108 ? -14.898 -9.93 -21.25 1 66.06 108 THR B N 1
ATOM 2739 C CA . THR B 1 108 ? -16.344 -9.984 -21.469 1 66.06 108 THR B CA 1
ATOM 2740 C C . THR B 1 108 ? -17.062 -10.367 -20.172 1 66.06 108 THR B C 1
ATOM 2742 O O . THR B 1 108 ? -16.625 -11.25 -19.438 1 66.06 108 THR B O 1
ATOM 2745 N N . PRO B 1 109 ? -18.172 -9.602 -20.047 1 60.5 109 PRO B N 1
ATOM 2746 C CA . PRO B 1 109 ? -19.047 -9.953 -18.922 1 60.5 109 PRO B CA 1
A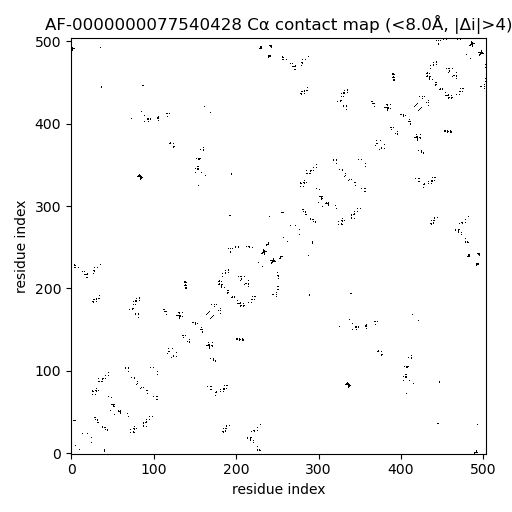TOM 2747 C C . PRO B 1 109 ? -19.484 -11.406 -18.953 1 60.5 109 PRO B C 1
ATOM 2749 O O . PRO B 1 109 ? -19.766 -11.953 -20.031 1 60.5 109 PRO B O 1
ATOM 2752 N N . GLY B 1 110 ? -19.297 -12.188 -17.812 1 58.41 110 GLY B N 1
ATOM 2753 C CA . GLY B 1 110 ? -19.688 -13.586 -17.734 1 58.41 110 GLY B CA 1
ATOM 2754 C C . GLY B 1 110 ? -18.516 -14.516 -17.516 1 58.41 110 GLY B C 1
ATOM 2755 O O . GLY B 1 110 ? -18.672 -15.625 -17 1 58.41 110 GLY B O 1
ATOM 2756 N N . ASP B 1 111 ? -17.484 -14.141 -18.031 1 59.94 111 ASP B N 1
ATOM 2757 C CA . ASP B 1 111 ? -16.312 -15.008 -17.953 1 59.94 111 ASP B CA 1
ATOM 2758 C C . ASP B 1 111 ? -15.531 -14.773 -16.656 1 59.94 111 ASP B C 1
ATOM 2760 O O . ASP B 1 111 ? -14.438 -15.312 -16.484 1 59.94 111 ASP B O 1
ATOM 2764 N N . LYS B 1 112 ? -16.281 -14.266 -15.617 1 66.19 112 LYS B N 1
ATOM 2765 C CA . LYS B 1 112 ? -15.406 -13.758 -14.562 1 66.19 112 LYS B CA 1
ATOM 2766 C C . LYS B 1 112 ? -15.297 -14.766 -13.414 1 66.19 112 LYS B C 1
ATOM 2768 O O . LYS B 1 112 ? -16.297 -15.109 -12.789 1 66.19 112 LYS B O 1
ATOM 2773 N N . PRO B 1 113 ? -14.172 -15.211 -13.211 1 71.31 113 PRO B N 1
ATOM 2774 C CA . PRO B 1 113 ? -14.023 -16.156 -12.094 1 71.31 113 PRO B CA 1
ATOM 2775 C C . PRO B 1 113 ? -14.211 -15.492 -10.734 1 71.31 113 PRO B C 1
ATOM 2777 O O . PRO B 1 113 ? -14.695 -16.125 -9.797 1 71.31 113 PRO B O 1
ATOM 2780 N N . SER B 1 114 ? -14.047 -14.219 -10.664 1 82.25 114 SER B N 1
ATOM 2781 C CA . SER B 1 114 ? -14.156 -13.57 -9.367 1 82.25 114 SER B CA 1
ATOM 2782 C C . SER B 1 114 ? -15.562 -13.031 -9.141 1 82.25 114 SER B C 1
ATOM 2784 O O . SER B 1 114 ? -16.172 -12.445 -10.047 1 82.25 114 SER B O 1
ATOM 2786 N N . PRO B 1 115 ? -16.125 -13.234 -8 1 90 115 PRO B N 1
ATOM 2787 C CA . PRO B 1 115 ? -17.453 -12.734 -7.66 1 90 115 PRO B CA 1
ATOM 2788 C C . PRO B 1 115 ? -17.469 -11.234 -7.359 1 90 115 PRO B C 1
ATOM 2790 O O . PRO B 1 115 ? -18.484 -10.688 -6.953 1 90 115 PRO B O 1
ATOM 2793 N N . ARG B 1 116 ? -16.453 -10.531 -7.562 1 93.06 116 ARG B N 1
ATOM 2794 C CA . ARG B 1 116 ? -16.281 -9.188 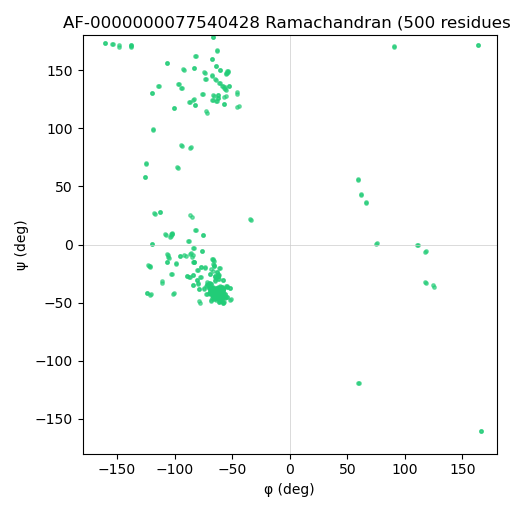-7.023 1 93.06 116 ARG B CA 1
ATOM 2795 C C . ARG B 1 116 ? -17.281 -8.219 -7.629 1 93.06 116 ARG B C 1
ATOM 2797 O O . ARG B 1 116 ? -17.797 -7.336 -6.938 1 93.06 116 ARG B O 1
ATOM 2804 N N . PHE B 1 117 ? -17.531 -8.391 -8.906 1 92.56 117 PHE B N 1
ATOM 2805 C CA . PHE B 1 117 ? -18.547 -7.535 -9.508 1 92.56 117 PHE B CA 1
ATOM 2806 C C . PHE B 1 117 ? -19.875 -7.684 -8.781 1 92.56 117 PHE B C 1
ATOM 2808 O O . PHE B 1 117 ? -20.516 -6.688 -8.438 1 92.56 117 PHE B O 1
ATOM 2815 N N . LYS B 1 118 ? -20.312 -8.93 -8.57 1 93.5 118 LYS B N 1
ATOM 2816 C CA . LYS B 1 118 ? -21.547 -9.188 -7.832 1 93.5 118 LYS B CA 1
ATOM 2817 C C . LYS B 1 118 ? -21.453 -8.656 -6.402 1 93.5 118 LYS B C 1
ATOM 2819 O O . LYS B 1 118 ? -22.422 -8.102 -5.879 1 93.5 118 LYS B O 1
ATOM 2824 N N . ASP B 1 119 ? -20.297 -8.82 -5.793 1 94.88 119 ASP B N 1
ATOM 2825 C CA . ASP B 1 119 ? -20.094 -8.344 -4.43 1 94.88 119 ASP B CA 1
ATOM 2826 C C . ASP B 1 119 ? -20.312 -6.836 -4.34 1 94.88 119 ASP B C 1
ATOM 2828 O O . ASP B 1 119 ? -20.875 -6.344 -3.357 1 94.88 119 ASP B O 1
ATOM 2832 N N . VAL B 1 120 ? -19.859 -6.125 -5.359 1 94.94 120 VAL B N 1
ATOM 2833 C CA . VAL B 1 120 ? -19.875 -4.664 -5.316 1 94.94 120 VAL B CA 1
ATOM 2834 C C . VAL B 1 120 ? -21.266 -4.148 -5.648 1 94.94 120 VAL B C 1
ATOM 2836 O O . VAL B 1 120 ? -21.734 -3.178 -5.051 1 94.94 120 VAL B O 1
ATOM 2839 N N . TYR B 1 121 ? -22.062 -4.887 -6.516 1 93.69 121 TYR B N 1
ATOM 2840 C CA . TYR B 1 121 ? -23.234 -4.234 -7.074 1 93.69 121 TYR B CA 1
ATOM 2841 C C . TYR B 1 121 ? -24.5 -4.996 -6.711 1 93.69 121 TYR B C 1
ATOM 2843 O O . TYR B 1 121 ? -25.609 -4.461 -6.816 1 93.69 121 TYR B O 1
ATOM 2851 N N . GLN B 1 122 ? -24.375 -6.254 -6.324 1 93.94 122 GLN B N 1
ATOM 2852 C CA . GLN B 1 122 ? -25.578 -7.059 -6.195 1 93.94 122 GLN B CA 1
ATOM 2853 C C . GLN B 1 122 ? -25.688 -7.656 -4.797 1 93.94 122 GLN B C 1
ATOM 2855 O O . GLN B 1 122 ? -26.766 -7.629 -4.188 1 93.94 122 GLN B O 1
ATOM 2860 N N . THR B 1 123 ? -24.594 -8.125 -4.262 1 95.12 123 THR B N 1
ATOM 2861 C CA . THR B 1 123 ? -24.594 -8.797 -2.965 1 95.12 123 THR B CA 1
ATOM 2862 C C . THR B 1 123 ? -24.734 -7.785 -1.832 1 95.12 123 THR B C 1
ATOM 2864 O O . THR B 1 123 ? -24.016 -6.781 -1.803 1 95.12 123 THR B O 1
ATOM 2867 N N . PRO B 1 124 ? -25.688 -8.023 -0.904 1 94.69 124 PRO B N 1
ATOM 2868 C CA . PRO B 1 124 ? -25.75 -7.133 0.257 1 94.69 124 PRO B CA 1
ATOM 2869 C C . PRO B 1 124 ? -24.406 -6.996 0.97 1 94.69 124 PRO B C 1
ATOM 2871 O O . PRO B 1 124 ? -23.719 -7.996 1.202 1 94.69 124 PRO B O 1
ATOM 2874 N N . PRO B 1 125 ? -24.062 -5.801 1.322 1 95.25 125 PRO B N 1
ATOM 2875 C CA . PRO B 1 125 ? -22.766 -5.578 1.964 1 95.25 125 PRO B CA 1
ATOM 2876 C C . PRO B 1 125 ? -22.562 -6.445 3.205 1 95.25 125 PRO B C 1
ATOM 2878 O O . PRO B 1 125 ? -21.438 -6.902 3.467 1 95.25 125 PRO B O 1
ATOM 2881 N N . SER B 1 126 ? -23.625 -6.672 3.945 1 95.94 126 SER B N 1
ATOM 2882 C CA . SER B 1 126 ? -23.516 -7.473 5.16 1 95.94 126 SER B CA 1
ATOM 2883 C C . SER B 1 126 ? -23.031 -8.883 4.855 1 95.94 126 SER B C 1
ATOM 2885 O O . SER B 1 126 ? -22.281 -9.469 5.637 1 95.94 126 SER B O 1
ATOM 2887 N N . GLU B 1 127 ? -23.469 -9.414 3.75 1 97.25 127 GLU B N 1
ATOM 2888 C CA . GLU B 1 127 ? -23.031 -10.75 3.355 1 97.25 127 GLU B CA 1
ATOM 2889 C C . GLU B 1 127 ? -21.562 -10.766 2.963 1 97.25 127 GLU B C 1
ATOM 2891 O O . GLU B 1 127 ? -20.828 -11.703 3.291 1 97.25 127 GLU B O 1
ATOM 2896 N N . VAL B 1 128 ? -21.125 -9.75 2.229 1 97.62 128 VAL B N 1
ATOM 2897 C CA . VAL B 1 128 ? -19.734 -9.633 1.826 1 97.62 128 VAL B CA 1
ATOM 2898 C C . VAL B 1 128 ? -18.844 -9.477 3.062 1 97.62 128 VAL B C 1
ATOM 2900 O O . VAL B 1 128 ? -17.812 -10.133 3.172 1 97.62 128 VAL B O 1
ATOM 2903 N N . LEU B 1 129 ? -19.266 -8.68 4.012 1 98.12 129 LEU B N 1
ATOM 2904 C CA . LEU B 1 129 ? -18.5 -8.445 5.23 1 98.12 129 LEU B CA 1
ATOM 2905 C C . LEU B 1 129 ? -18.453 -9.695 6.102 1 98.12 129 LEU B C 1
ATOM 2907 O O . LEU B 1 129 ? -17.453 -9.969 6.758 1 98.12 129 LEU B O 1
ATOM 2911 N N . GLU B 1 130 ? -19.531 -10.422 6.141 1 98.31 130 GLU B N 1
ATOM 2912 C CA . GLU B 1 130 ? -19.547 -11.672 6.891 1 98.31 130 GLU B CA 1
ATOM 2913 C C . GLU B 1 130 ? -18.562 -12.68 6.32 1 98.31 130 GLU B C 1
ATOM 2915 O O . GLU B 1 130 ? -17.875 -13.375 7.066 1 98.31 130 GLU B O 1
ATOM 2920 N N . ARG B 1 131 ? -18.516 -12.758 5.023 1 98.06 131 ARG B N 1
ATOM 2921 C CA . ARG B 1 131 ? -17.516 -13.617 4.391 1 98.06 131 ARG B CA 1
ATOM 2922 C C . ARG B 1 131 ? -16.109 -13.164 4.734 1 98.06 131 ARG B C 1
ATOM 2924 O O . ARG B 1 131 ? -15.234 -13.992 5.02 1 98.06 131 ARG B O 1
ATOM 2931 N N . GLY B 1 132 ? -15.898 -11.859 4.707 1 98.56 132 GLY B N 1
ATOM 2932 C CA . GLY B 1 132 ? -14.617 -11.305 5.113 1 98.56 132 GLY B CA 1
ATOM 2933 C C . GLY B 1 132 ? -14.234 -11.664 6.539 1 98.56 132 GLY B C 1
ATOM 2934 O O . GLY B 1 132 ? -13.086 -12.039 6.805 1 98.56 132 GLY B O 1
ATOM 2935 N N . GLN B 1 133 ? -15.219 -11.586 7.395 1 98.38 133 GLN B N 1
ATOM 2936 C CA . GLN B 1 133 ? -14.992 -11.906 8.797 1 98.38 133 GLN B CA 1
ATOM 2937 C C . GLN B 1 133 ? -14.664 -13.391 8.969 1 98.38 133 GLN B C 1
ATOM 2939 O O . GLN B 1 133 ? -13.789 -13.75 9.766 1 98.38 133 GLN B O 1
ATOM 2944 N N . THR B 1 134 ? -15.375 -14.211 8.281 1 98.5 134 THR B N 1
ATOM 2945 C CA . THR B 1 134 ? -15.125 -15.648 8.328 1 98.5 134 THR B CA 1
ATOM 2946 C C . THR B 1 134 ? -13.695 -15.961 7.883 1 98.5 134 THR B C 1
ATOM 2948 O O . THR B 1 134 ? -12.992 -16.734 8.523 1 98.5 134 THR B O 1
ATOM 2951 N N . PHE B 1 135 ? -13.297 -15.352 6.793 1 98.56 135 PHE B N 1
ATOM 2952 C CA . PHE B 1 135 ? -11.945 -15.562 6.301 1 98.56 135 PHE B CA 1
ATOM 2953 C C . PHE B 1 135 ? -10.914 -15.031 7.293 1 98.56 135 PHE B C 1
ATOM 2955 O O . PHE B 1 135 ? -9.891 -15.664 7.535 1 98.56 135 PHE B O 1
ATOM 2962 N N . PHE B 1 136 ? -11.164 -13.852 7.867 1 98.81 136 PHE B N 1
ATOM 2963 C CA . PHE B 1 136 ? -10.305 -13.273 8.891 1 98.81 136 PHE B CA 1
ATOM 2964 C C . PHE B 1 136 ? -10.133 -14.227 10.062 1 98.81 136 PHE B C 1
ATOM 2966 O O . PHE B 1 136 ? -9.016 -14.438 10.539 1 98.81 136 PHE B O 1
ATOM 2973 N N . ASN B 1 137 ? -11.203 -14.797 10.508 1 98.38 137 ASN B N 1
ATOM 2974 C CA . ASN B 1 137 ? -11.172 -15.773 11.594 1 98.38 137 ASN B CA 1
ATOM 2975 C C . ASN B 1 137 ? -10.352 -17 11.227 1 98.38 137 ASN B C 1
ATOM 2977 O O . ASN B 1 137 ? -9.68 -17.578 12.078 1 98.38 137 ASN B O 1
ATOM 2981 N N . GLN B 1 138 ? -10.453 -17.375 10.047 1 97.62 138 GLN B N 1
ATOM 2982 C CA . GLN B 1 138 ? -9.664 -18.5 9.578 1 97.62 138 GLN B CA 1
ATOM 2983 C C . GLN B 1 138 ? -8.172 -18.188 9.641 1 97.62 138 GLN B C 1
ATOM 2985 O O . GLN B 1 138 ? -7.363 -19.047 10.023 1 97.62 138 GLN B O 1
ATOM 2990 N N . ILE B 1 139 ? -7.801 -17 9.234 1 97.31 139 ILE B N 1
ATOM 2991 C CA . ILE B 1 139 ? -6.406 -16.594 9.172 1 97.31 139 ILE B CA 1
ATOM 2992 C C . ILE B 1 139 ? -5.832 -16.5 10.586 1 97.31 139 ILE B C 1
ATOM 2994 O O . ILE B 1 139 ? -4.742 -17.016 10.852 1 97.31 139 ILE B O 1
ATOM 2998 N N . TYR B 1 140 ? -6.578 -15.945 11.492 1 97.19 140 TYR B N 1
ATOM 2999 C CA . TYR B 1 140 ? -5.973 -15.57 12.758 1 97.19 140 TYR B CA 1
ATOM 3000 C C . TYR B 1 140 ? -6.406 -16.516 13.875 1 97.19 140 TYR B C 1
ATOM 3002 O O . TYR B 1 140 ? -5.801 -16.531 14.945 1 97.19 140 TYR B O 1
ATOM 3010 N N . GLY B 1 141 ? -7.477 -17.328 13.641 1 96 141 GLY B N 1
ATOM 3011 C CA . GLY B 1 141 ? -7.914 -18.312 14.617 1 96 141 GLY B CA 1
ATOM 3012 C C . GLY B 1 141 ? -8.305 -17.703 15.953 1 96 141 GLY B C 1
ATOM 3013 O O . GLY B 1 141 ? -9.117 -16.781 16 1 96 141 GLY B O 1
ATOM 3014 N N . LYS B 1 142 ? -7.613 -18.078 17.031 1 94.44 142 LYS B N 1
ATOM 3015 C CA . LYS B 1 142 ? -7.98 -17.75 18.406 1 94.44 142 LYS B CA 1
ATOM 3016 C C . LYS B 1 142 ? -7.707 -16.281 18.719 1 94.44 142 LYS B C 1
ATOM 3018 O O . LYS B 1 142 ? -8.328 -15.719 19.609 1 94.44 142 LYS B O 1
ATOM 3023 N N . ILE B 1 143 ? -6.852 -15.664 17.922 1 95.44 143 ILE B N 1
ATOM 3024 C CA . ILE B 1 143 ? -6.48 -14.305 18.312 1 95.44 143 ILE B CA 1
ATOM 3025 C C . ILE B 1 143 ? -7.219 -13.305 17.422 1 95.44 143 ILE B C 1
ATOM 3027 O O . ILE B 1 143 ? -6.93 -12.102 17.453 1 95.44 143 ILE B O 1
ATOM 3031 N N . SER B 1 144 ? -8.148 -13.789 16.578 1 97.44 144 SER B N 1
ATOM 3032 C CA . SER B 1 144 ? -8.883 -12.953 15.633 1 97.44 144 SER B CA 1
ATOM 3033 C C . SER B 1 144 ? -9.508 -11.742 16.328 1 97.44 144 SER B C 1
ATOM 3035 O O . SER B 1 144 ? -9.375 -10.609 15.867 1 97.44 144 SER B O 1
ATOM 3037 N N . ARG B 1 145 ? -10.164 -11.953 17.453 1 97.12 145 ARG B N 1
ATOM 3038 C CA . ARG B 1 145 ? -10.836 -10.875 18.172 1 97.12 145 ARG B CA 1
ATOM 3039 C C . ARG B 1 145 ? -9.836 -9.844 18.672 1 97.12 145 ARG B C 1
ATOM 3041 O O . ARG B 1 145 ? -10.094 -8.641 18.625 1 97.12 145 ARG B O 1
ATOM 3048 N N . ARG B 1 146 ? -8.734 -10.352 19.156 1 97.38 146 ARG B N 1
ATOM 3049 C CA . ARG B 1 146 ? -7.707 -9.453 19.672 1 97.38 146 ARG B CA 1
ATOM 3050 C C . ARG B 1 146 ? -7.125 -8.586 18.562 1 97.38 146 ARG B C 1
ATOM 3052 O O . ARG B 1 146 ? -6.969 -7.375 18.734 1 97.38 146 ARG B O 1
ATOM 3059 N N . VAL B 1 147 ? -6.801 -9.188 17.422 1 97.5 147 VAL B N 1
ATOM 3060 C CA . VAL B 1 147 ? -6.184 -8.484 16.297 1 97.5 147 VAL B CA 1
ATOM 3061 C C . VAL B 1 147 ? -7.145 -7.426 15.758 1 97.5 147 VAL B C 1
ATOM 3063 O O . VAL B 1 147 ? -6.77 -6.266 15.586 1 97.5 147 VAL B O 1
ATOM 3066 N N . MET B 1 148 ? -8.414 -7.793 15.539 1 97.69 148 MET B N 1
ATOM 3067 C CA . MET B 1 148 ? -9.398 -6.84 15.039 1 97.69 148 MET B CA 1
ATOM 3068 C C . MET B 1 148 ? -9.695 -5.77 16.094 1 97.69 148 MET B C 1
ATOM 3070 O O . MET B 1 148 ? -9.852 -4.594 15.75 1 97.69 148 MET B O 1
ATOM 3074 N N . GLY B 1 149 ? -9.766 -6.191 17.344 1 96.38 149 GLY B N 1
ATOM 3075 C CA . GLY B 1 149 ? -9.992 -5.242 18.422 1 96.38 149 GLY B CA 1
ATOM 3076 C C . GLY B 1 149 ? -8.922 -4.168 18.516 1 96.38 149 GLY B C 1
ATOM 3077 O O . GLY B 1 149 ? -9.227 -3.008 18.797 1 96.38 149 GLY B O 1
ATOM 3078 N N . GLN B 1 150 ? -7.688 -4.547 18.281 1 96.12 150 GLN B N 1
ATOM 3079 C CA . GLN B 1 150 ? -6.598 -3.578 18.281 1 96.12 150 GLN B CA 1
ATOM 3080 C C . GLN B 1 150 ? -6.805 -2.531 17.188 1 96.12 150 GLN B C 1
ATOM 3082 O O . GLN B 1 150 ? -6.559 -1.343 17.406 1 96.12 150 GLN B O 1
ATOM 3087 N N . MET B 1 151 ? -7.273 -2.943 16 1 96.38 151 MET B N 1
ATOM 3088 C CA . MET B 1 151 ? -7.512 -2.016 14.898 1 96.38 151 MET B CA 1
ATOM 3089 C C . MET B 1 151 ? -8.734 -1.143 15.18 1 96.38 151 MET B C 1
ATOM 3091 O O . MET B 1 151 ? -8.719 0.056 14.898 1 96.38 151 MET B O 1
ATOM 3095 N N . ASP B 1 152 ? -9.727 -1.724 15.836 1 94.62 152 ASP B N 1
ATOM 3096 C CA . ASP B 1 152 ? -10.93 -0.972 16.203 1 94.62 152 ASP B CA 1
ATOM 3097 C C . ASP B 1 152 ? -10.602 0.124 17.203 1 94.62 152 ASP B C 1
ATOM 3099 O O . ASP B 1 152 ? -11.25 1.171 17.234 1 94.62 152 ASP B O 1
ATOM 3103 N N . ARG B 1 153 ? -9.531 -0.113 17.984 1 93.38 153 ARG B N 1
ATOM 3104 C CA . ARG B 1 153 ? -9.219 0.788 19.078 1 93.38 153 ARG B CA 1
ATOM 3105 C C . ARG B 1 153 ? -7.918 1.541 18.828 1 93.38 153 ARG B C 1
ATOM 3107 O O . ARG B 1 153 ? -7.164 1.833 19.75 1 93.38 153 ARG B O 1
ATOM 3114 N N . SER B 1 154 ? -7.598 1.745 17.578 1 94.31 154 SER B N 1
ATOM 3115 C CA . SER B 1 154 ? -6.344 2.391 17.188 1 94.31 154 SER B CA 1
ATOM 3116 C C . SER B 1 154 ? -6.457 3.908 17.281 1 94.31 154 SER B C 1
ATOM 3118 O O . SER B 1 154 ? -5.578 4.629 16.797 1 94.31 154 SER B O 1
ATOM 3120 N N . GLY B 1 155 ? -7.531 4.469 17.938 1 91.25 155 GLY B N 1
ATOM 3121 C CA . GLY B 1 155 ? -7.832 5.891 18.016 1 91.25 155 GLY B CA 1
ATOM 3122 C C . GLY B 1 155 ? -9.227 6.234 17.531 1 91.25 155 GLY B C 1
ATOM 3123 O O . GLY B 1 155 ? -9.867 7.148 18.062 1 91.25 155 GLY B O 1
ATOM 3124 N N . ALA B 1 156 ? -9.703 5.566 16.531 1 88.25 156 ALA B N 1
ATOM 3125 C CA . ALA B 1 156 ? -11.047 5.543 15.969 1 88.25 156 ALA B CA 1
ATOM 3126 C C . ALA B 1 156 ? -11.383 4.172 15.391 1 88.25 156 ALA B C 1
ATOM 3128 O O . ALA B 1 156 ? -10.5 3.328 15.227 1 88.25 156 ALA B O 1
ATOM 3129 N N . GLU B 1 157 ? -12.562 3.965 15.023 1 91.06 157 GLU B N 1
ATOM 3130 C CA . GLU B 1 157 ? -12.969 2.646 14.547 1 91.06 157 GLU B CA 1
ATOM 3131 C C . GLU B 1 157 ? -12.641 2.473 13.07 1 91.06 157 GLU B C 1
ATOM 3133 O O . GLU B 1 157 ? -12.789 1.379 12.516 1 91.06 157 GLU B O 1
ATOM 3138 N N . ASP B 1 158 ? -12.117 3.471 12.398 1 94.12 158 ASP B N 1
ATOM 3139 C CA . ASP B 1 158 ? -12.008 3.527 10.945 1 94.12 158 ASP B CA 1
ATOM 3140 C C . ASP B 1 158 ? -11.031 2.471 10.43 1 94.12 158 ASP B C 1
ATOM 3142 O O . ASP B 1 158 ? -11.25 1.874 9.375 1 94.12 158 ASP B O 1
ATOM 3146 N N . LEU B 1 159 ? -9.922 2.293 11.203 1 96.56 159 LEU B N 1
ATOM 3147 C CA . LEU B 1 159 ? -8.938 1.315 10.75 1 96.56 159 LEU B CA 1
ATOM 3148 C C . LEU B 1 159 ? -9.547 -0.079 10.68 1 96.56 159 LEU B C 1
ATOM 3150 O O . LEU B 1 159 ? -9.359 -0.798 9.695 1 96.56 159 LEU B O 1
ATOM 3154 N N . GLY B 1 160 ? -10.336 -0.476 11.727 1 96.81 160 GLY B N 1
ATOM 3155 C CA . GLY B 1 160 ? -11.031 -1.752 11.703 1 96.81 160 GLY B CA 1
ATOM 3156 C C . GLY B 1 160 ? -12.039 -1.86 10.57 1 96.81 160 GLY B C 1
ATOM 3157 O O . GLY B 1 160 ? -12.203 -2.93 9.984 1 96.81 160 GLY B O 1
ATOM 3158 N N . LEU B 1 161 ? -12.711 -0.778 10.281 1 96.69 161 LEU B N 1
ATOM 3159 C CA . LEU B 1 161 ? -13.688 -0.765 9.203 1 96.69 161 LEU B CA 1
ATOM 3160 C C . LEU B 1 161 ? -13.016 -1 7.852 1 96.69 161 LEU B C 1
ATOM 3162 O O . LEU B 1 161 ? -13.508 -1.781 7.035 1 96.69 161 LEU B O 1
ATOM 3166 N N . VAL B 1 162 ? -11.891 -0.352 7.594 1 98.06 162 VAL B N 1
ATOM 3167 C CA . VAL B 1 162 ? -11.188 -0.525 6.332 1 98.06 162 VAL B CA 1
ATOM 3168 C C . VAL B 1 162 ? -10.633 -1.946 6.238 1 98.06 162 VAL B C 1
ATOM 3170 O O . VAL B 1 162 ? -10.648 -2.555 5.164 1 98.06 162 VAL B O 1
ATOM 3173 N N . ALA B 1 163 ? -10.164 -2.494 7.375 1 98.44 163 ALA B N 1
ATOM 3174 C CA . ALA B 1 163 ? -9.719 -3.885 7.383 1 98.44 163 ALA B CA 1
ATOM 3175 C C . ALA B 1 163 ? -10.859 -4.828 7 1 98.44 163 ALA B C 1
ATOM 3177 O O . ALA B 1 163 ? -10.672 -5.746 6.199 1 98.44 163 ALA B O 1
ATOM 3178 N N . ARG B 1 164 ? -12.031 -4.598 7.547 1 98.38 164 ARG B N 1
ATOM 3179 C CA . ARG B 1 164 ? -13.188 -5.426 7.238 1 98.38 164 ARG B CA 1
ATOM 3180 C C . ARG B 1 164 ? -13.555 -5.336 5.762 1 98.38 164 ARG B C 1
ATOM 3182 O O . ARG B 1 164 ? -13.859 -6.348 5.129 1 98.38 164 ARG B O 1
ATOM 3189 N N . LEU B 1 165 ? -13.523 -4.145 5.234 1 98.44 165 LEU B N 1
ATOM 3190 C CA . LEU B 1 165 ? -13.797 -3.967 3.812 1 98.44 165 LEU B CA 1
ATOM 3191 C C . LEU B 1 165 ? -12.773 -4.719 2.967 1 98.44 165 LEU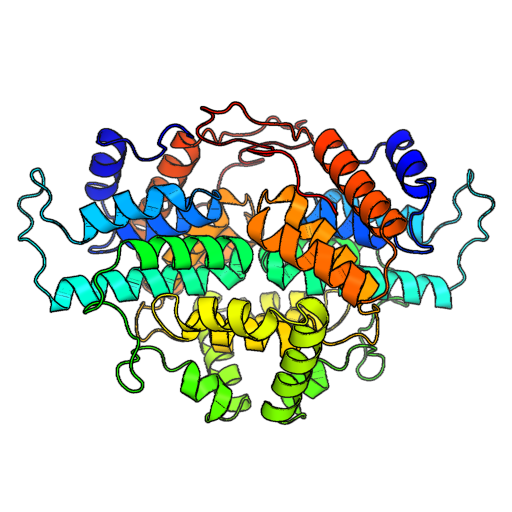 B C 1
ATOM 3193 O O . LEU B 1 165 ? -13.133 -5.391 1.999 1 98.44 165 LEU B O 1
ATO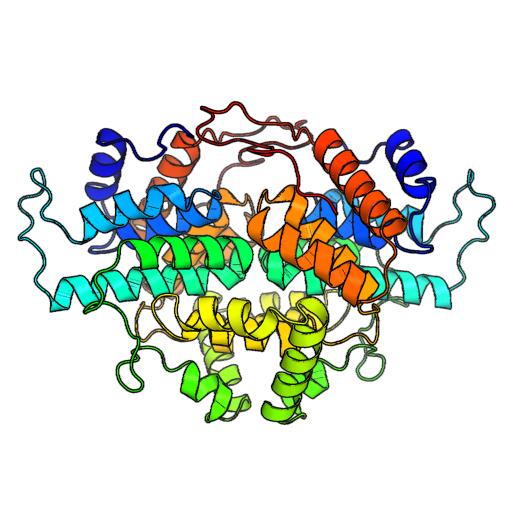M 3197 N N . THR B 1 166 ? -11.508 -4.613 3.322 1 98.69 166 THR B N 1
ATOM 3198 C CA . THR B 1 166 ? -10.422 -5.254 2.594 1 98.69 166 THR B CA 1
ATOM 3199 C C . THR B 1 166 ? -10.578 -6.77 2.607 1 98.69 166 THR B C 1
ATOM 3201 O O . THR B 1 166 ? -10.438 -7.422 1.572 1 98.69 166 THR B O 1
ATOM 3204 N N . TYR B 1 167 ? -10.875 -7.305 3.781 1 98.75 167 TYR B N 1
ATOM 3205 C CA . TYR B 1 167 ? -11.078 -8.75 3.865 1 98.75 167 TYR B CA 1
ATOM 3206 C C . TYR B 1 167 ? -12.336 -9.164 3.107 1 98.75 167 TYR B C 1
ATOM 3208 O O . TYR B 1 167 ? -12.352 -10.211 2.455 1 98.75 167 TYR B O 1
ATOM 3216 N N . GLY B 1 168 ? -13.359 -8.445 3.141 1 98.5 168 GLY B N 1
ATOM 3217 C CA . GLY B 1 168 ? -14.609 -8.781 2.479 1 98.5 168 GLY B CA 1
ATOM 3218 C C . GLY B 1 168 ? -14.508 -8.734 0.965 1 98.5 168 GLY B C 1
ATOM 3219 O O . GLY B 1 168 ? -14.812 -9.719 0.288 1 98.5 168 GLY B O 1
ATOM 3220 N N . TYR B 1 169 ? -13.945 -7.664 0.402 1 97.88 169 TYR B N 1
ATOM 3221 C CA . TYR B 1 169 ? -14.055 -7.418 -1.032 1 97.88 169 TYR B CA 1
ATOM 3222 C C . TYR B 1 169 ? -12.797 -7.891 -1.76 1 97.88 169 TYR B C 1
ATOM 3224 O O . TYR B 1 169 ? -12.82 -8.117 -2.973 1 97.88 169 TYR B O 1
ATOM 3232 N N . VAL B 1 170 ? -11.734 -8.117 -1.032 1 98.25 170 VAL B N 1
ATOM 3233 C CA . VAL B 1 170 ? -10.477 -8.344 -1.741 1 98.25 170 VAL B CA 1
ATOM 3234 C C . VAL B 1 170 ? -9.922 -9.719 -1.366 1 98.25 170 VAL B C 1
ATOM 3236 O O . VAL B 1 170 ? -9.57 -10.516 -2.242 1 98.25 170 VAL B O 1
ATOM 3239 N N . LEU B 1 171 ? -9.961 -10.086 -0.105 1 98.5 171 LEU B N 1
ATOM 3240 C CA . LEU B 1 171 ? -9.125 -11.203 0.323 1 98.5 171 LEU B CA 1
ATOM 3241 C C . LEU B 1 171 ? -9.961 -12.469 0.48 1 98.5 171 LEU B C 1
ATOM 3243 O O . LEU B 1 171 ? -9.461 -13.578 0.3 1 98.5 171 LEU B O 1
ATOM 3247 N N . SER B 1 172 ? -11.211 -12.328 0.73 1 97.75 172 SER B N 1
ATOM 3248 C CA . SER B 1 172 ? -12.008 -13.469 1.163 1 97.75 172 SER B CA 1
ATOM 3249 C C . SER B 1 172 ? -12.469 -14.305 -0.027 1 97.75 172 SER B C 1
ATOM 3251 O O . SER B 1 172 ? -12.984 -15.414 0.147 1 97.75 172 SER B O 1
ATOM 3253 N N . ASN B 1 173 ? -12.367 -13.719 -1.232 1 93.75 173 ASN B N 1
ATOM 3254 C CA . ASN B 1 173 ? -12.703 -14.5 -2.418 1 93.75 173 ASN B CA 1
ATOM 3255 C C . ASN B 1 173 ? -11.641 -15.555 -2.719 1 93.75 173 ASN B C 1
ATOM 3257 O O . ASN B 1 173 ? -10.531 -15.219 -3.145 1 93.75 173 ASN B O 1
ATOM 3261 N N . THR B 1 174 ? -12.023 -16.875 -2.582 1 94.5 174 THR B N 1
ATOM 3262 C CA . THR B 1 174 ? -11.023 -17.922 -2.738 1 94.5 174 THR B CA 1
ATOM 3263 C C . THR B 1 174 ? -11.352 -18.812 -3.93 1 94.5 174 THR B C 1
ATOM 3265 O O . THR B 1 174 ? -10.977 -19.984 -3.953 1 94.5 174 THR B O 1
ATOM 3268 N N . ASP B 1 175 ? -12.086 -18.203 -4.898 1 92.62 175 ASP B N 1
ATOM 3269 C CA . ASP B 1 175 ? -12.484 -18.953 -6.09 1 92.62 175 ASP B CA 1
ATOM 3270 C C . ASP B 1 175 ? -11.289 -19.203 -7.004 1 92.62 175 ASP B C 1
ATOM 3272 O O . ASP B 1 175 ? -11.211 -20.25 -7.668 1 92.62 175 ASP B O 1
ATOM 3276 N N . VAL B 1 176 ? -10.344 -18.297 -7.047 1 95.88 176 VAL B N 1
ATOM 3277 C CA . VAL B 1 176 ? -9.203 -18.375 -7.945 1 95.88 176 VAL B CA 1
ATOM 3278 C C . VAL B 1 176 ? -7.973 -18.875 -7.18 1 95.88 176 VAL B C 1
ATOM 3280 O O . VAL B 1 176 ? -7.219 -19.703 -7.676 1 95.88 176 VAL B O 1
ATOM 3283 N N . LEU B 1 177 ? -7.762 -18.406 -6.016 1 97.5 177 LEU B N 1
ATOM 3284 C CA . LEU B 1 177 ? -6.684 -18.797 -5.113 1 97.5 177 LEU B CA 1
ATOM 3285 C C . LEU B 1 177 ? -7.242 -19.359 -3.812 1 97.5 177 LEU B C 1
ATOM 3287 O O . LEU B 1 177 ? -8.117 -18.766 -3.193 1 97.5 177 LEU B O 1
ATOM 3291 N N . THR B 1 178 ? -6.75 -20.484 -3.422 1 97.38 178 THR B N 1
ATOM 3292 C CA . THR B 1 178 ? -7.152 -21.109 -2.162 1 97.38 178 THR B CA 1
ATOM 3293 C C . THR B 1 178 ? -6.758 -20.234 -0.979 1 97.38 178 THR B C 1
ATOM 3295 O O . THR B 1 178 ? -5.996 -19.266 -1.136 1 97.38 178 THR B O 1
ATOM 3298 N N . PRO B 1 179 ? -7.309 -20.547 0.223 1 97.44 179 PRO B N 1
ATOM 3299 C CA . PRO B 1 179 ? -6.887 -19.797 1.408 1 97.44 179 PRO B CA 1
ATOM 3300 C C . PRO B 1 179 ? -5.375 -19.844 1.629 1 97.44 179 PRO B C 1
ATOM 3302 O O . PRO B 1 179 ? -4.762 -18.812 1.921 1 97.44 179 PRO B O 1
ATOM 3305 N N . ALA B 1 180 ? -4.785 -21 1.451 1 97.88 180 ALA B N 1
ATOM 3306 C CA . ALA B 1 180 ? -3.34 -21.125 1.604 1 97.88 180 ALA B CA 1
ATOM 3307 C C . ALA B 1 180 ? -2.602 -20.266 0.576 1 97.88 180 ALA B C 1
ATOM 3309 O O . ALA B 1 180 ? -1.65 -19.562 0.917 1 97.88 180 ALA B O 1
ATOM 3310 N N . GLU B 1 181 ? -3.051 -20.312 -0.661 1 98.44 181 GLU B N 1
ATOM 3311 C CA . GLU B 1 181 ? -2.408 -19.531 -1.721 1 98.44 181 GLU B CA 1
ATOM 3312 C C . GLU B 1 181 ? -2.568 -18.031 -1.486 1 98.44 181 GLU B C 1
ATOM 3314 O O . GLU B 1 181 ? -1.655 -17.266 -1.768 1 98.44 181 GLU B O 1
ATOM 3319 N N . THR B 1 182 ? -3.76 -17.672 -0.995 1 98.62 182 THR B N 1
ATOM 3320 C CA . THR B 1 182 ? -3.949 -16.281 -0.617 1 98.62 182 THR B CA 1
ATOM 3321 C C . THR B 1 182 ? -2.936 -15.867 0.445 1 98.62 182 THR B C 1
ATOM 3323 O O . THR B 1 182 ? -2.357 -14.781 0.369 1 98.62 182 THR B O 1
ATOM 3326 N N . SER B 1 183 ? -2.689 -16.719 1.381 1 98.62 183 SER B N 1
ATOM 3327 C CA . SER B 1 183 ? -1.681 -16.438 2.396 1 98.62 183 SER B CA 1
ATOM 3328 C C . SER B 1 183 ? -0.29 -16.328 1.78 1 98.62 183 SER B C 1
ATOM 3330 O O . SER B 1 183 ? 0.518 -15.5 2.199 1 98.62 183 SER B O 1
ATOM 3332 N N . PHE B 1 184 ? 0.039 -17.156 0.76 1 98.88 184 PHE B N 1
ATOM 3333 C CA . PHE B 1 184 ? 1.327 -17.062 0.084 1 98.88 184 PHE B CA 1
ATOM 3334 C C . PHE B 1 184 ? 1.497 -15.711 -0.582 1 98.88 184 PHE B C 1
ATOM 3336 O O . PHE B 1 184 ? 2.584 -15.125 -0.547 1 98.88 184 PHE B O 1
ATOM 3343 N N . VAL B 1 185 ? 0.414 -15.227 -1.145 1 98.88 185 VAL B N 1
ATOM 3344 C CA . VAL B 1 185 ? 0.428 -13.906 -1.778 1 98.88 185 VAL B CA 1
ATOM 3345 C C . VAL B 1 185 ? 0.734 -12.836 -0.735 1 98.88 185 VAL B C 1
ATOM 3347 O O . VAL B 1 185 ? 1.551 -11.945 -0.975 1 98.88 185 VAL B O 1
ATOM 3350 N N . LEU B 1 186 ? 0.08 -12.945 0.403 1 98.88 186 LEU B N 1
ATOM 3351 C CA . LEU B 1 186 ? 0.289 -11.961 1.456 1 98.88 186 LEU B CA 1
ATOM 3352 C C . LEU B 1 186 ? 1.715 -12.031 1.991 1 98.88 186 LEU B C 1
ATOM 3354 O O . LEU B 1 186 ? 2.369 -11 2.164 1 98.88 186 LEU B O 1
ATOM 3358 N N . ILE B 1 187 ? 2.236 -13.211 2.16 1 98.94 187 ILE B N 1
ATOM 3359 C CA . ILE B 1 187 ? 3.613 -13.398 2.605 1 98.94 187 ILE B CA 1
ATOM 3360 C C . ILE B 1 187 ? 4.57 -12.781 1.593 1 98.94 187 ILE B C 1
ATOM 3362 O O . ILE B 1 187 ? 5.48 -12.031 1.968 1 98.94 187 ILE B O 1
ATOM 3366 N N . ALA B 1 188 ? 4.332 -13 0.3 1 98.94 188 ALA B N 1
ATOM 3367 C CA . ALA B 1 188 ? 5.18 -12.508 -0.784 1 98.94 188 ALA B CA 1
ATOM 3368 C C . ALA B 1 188 ? 5.164 -10.984 -0.842 1 98.94 188 ALA B C 1
ATOM 3370 O O . ALA B 1 188 ? 6.141 -10.367 -1.263 1 98.94 188 ALA B O 1
ATOM 3371 N N . SER B 1 189 ? 4.074 -10.414 -0.405 1 98.88 189 SER B N 1
ATOM 3372 C CA . SER B 1 189 ? 3.926 -8.961 -0.465 1 98.88 189 SER B CA 1
ATOM 3373 C C . SER B 1 189 ? 4.461 -8.297 0.8 1 98.88 189 SER B C 1
ATOM 3375 O O . SER B 1 189 ? 4.906 -7.152 0.765 1 98.88 189 SER B O 1
ATOM 3377 N N . LEU B 1 190 ? 4.461 -8.977 1.95 1 98.94 190 LEU B N 1
ATOM 3378 C CA . LEU B 1 190 ? 4.805 -8.406 3.246 1 98.94 190 LEU B CA 1
ATOM 3379 C C . LEU B 1 190 ? 6.316 -8.414 3.461 1 98.94 190 LEU B C 1
ATOM 3381 O O . LEU B 1 190 ? 6.871 -7.465 4.016 1 98.94 190 LEU B O 1
ATOM 3385 N N . ILE B 1 191 ? 7.008 -9.398 2.986 1 98.94 191 ILE B N 1
ATOM 3386 C CA . ILE B 1 191 ? 8.422 -9.594 3.27 1 98.94 191 ILE B CA 1
ATOM 3387 C C . ILE B 1 191 ? 9.227 -8.43 2.693 1 98.94 191 ILE B C 1
ATOM 3389 O O . ILE B 1 191 ? 10.047 -7.82 3.393 1 98.94 191 ILE B O 1
ATOM 3393 N N . PRO B 1 192 ? 8.938 -8.016 1.418 1 98.81 192 PRO B N 1
ATOM 3394 C CA . PRO B 1 192 ? 9.734 -6.914 0.882 1 98.81 192 PRO B CA 1
ATOM 3395 C C . PRO B 1 192 ? 9.492 -5.594 1.612 1 98.81 192 PRO B C 1
ATOM 3397 O O . PRO B 1 192 ? 10.266 -4.645 1.452 1 98.81 192 PRO B O 1
ATOM 3400 N N . GLN B 1 193 ? 8.445 -5.516 2.436 1 98.62 193 GLN B N 1
ATOM 3401 C CA . GLN B 1 193 ? 8.062 -4.258 3.068 1 98.62 193 GLN B CA 1
ATOM 3402 C C . GLN B 1 193 ? 8.656 -4.145 4.469 1 98.62 193 GLN B C 1
ATOM 3404 O O . GLN B 1 193 ? 8.586 -3.086 5.098 1 98.62 193 GLN B O 1
ATOM 3409 N N . ASP B 1 194 ? 9.219 -5.234 4.965 1 98.5 194 ASP B N 1
ATOM 3410 C CA . ASP B 1 194 ? 9.805 -5.254 6.301 1 98.5 194 ASP B CA 1
ATOM 3411 C C . ASP B 1 194 ? 8.758 -4.898 7.359 1 98.5 194 ASP B C 1
ATOM 3413 O O . ASP B 1 194 ? 8.961 -3.973 8.148 1 98.5 194 ASP B O 1
ATOM 3417 N N . VAL B 1 195 ? 7.707 -5.637 7.355 1 98.56 195 VAL B N 1
ATOM 3418 C CA . VAL B 1 195 ? 6.613 -5.457 8.305 1 98.56 195 VAL B CA 1
ATOM 3419 C C . VAL B 1 195 ? 6.348 -6.766 9.039 1 98.56 195 VAL B C 1
ATOM 3421 O O . VAL B 1 195 ? 5.254 -7.332 8.945 1 98.56 195 VAL B O 1
ATOM 3424 N N . ASN B 1 196 ? 7.242 -7.16 9.883 1 98.38 196 ASN B N 1
ATOM 3425 C CA . ASN B 1 196 ? 7.246 -8.43 10.594 1 98.38 196 ASN B CA 1
ATOM 3426 C C . ASN B 1 196 ? 5.992 -8.602 11.453 1 98.38 196 ASN B C 1
ATOM 3428 O O . ASN B 1 196 ? 5.449 -9.695 11.555 1 98.38 196 ASN B O 1
ATOM 3432 N N . PRO B 1 197 ? 5.508 -7.52 12.07 1 97.5 197 PRO B N 1
ATOM 3433 C CA . PRO B 1 197 ? 4.316 -7.73 12.898 1 97.5 197 PRO B CA 1
ATOM 3434 C C . PRO B 1 197 ? 3.146 -8.312 12.109 1 97.5 197 PRO B C 1
ATOM 3436 O O . PRO B 1 197 ? 2.453 -9.211 12.594 1 97.5 197 PRO B O 1
ATOM 3439 N N . GLN B 1 198 ? 2.855 -7.875 10.953 1 98.44 198 GLN B N 1
ATOM 3440 C CA . GLN B 1 198 ? 1.796 -8.414 10.109 1 98.44 198 GLN B CA 1
ATOM 3441 C C . GLN B 1 198 ? 2.207 -9.75 9.5 1 98.44 198 GLN B C 1
ATOM 3443 O O . GLN B 1 198 ? 1.383 -10.656 9.359 1 98.44 198 GLN B O 1
ATOM 3448 N N . LEU B 1 199 ? 3.561 -9.852 9.109 1 98.75 199 LEU B N 1
ATOM 3449 C CA . LEU B 1 199 ? 4.047 -11.094 8.516 1 98.75 199 LEU B CA 1
ATOM 3450 C C . LEU B 1 199 ? 3.826 -12.266 9.469 1 98.75 199 LEU B C 1
ATOM 3452 O O . LEU B 1 199 ? 3.398 -13.344 9.039 1 98.75 199 LEU B O 1
ATOM 3456 N N . LYS B 1 200 ? 4.082 -12.07 10.734 1 98.06 200 LYS B N 1
ATOM 3457 C CA . LYS B 1 200 ? 3.91 -13.133 11.719 1 98.06 200 LYS B CA 1
ATOM 3458 C C . LYS B 1 200 ? 2.48 -13.664 11.711 1 98.06 200 LYS B C 1
ATOM 3460 O O . LYS B 1 200 ? 2.264 -14.875 11.742 1 98.06 200 LYS B O 1
ATOM 3465 N N . GLY B 1 201 ? 1.515 -12.75 11.68 1 97.31 201 GLY B N 1
ATOM 3466 C CA . GLY B 1 201 ? 0.119 -13.148 11.617 1 97.31 201 GLY B CA 1
ATOM 3467 C C . GLY B 1 201 ? -0.214 -13.945 10.367 1 97.31 201 GLY B C 1
ATOM 3468 O O . GLY B 1 201 ? -0.943 -14.938 10.438 1 97.31 201 GLY B O 1
ATOM 3469 N N . HIS B 1 202 ? 0.367 -13.602 9.227 1 98.38 202 HIS B N 1
ATOM 3470 C CA . HIS B 1 202 ? 0.007 -14.242 7.969 1 98.38 202 HIS B CA 1
ATOM 3471 C C . HIS B 1 202 ? 0.771 -15.547 7.777 1 98.38 202 HIS B C 1
ATOM 3473 O O . HIS B 1 202 ? 0.304 -16.453 7.078 1 98.38 202 HIS B O 1
ATOM 3479 N N . LEU B 1 203 ? 2.018 -15.656 8.422 1 98.5 203 LEU B N 1
ATOM 3480 C CA . LEU B 1 203 ? 2.68 -16.953 8.469 1 98.5 203 LEU B CA 1
ATOM 3481 C C . LEU B 1 203 ? 1.826 -17.969 9.219 1 98.5 203 LEU B C 1
ATOM 3483 O O . LEU B 1 203 ? 1.603 -19.078 8.719 1 98.5 203 LEU B O 1
ATOM 3487 N N . ARG B 1 204 ? 1.315 -17.609 10.32 1 97.12 204 ARG B N 1
ATOM 3488 C CA . ARG B 1 204 ? 0.411 -18.469 11.078 1 97.12 204 ARG B CA 1
ATOM 3489 C C . ARG B 1 204 ? -0.894 -18.688 10.312 1 97.12 204 ARG B C 1
ATOM 3491 O O . ARG B 1 204 ? -1.473 -19.781 10.367 1 97.12 204 ARG B O 1
ATOM 3498 N N . GLY B 1 205 ? -1.358 -17.641 9.672 1 97.44 205 GLY B N 1
ATOM 3499 C CA . GLY B 1 205 ? -2.559 -17.75 8.859 1 97.44 205 GLY B CA 1
ATOM 3500 C C . GLY B 1 205 ? -2.443 -18.797 7.758 1 97.44 205 GLY B C 1
ATOM 3501 O O . GLY B 1 205 ? -3.41 -19.5 7.465 1 97.44 205 GLY B O 1
ATOM 3502 N N . ALA B 1 206 ? -1.247 -18.859 7.156 1 98.25 206 ALA B N 1
ATOM 3503 C CA . ALA B 1 206 ? -1.016 -19.875 6.133 1 98.25 206 ALA B CA 1
ATOM 3504 C C . ALA B 1 206 ? -1.171 -21.281 6.711 1 98.25 206 ALA B C 1
ATOM 3506 O O . ALA B 1 206 ? -1.74 -22.172 6.066 1 98.25 206 ALA B O 1
ATOM 3507 N N . LEU B 1 207 ? -0.662 -21.5 7.922 1 97.44 207 LEU B N 1
ATOM 3508 C CA . LEU B 1 207 ? -0.829 -22.766 8.602 1 97.44 207 LEU B CA 1
ATOM 3509 C C . LEU B 1 207 ? -2.307 -23.078 8.828 1 97.44 207 LEU B C 1
ATOM 3511 O O . LEU B 1 207 ? -2.766 -24.188 8.516 1 97.44 207 LEU B O 1
ATOM 3515 N N . ASN B 1 208 ? -3.002 -22.078 9.344 1 96.31 208 ASN B N 1
ATOM 3516 C CA . ASN B 1 208 ? -4.43 -22.234 9.594 1 96.31 208 ASN B CA 1
ATOM 3517 C C . ASN B 1 208 ? -5.203 -22.484 8.305 1 96.31 208 ASN B C 1
ATOM 3519 O O . ASN B 1 208 ? -6.277 -23.094 8.328 1 96.31 208 ASN B O 1
ATOM 3523 N N . GLY B 1 209 ? -4.617 -22.016 7.199 1 95.25 209 GLY B N 1
ATOM 3524 C CA . GLY B 1 209 ? -5.254 -22.156 5.902 1 95.25 209 GLY B CA 1
ATOM 3525 C C . GLY B 1 209 ? -4.934 -23.484 5.234 1 95.25 209 GLY B C 1
ATOM 3526 O O . GLY B 1 209 ? -5.434 -23.781 4.145 1 95.25 209 GLY B O 1
ATOM 3527 N N . GLY B 1 210 ? -3.994 -24.297 5.812 1 96.38 210 GLY B N 1
ATOM 3528 C CA . GLY B 1 210 ? -3.789 -25.656 5.316 1 96.38 210 GLY B CA 1
ATOM 3529 C C . GLY B 1 210 ? -2.393 -25.891 4.77 1 96.38 210 GLY B C 1
ATOM 3530 O O . GLY B 1 210 ? -2.055 -27 4.363 1 96.38 210 GLY B O 1
ATOM 3531 N N . ALA B 1 211 ? -1.595 -24.859 4.703 1 98.19 211 ALA B N 1
ATOM 3532 C CA . ALA B 1 211 ? -0.227 -25.047 4.223 1 98.19 211 ALA B CA 1
ATOM 3533 C C . ALA B 1 211 ? 0.639 -25.719 5.277 1 98.19 211 ALA B C 1
ATOM 3535 O O . ALA B 1 211 ? 0.431 -25.531 6.48 1 98.19 211 ALA B O 1
ATOM 3536 N N . SER B 1 212 ? 1.595 -26.5 4.871 1 98.5 212 SER B N 1
ATOM 3537 C CA . SER B 1 212 ? 2.559 -27.094 5.797 1 98.5 212 SER B CA 1
ATOM 3538 C C . SER B 1 212 ? 3.678 -26.109 6.125 1 98.5 212 SER B C 1
ATOM 3540 O O . SER B 1 212 ? 3.883 -25.125 5.406 1 98.5 212 SER B O 1
ATOM 3542 N N . VAL B 1 213 ? 4.375 -26.375 7.191 1 98.56 213 VAL B N 1
ATOM 3543 C CA . VAL B 1 213 ? 5.512 -25.562 7.605 1 98.56 213 VAL B CA 1
ATOM 3544 C C . VAL B 1 213 ? 6.555 -25.531 6.492 1 98.56 213 VAL B C 1
ATOM 3546 O O . VAL B 1 213 ? 7.125 -24.469 6.195 1 98.56 213 VAL B O 1
ATOM 3549 N N . GLU B 1 214 ? 6.77 -26.672 5.812 1 98.69 214 GLU B N 1
ATOM 3550 C CA . GLU B 1 214 ? 7.762 -26.766 4.746 1 98.69 214 GLU B CA 1
ATOM 3551 C C . GLU B 1 214 ? 7.371 -25.906 3.551 1 98.69 214 GLU B C 1
ATOM 3553 O O . GLU B 1 214 ? 8.227 -25.25 2.947 1 98.69 214 GLU B O 1
ATOM 3558 N N . GLU B 1 215 ? 6.113 -25.906 3.223 1 98.81 215 GLU B N 1
ATOM 3559 C CA . GLU B 1 215 ? 5.621 -25.094 2.115 1 98.81 215 GLU B CA 1
ATOM 3560 C C . GLU B 1 215 ? 5.785 -23.609 2.412 1 98.81 215 GLU B C 1
ATOM 3562 O O . GLU B 1 215 ? 6.227 -22.844 1.553 1 98.81 215 GLU B O 1
ATOM 3567 N N . ILE B 1 216 ? 5.43 -23.219 3.652 1 98.88 216 ILE B N 1
ATOM 3568 C CA . ILE B 1 216 ? 5.504 -21.828 4.055 1 98.88 216 ILE B CA 1
ATOM 3569 C C . ILE B 1 216 ? 6.957 -21.359 4.039 1 98.88 216 ILE B C 1
ATOM 3571 O O . ILE B 1 216 ? 7.266 -20.266 3.545 1 98.88 216 ILE B O 1
ATOM 3575 N N . ARG B 1 217 ? 7.836 -22.172 4.543 1 98.75 217 ARG B N 1
ATOM 3576 C CA . ARG B 1 217 ? 9.258 -21.828 4.543 1 98.75 217 ARG B CA 1
ATOM 3577 C C . ARG B 1 217 ? 9.797 -21.719 3.121 1 98.75 217 ARG B C 1
ATOM 3579 O O . ARG B 1 217 ? 10.625 -20.859 2.83 1 98.75 217 ARG B O 1
ATOM 3586 N N . ALA B 1 218 ? 9.32 -22.625 2.264 1 98.88 218 ALA B N 1
ATOM 3587 C CA . ALA B 1 218 ? 9.734 -22.578 0.866 1 98.88 218 ALA B CA 1
ATOM 3588 C C . ALA B 1 218 ? 9.289 -21.281 0.209 1 98.88 218 ALA B C 1
ATOM 3590 O O . ALA B 1 218 ? 10.055 -20.641 -0.524 1 98.88 218 ALA B O 1
ATOM 3591 N N . VAL B 1 219 ? 8.062 -20.859 0.456 1 98.94 219 VAL B N 1
ATOM 3592 C CA . VAL B 1 219 ? 7.551 -19.594 -0.07 1 98.94 219 VAL B CA 1
ATOM 3593 C C . VAL B 1 219 ? 8.383 -18.438 0.462 1 98.94 219 VAL B C 1
ATOM 3595 O O . VAL B 1 219 ? 8.82 -17.578 -0.306 1 98.94 219 VAL B O 1
ATOM 3598 N N . ARG B 1 220 ? 8.594 -18.422 1.773 1 98.88 220 ARG B N 1
ATOM 3599 C CA . ARG B 1 220 ? 9.406 -17.406 2.42 1 98.88 220 ARG B CA 1
ATOM 3600 C C . ARG B 1 220 ? 10.797 -17.328 1.786 1 98.88 220 ARG B C 1
ATOM 3602 O O . ARG B 1 220 ? 11.297 -16.234 1.5 1 98.88 220 ARG B O 1
ATOM 3609 N N . ASP B 1 221 ? 11.391 -18.453 1.565 1 98.81 221 ASP B N 1
ATOM 3610 C CA . ASP B 1 221 ? 12.742 -18.516 1.021 1 98.81 221 ASP B CA 1
ATOM 3611 C C . ASP B 1 221 ? 12.789 -17.953 -0.399 1 98.81 221 ASP B C 1
ATOM 3613 O O . ASP B 1 221 ? 13.719 -17.234 -0.755 1 98.81 221 ASP B O 1
ATOM 3617 N N . VAL B 1 222 ? 11.836 -18.328 -1.188 1 98.88 222 VAL B N 1
ATOM 3618 C CA . VAL B 1 222 ? 11.766 -17.844 -2.562 1 98.88 222 VAL B CA 1
ATOM 3619 C C . VAL B 1 222 ? 11.656 -16.328 -2.568 1 98.88 222 VAL B C 1
ATOM 3621 O O . VAL B 1 222 ? 12.352 -15.648 -3.326 1 98.88 222 VAL B O 1
ATOM 3624 N N . VAL B 1 223 ? 10.812 -15.812 -1.733 1 98.94 223 VAL B N 1
ATOM 3625 C CA . VAL B 1 223 ? 10.586 -14.375 -1.675 1 98.94 223 VAL B CA 1
ATOM 3626 C C . VAL B 1 223 ? 11.867 -13.664 -1.236 1 98.94 223 VAL B C 1
ATOM 3628 O O . VAL B 1 223 ? 12.258 -12.656 -1.823 1 98.94 223 VAL B O 1
ATOM 3631 N N . ILE B 1 224 ? 12.523 -14.211 -0.25 1 98.88 224 ILE B N 1
ATOM 3632 C CA . ILE B 1 224 ? 13.758 -13.625 0.26 1 98.88 224 ILE B CA 1
ATOM 3633 C C . ILE B 1 224 ? 14.836 -13.656 -0.822 1 98.88 224 ILE B C 1
ATOM 3635 O O . ILE B 1 224 ? 15.57 -12.68 -1.006 1 98.88 224 ILE B O 1
ATOM 3639 N N . LYS B 1 225 ? 14.922 -14.758 -1.604 1 98.88 225 LYS B N 1
ATOM 3640 C CA . LYS B 1 225 ? 15.883 -14.852 -2.703 1 98.88 225 LYS B CA 1
ATOM 3641 C C . LYS B 1 225 ? 15.664 -13.734 -3.721 1 98.88 225 LYS B C 1
ATOM 3643 O O . LYS B 1 225 ? 16.625 -13.125 -4.195 1 98.88 225 LYS B O 1
ATOM 3648 N N . ILE B 1 226 ? 14.438 -13.484 -4.043 1 98.94 226 ILE B N 1
ATOM 3649 C CA . ILE B 1 226 ? 14.117 -12.43 -5.004 1 98.94 226 ILE B CA 1
ATOM 3650 C C . ILE B 1 226 ? 14.484 -11.07 -4.426 1 98.94 226 ILE B C 1
ATOM 3652 O O . ILE B 1 226 ? 15.078 -10.234 -5.113 1 98.94 226 ILE B O 1
ATOM 3656 N N . CYS B 1 227 ? 14.164 -10.852 -3.17 1 98.88 227 CYS B N 1
ATOM 3657 C CA . CYS B 1 227 ? 14.492 -9.594 -2.504 1 98.88 227 CYS B CA 1
ATOM 3658 C C . CYS B 1 227 ? 16 -9.367 -2.48 1 98.88 227 CYS B C 1
ATOM 3660 O O . CYS B 1 227 ? 16.469 -8.273 -2.789 1 98.88 227 CYS B O 1
ATOM 3662 N N . GLU B 1 228 ? 16.688 -10.398 -2.143 1 98.81 228 GLU B N 1
ATOM 3663 C CA . GLU B 1 228 ? 18.141 -10.289 -2.09 1 98.81 228 GLU B CA 1
ATOM 3664 C C . GLU B 1 228 ? 18.719 -10.023 -3.475 1 98.81 228 GLU B C 1
ATOM 3666 O O . GLU B 1 228 ? 19.672 -9.258 -3.617 1 98.81 228 GLU B O 1
ATOM 3671 N N . ALA B 1 229 ? 18.172 -10.656 -4.453 1 98.75 229 ALA B N 1
ATOM 3672 C CA . ALA B 1 229 ? 18.625 -10.43 -5.824 1 98.75 229 ALA B CA 1
ATOM 3673 C C . ALA B 1 229 ? 18.375 -8.992 -6.254 1 98.75 229 ALA B C 1
ATOM 3675 O O . ALA B 1 229 ? 19.047 -8.477 -7.148 1 98.75 229 ALA B O 1
ATOM 3676 N N . SER B 1 230 ? 17.422 -8.359 -5.617 1 98.38 230 SER B N 1
ATOM 3677 C CA . SER B 1 230 ? 17.141 -6.957 -5.914 1 98.38 230 SER B CA 1
ATOM 3678 C C . SER B 1 230 ? 18.062 -6.027 -5.137 1 98.38 230 SER B C 1
ATOM 3680 O O . SER B 1 230 ? 18 -4.809 -5.293 1 98.38 230 SER B O 1
ATOM 3682 N N . GLY B 1 231 ? 18.828 -6.59 -4.188 1 97.81 231 GLY B N 1
ATOM 3683 C CA . GLY B 1 231 ? 19.781 -5.809 -3.428 1 97.81 231 GLY B CA 1
ATOM 3684 C C . GLY B 1 231 ? 19.391 -5.629 -1.975 1 97.81 231 GLY B C 1
ATOM 3685 O O . GLY B 1 231 ? 20.125 -5 -1.202 1 97.81 231 GLY B O 1
ATOM 3686 N N . MET B 1 232 ? 18.266 -6.176 -1.577 1 98.5 232 MET B N 1
ATOM 3687 C CA . MET B 1 232 ? 17.859 -6.051 -0.178 1 98.5 232 MET B CA 1
ATOM 3688 C C . MET B 1 232 ? 18.812 -6.836 0.729 1 98.5 232 MET B C 1
ATOM 3690 O O . MET B 1 232 ? 19.281 -7.91 0.356 1 98.5 232 MET B O 1
ATOM 3694 N N . LYS B 1 233 ? 18.984 -6.285 1.842 1 97.56 233 LYS B N 1
ATOM 3695 C CA . LYS B 1 233 ? 19.844 -6.902 2.854 1 97.56 233 LYS B CA 1
ATOM 3696 C C . LYS B 1 233 ? 19.438 -6.465 4.258 1 97.56 233 LYS B C 1
ATOM 3698 O O . LYS B 1 233 ? 18.562 -5.605 4.418 1 97.56 233 LYS B O 1
ATOM 3703 N N . ARG B 1 234 ? 20.062 -7.09 5.203 1 97.38 234 ARG B N 1
ATOM 3704 C CA . ARG B 1 234 ? 19.875 -6.629 6.578 1 97.38 234 ARG B CA 1
ATOM 3705 C C . ARG B 1 234 ? 20.469 -5.238 6.77 1 97.38 234 ARG B C 1
ATOM 3707 O O . ARG B 1 234 ? 21.625 -5 6.414 1 97.38 234 ARG B O 1
ATOM 3714 N N . LEU B 1 235 ? 19.672 -4.391 7.301 1 97.19 235 LEU B N 1
ATOM 3715 C CA . LEU B 1 235 ? 20.141 -3.033 7.547 1 97.19 235 LEU B CA 1
ATOM 3716 C C . LEU B 1 235 ? 20.906 -2.951 8.867 1 97.19 235 LEU B C 1
ATOM 3718 O O . LEU B 1 235 ? 20.641 -3.734 9.781 1 97.19 235 LEU B O 1
ATOM 3722 N N . SER B 1 236 ? 21.828 -1.993 8.898 1 95.12 236 SER B N 1
ATOM 3723 C CA . SER B 1 236 ? 22.5 -1.74 10.172 1 95.12 236 SER B CA 1
ATOM 3724 C C . SER B 1 236 ? 21.516 -1.236 11.227 1 95.12 236 SER B C 1
ATOM 3726 O O . SER B 1 236 ? 20.484 -0.651 10.883 1 95.12 236 SER B O 1
ATOM 3728 N N . GLU B 1 237 ? 21.828 -1.479 12.414 1 91.44 237 GLU B N 1
ATOM 3729 C CA . GLU B 1 237 ? 20.953 -1.105 13.523 1 91.44 237 GLU B CA 1
ATOM 3730 C C . GLU B 1 237 ? 20.688 0.396 13.523 1 91.44 237 GLU B C 1
ATOM 3732 O O . GLU B 1 237 ? 19.594 0.833 13.906 1 91.44 237 GLU B O 1
ATOM 3737 N N . ASP B 1 238 ? 21.625 1.132 13.062 1 92.75 238 ASP B N 1
ATOM 3738 C CA . ASP B 1 238 ? 21.516 2.584 13.141 1 92.75 238 ASP B CA 1
ATOM 3739 C C . ASP B 1 238 ? 21.109 3.176 11.789 1 92.75 238 ASP B C 1
ATOM 3741 O O . ASP B 1 238 ? 21.078 4.398 11.625 1 92.75 238 ASP B O 1
ATOM 3745 N N . ALA B 1 239 ? 20.75 2.33 10.875 1 95 239 ALA B N 1
ATOM 3746 C CA . ALA B 1 239 ? 20.344 2.838 9.57 1 95 239 ALA B CA 1
ATOM 3747 C C . ALA B 1 239 ? 19.109 3.723 9.68 1 95 239 ALA B C 1
ATOM 3749 O O . ALA B 1 239 ? 18.109 3.324 10.273 1 95 239 ALA B O 1
ATOM 3750 N N . VAL B 1 240 ? 19.156 4.914 9.117 1 95.81 240 VAL B N 1
ATOM 3751 C CA . VAL B 1 240 ? 18.031 5.84 9.141 1 95.81 240 VAL B CA 1
ATOM 3752 C C . VAL B 1 240 ? 16.906 5.301 8.266 1 95.81 240 VAL B C 1
ATOM 3754 O O . VAL B 1 240 ? 15.727 5.418 8.609 1 95.81 240 VAL B O 1
ATOM 3757 N N . GLY B 1 241 ? 17.234 4.746 7.137 1 94.75 241 GLY B N 1
ATOM 3758 C CA . GLY B 1 241 ? 16.438 4.098 6.109 1 94.75 241 GLY B CA 1
ATOM 3759 C C . GLY B 1 241 ? 17.25 3.201 5.199 1 94.75 241 GLY B C 1
ATOM 3760 O O . GLY B 1 241 ? 18.469 3.096 5.355 1 94.75 241 GLY B O 1
ATOM 3761 N N . GLY B 1 242 ? 16.547 2.52 4.367 1 96.25 242 GLY B N 1
ATOM 3762 C CA . GLY B 1 242 ? 17.328 1.688 3.465 1 96.25 242 GLY B CA 1
ATOM 3763 C C . GLY B 1 242 ? 16.5 0.612 2.783 1 96.25 242 GLY B C 1
ATOM 3764 O O . GLY B 1 242 ? 15.328 0.418 3.111 1 96.25 242 GLY B O 1
ATOM 3765 N N . TRP B 1 243 ? 17.141 -0.011 1.866 1 97.69 243 TRP B N 1
ATOM 3766 C CA . TRP B 1 243 ? 16.594 -1.089 1.053 1 97.69 243 TRP B CA 1
ATOM 3767 C C . TRP B 1 243 ? 16.906 -2.449 1.663 1 97.69 243 TRP B C 1
ATOM 3769 O O . TRP B 1 243 ? 17.938 -3.057 1.342 1 97.69 243 TRP B O 1
ATOM 3779 N N . GLY B 1 244 ? 16.094 -2.879 2.57 1 98.25 244 GLY B N 1
ATOM 3780 C CA . GLY B 1 244 ? 16.359 -4.125 3.27 1 98.25 244 GLY B CA 1
ATOM 3781 C C . GLY B 1 244 ? 15.5 -4.301 4.516 1 98.25 244 GLY B C 1
ATOM 3782 O O . GLY B 1 244 ? 14.398 -3.754 4.602 1 98.25 244 GLY B O 1
ATOM 3783 N N . TRP B 1 245 ? 15.938 -5.16 5.398 1 98.44 245 TRP B N 1
ATOM 3784 C CA . TRP B 1 245 ? 15.188 -5.516 6.598 1 98.44 245 TRP B CA 1
ATOM 3785 C C . TRP B 1 245 ? 15.906 -5.043 7.855 1 98.44 245 TRP B C 1
ATOM 3787 O O . TRP B 1 245 ? 17.125 -5.203 7.973 1 98.44 245 TRP B O 1
ATOM 3797 N N . ARG B 1 246 ? 15.188 -4.496 8.758 1 97.12 246 ARG B N 1
ATOM 3798 C CA . ARG B 1 246 ? 15.766 -4.012 10.008 1 97.12 246 ARG B CA 1
ATOM 3799 C C . ARG B 1 246 ? 16.047 -5.164 10.961 1 97.12 246 ARG B C 1
ATOM 3801 O O . ARG B 1 246 ? 16.891 -5.047 11.859 1 97.12 246 ARG B O 1
ATOM 3808 N N . SER B 1 247 ? 15.312 -6.211 10.852 1 96.56 247 SER B N 1
ATOM 3809 C CA . SER B 1 247 ? 15.477 -7.414 11.656 1 96.56 247 SER B CA 1
ATOM 3810 C C . SER B 1 247 ? 15.328 -8.672 10.812 1 96.56 247 SER B C 1
ATOM 3812 O O . SER B 1 247 ? 15.008 -8.594 9.617 1 96.56 247 SER B O 1
ATOM 3814 N N . GLU B 1 248 ? 15.609 -9.734 11.383 1 97.38 248 GLU B N 1
ATOM 3815 C CA . GLU B 1 248 ? 15.414 -11 10.68 1 97.38 248 GLU B CA 1
ATOM 3816 C C . GLU B 1 248 ? 13.977 -11.164 10.211 1 97.38 248 GLU B C 1
ATOM 3818 O O . GLU B 1 248 ? 13.039 -10.852 10.953 1 97.38 248 GLU B O 1
ATOM 3823 N N . VAL B 1 249 ? 13.805 -11.594 9.008 1 98.62 249 VAL B N 1
ATOM 3824 C CA . VAL B 1 249 ? 12.469 -11.844 8.477 1 98.62 249 VAL B CA 1
ATOM 3825 C C . VAL B 1 249 ? 11.789 -12.945 9.289 1 98.62 249 VAL B C 1
ATOM 3827 O O . VAL B 1 249 ? 12.344 -14.031 9.453 1 98.62 249 VAL B O 1
ATOM 3830 N N . ALA B 1 250 ? 10.625 -12.656 9.781 1 98.5 250 ALA B N 1
ATOM 3831 C CA . ALA B 1 250 ? 9.891 -13.586 10.641 1 98.5 250 ALA B CA 1
ATOM 3832 C C . ALA B 1 250 ? 9.734 -14.945 9.961 1 98.5 250 ALA B C 1
ATOM 3834 O O . ALA B 1 250 ? 9.672 -15.031 8.734 1 98.5 250 ALA B O 1
ATOM 3835 N N . THR B 1 251 ? 9.688 -15.977 10.727 1 97.19 251 THR B N 1
ATOM 3836 C CA . THR B 1 251 ? 9.531 -17.344 10.234 1 97.19 251 THR B CA 1
ATOM 3837 C C . THR B 1 251 ? 8.555 -18.125 11.102 1 97.19 251 THR B C 1
ATOM 3839 O O . THR B 1 251 ? 8.055 -17.609 12.102 1 97.19 251 THR B O 1
ATOM 3842 N N . VAL B 1 252 ? 8.172 -19.375 10.609 1 95.31 252 VAL B N 1
ATOM 3843 C CA . VAL B 1 252 ? 7.273 -20.234 11.352 1 95.31 252 VAL B CA 1
ATOM 3844 C C . VAL B 1 252 ? 8.078 -21.266 12.141 1 95.31 252 VAL B C 1
ATOM 3846 O O . VAL B 1 252 ? 9.18 -21.656 11.727 1 95.31 252 VAL B O 1
#

Radius of gyration: 21.79 Å; Cα contacts (8 Å, |Δi|>4): 818; chains: 2; bounding box: 49×64×52 Å

InterPro domains:
  IPR029032 AhpD-like [G3DSA:1.20.1290.10] (3-237)
  IPR029032 AhpD-like [SSF69118] (11-227)
  IPR052999 Peroxisomal Targeting Signal 1 Protein [PTHR28180] (8-238)

Sequence (504 aa):
MAAPILTPALLAAIRKQPNLPQNTWYFIAATTLSALNRPDELPNVYKHAVEASPDIAEAIPGRDEQLSISRRIREALLKASAVGGMPRTINALLTLKSVTPEDLLDATPGDKPSPRFKDVYQTPPSEVLERGQTFFNQIYGKISRRVMGQMDRSGAEDLGLVARLTYGYVLSNTDVLTPAETSFVLIASLIPQDVNPQLKGHLRGALNGGASVEEIRAVRDVVIKICEASGMKRLSEDAVGGWGWRSEVATVMAAPILTPALLAAIRKQPNLPQNTWYFIAATTLSALNRPDELPNVYKHAVEASPDIAEAIPGRDEQLSISRRIREALLKASAVGGMPRTINALLTLKSVTPEDLLDATPGDKPSPRFKDVYQTPPSEVLERGQTFFNQIYGKISRRVMGQMDRSGAEDLGLVARLTYGYVLSNTDVLTPAETSFVLIASLIPQDVNPQLKGHLRGALNGGASVEEIRAVRDVVIKICEASGMKRLSEDAVGGWGWRSEVATV

Foldseek 3Di:
DDDDLCDVVLVVCQQPQPLADPLQSLLLLLLLCLLVLNLVCNLVSLCPSQQDDPVDPDPRDDPVSNLLSLLLNLLLLQLLCLPRNDPSSVSNNVSSVVNDDPVSDPPDPPPDLWCLVCCVPPDPVVVLLVLLLVLLCLLQPPCSCVVLVCLCPVPHNVSSVVSSVSSRRRQSTPSSPAQLSSLLSNLSNVQQVQDQVVNVSSLSSSVSRPRDLSNSVSSNVSSVSSLVSVPADADDCPDPDDRYYVDDRDGD/DDDDLCDVVLVVCQQPQPLADPLQSLLLLLLLCLLVLNLVCNLVSLCPSQQDDPVDPDPRDDPVSNLLSLLLNLLLLQLLCLPRNDPSSVSNNVSSVVNDDPVSDPPDPPPDLWCLVCCVPPDPVVVLLVLLLVLLCLLQPPCSCVVLVCLCPVPHNVSSVVSSVSSRRRQSTPSSPAQLSSLLSNLSNVQQVQDQVVNVSSLSSNVSRPRDLSNSVSSNVSSVSSLVSVPADADDCPDPDDRYYVDDRDGD

Solvent-accessible surface area (backbone atoms only — not comparable to full-atom values): 26099 Å² total; per-residue (Å²): 113,55,40,76,51,75,40,73,68,53,49,52,50,52,75,62,38,71,58,45,60,84,97,39,58,53,34,35,50,45,27,29,33,24,56,68,68,37,34,86,53,37,54,62,47,48,49,61,65,47,36,55,42,89,88,42,93,49,73,58,53,49,69,69,51,38,32,49,51,47,50,39,36,52,50,33,35,57,43,31,22,56,52,47,2,42,60,42,32,51,49,28,36,45,45,43,36,74,69,50,56,75,90,54,41,42,79,54,91,84,66,59,76,64,63,50,66,48,49,71,75,66,45,58,58,68,58,39,39,48,46,9,49,54,43,47,35,46,34,44,48,91,48,30,64,58,56,49,47,50,33,34,64,30,38,33,50,60,59,29,51,53,50,43,49,43,27,22,71,50,58,42,65,48,80,78,39,45,62,29,52,48,27,47,28,46,47,24,34,31,61,74,64,56,43,49,80,59,38,50,49,38,54,50,13,17,45,62,42,68,40,50,72,58,32,51,51,27,50,52,49,46,42,49,52,54,40,41,53,24,61,34,40,78,43,59,64,56,40,52,48,69,46,43,24,79,59,81,80,69,80,132,114,56,41,77,50,77,40,71,66,52,49,51,49,53,72,63,38,71,57,45,60,82,95,38,58,52,34,36,49,44,26,27,33,23,57,68,67,38,35,84,51,36,52,61,47,50,49,60,65,47,37,54,42,87,90,42,92,50,71,56,53,48,69,70,51,38,34,49,52,47,50,39,36,51,49,34,34,56,43,31,23,56,52,45,1,41,60,42,32,52,49,29,37,46,43,43,37,74,69,48,58,74,90,56,39,40,79,54,92,85,65,58,77,63,62,52,67,47,48,70,75,65,45,56,60,68,58,39,39,49,47,8,50,52,43,48,35,45,34,45,48,89,47,29,65,59,59,48,47,50,33,35,64,29,39,34,50,60,58,29,50,53,49,42,49,43,28,21,72,49,59,44,64,50,78,78,40,46,61,28,52,47,26,46,29,49,50,24,35,32,61,75,64,54,43,49,79,60,38,49,51,41,53,51,13,17,46,62,41,69,41,51,74,59,32,51,50,28,50,52,49,48,43,49,51,53,40,40,51,25,61,36,40,78,44,60,63,57,41,51,48,69,48,42,26,81,58,83,79,68,80,131

pLDDT: mean 94.6, std 8.81, range [53.84, 98.94]

Nearest PDB structures (foldseek):
  3zuz-assembly1_A  TM=2.272E-01  e=6.200E+00  Saccharomyces cerevisiae S288C
  7a0g-assembly1_HHH  TM=1.081E-01  e=6.200E+00  Serratia marcescens
  3zuz-assembly1_A  TM=2.272E-01  e=7.157E+00  Saccharomyces cerevisiae S288C
  7a0g-assembly1_HHH  TM=1.081E-01  e=5.058E+00  Serratia marcescens

Organism: Fusarium solani (NCBI:txid169388)